Protein AF-0000000085013835 (afdb_homodimer)

pLDDT: mean 93.18, std 13.61, range [28.06, 98.94]

Radius of gyration: 22.46 Å; Cα contacts (8 Å, |Δi|>4): 801; chains: 2; bounding box: 55×65×67 Å

Structure (mmCIF, N/CA/C/O backbone):
data_AF-0000000085013835-model_v1
#
loop_
_entity.id
_entity.type
_entity.pdbx_description
1 polymer 'Putative NAD(P)H nitroreductase'
#
loop_
_atom_site.group_PDB
_atom_site.id
_atom_site.type_symbol
_atom_site.label_atom_id
_atom_site.label_alt_id
_atom_site.label_comp_id
_atom_site.label_asym_id
_atom_site.label_entity_id
_atom_site.label_seq_id
_atom_site.pdbx_PDB_ins_code
_atom_site.Cartn_x
_atom_site.Cartn_y
_atom_site.Cartn_z
_atom_site.occupancy
_atom_site.B_iso_or_equiv
_atom_site.auth_seq_id
_atom_site.auth_comp_id
_atom_site.auth_asym_id
_atom_site.auth_atom_id
_atom_site.pdbx_PDB_model_num
ATOM 1 N N . MET A 1 1 ? -30.812 -22.547 -22.109 1 28.06 1 MET A N 1
ATOM 2 C CA . MET A 1 1 ? -30.078 -21.312 -21.875 1 28.06 1 MET A CA 1
ATOM 3 C C . MET A 1 1 ? -29.75 -21.156 -20.391 1 28.06 1 MET A C 1
ATOM 5 O O . MET A 1 1 ? -30.656 -20.969 -19.578 1 28.06 1 MET A O 1
ATOM 9 N N . GLY A 1 2 ? -28.922 -21.938 -19.844 1 31.22 2 GLY A N 1
ATOM 10 C CA . GLY A 1 2 ? -28.797 -22.266 -18.438 1 31.22 2 GLY A CA 1
ATOM 11 C C . GLY A 1 2 ? -28.422 -21.062 -17.578 1 31.22 2 GLY A C 1
ATOM 12 O O . GLY A 1 2 ? -27.672 -20.203 -18.031 1 31.22 2 GLY A O 1
ATOM 13 N N . ASN A 1 3 ? -29.422 -20.531 -16.812 1 32.19 3 ASN A N 1
ATOM 14 C CA . ASN A 1 3 ? -29.281 -19.453 -15.844 1 32.19 3 ASN A CA 1
ATOM 15 C C . ASN A 1 3 ? -27.969 -19.562 -15.07 1 32.19 3 ASN A C 1
ATOM 17 O O . ASN A 1 3 ? -27.781 -20.484 -14.281 1 32.19 3 ASN A O 1
ATOM 21 N N . VAL A 1 4 ? -26.875 -19.547 -15.727 1 31.83 4 VAL A N 1
ATOM 22 C CA . VAL A 1 4 ? -25.656 -19.5 -14.938 1 31.83 4 VAL A CA 1
ATOM 23 C C . VAL A 1 4 ? -25.844 -18.578 -13.742 1 31.83 4 VAL A C 1
ATOM 25 O O . VAL A 1 4 ? -26.062 -17.375 -13.906 1 31.83 4 VAL A O 1
ATOM 28 N N . GLY A 1 5 ? -26.438 -19 -12.758 1 35.84 5 GLY A N 1
ATOM 29 C CA . GLY A 1 5 ? -26.672 -18.266 -11.523 1 35.84 5 GLY A CA 1
ATOM 30 C C . GLY A 1 5 ? -25.562 -17.297 -11.18 1 35.84 5 GLY A C 1
ATOM 31 O O . GLY A 1 5 ? -24.375 -17.641 -11.281 1 35.84 5 GLY A O 1
ATOM 32 N N . LYS A 1 6 ? -25.672 -16.031 -11.43 1 42.97 6 LYS A N 1
ATOM 33 C CA . LYS A 1 6 ? -24.828 -14.961 -10.891 1 42.97 6 LYS A CA 1
ATOM 34 C C . LYS A 1 6 ? -24.359 -15.297 -9.484 1 42.97 6 LYS A C 1
ATOM 36 O O . LYS A 1 6 ? -25.156 -15.391 -8.555 1 42.97 6 LYS A O 1
ATOM 41 N N . THR A 1 7 ? -23.547 -16.297 -9.227 1 45.62 7 THR A N 1
ATOM 42 C CA . THR A 1 7 ? -23.016 -16.547 -7.887 1 45.62 7 THR A CA 1
ATOM 43 C C . THR A 1 7 ? -22.75 -15.227 -7.164 1 45.62 7 THR A C 1
ATOM 45 O O . THR A 1 7 ? -21.906 -14.438 -7.605 1 45.62 7 THR A O 1
ATOM 48 N N . ALA A 1 8 ? -23.641 -14.602 -6.516 1 56.97 8 ALA A N 1
ATOM 49 C CA . ALA A 1 8 ? -23.625 -13.367 -5.738 1 56.97 8 ALA A CA 1
ATOM 50 C C . ALA A 1 8 ? -22.469 -13.344 -4.75 1 56.97 8 ALA A C 1
ATOM 52 O O . ALA A 1 8 ? -22.25 -14.312 -4.016 1 56.97 8 ALA A O 1
ATOM 53 N N . LEU A 1 9 ? -21.391 -12.492 -5.055 1 71.31 9 LEU A N 1
ATOM 54 C CA . LEU A 1 9 ? -20.328 -12.328 -4.07 1 71.31 9 LEU A CA 1
ATOM 55 C C . LEU A 1 9 ? -20.906 -12.117 -2.676 1 71.31 9 LEU A C 1
ATOM 57 O O . LEU A 1 9 ? -21.938 -11.461 -2.521 1 71.31 9 LEU A O 1
ATOM 61 N N . PRO A 1 10 ? -20.438 -12.914 -1.734 1 71.81 10 PRO A N 1
ATOM 62 C CA . PRO A 1 10 ? -20.891 -12.617 -0.374 1 71.81 10 PRO A CA 1
ATOM 63 C C . PRO A 1 10 ? -20.688 -11.148 0.007 1 71.81 10 PRO A C 1
ATOM 65 O O . PRO A 1 10 ? -19.922 -10.438 -0.646 1 71.81 10 PRO A O 1
ATOM 68 N N . ALA A 1 11 ? -21.516 -10.727 0.942 1 81.75 11 ALA A N 1
ATOM 69 C CA . ALA A 1 11 ? -21.297 -9.383 1.469 1 81.75 11 ALA A CA 1
ATOM 70 C C . ALA A 1 11 ? -19.875 -9.219 1.988 1 81.75 11 ALA A C 1
ATOM 72 O O . ALA A 1 11 ? -19.406 -10.008 2.814 1 81.75 11 ALA A O 1
ATOM 73 N N . PRO A 1 12 ? -19.188 -8.242 1.442 1 85.19 12 PRO A N 1
ATOM 74 C CA . PRO A 1 12 ? -17.812 -8.086 1.903 1 85.19 12 PRO A CA 1
ATOM 75 C C . PRO A 1 12 ? -17.719 -7.719 3.383 1 85.19 12 PRO A C 1
ATOM 77 O O . PRO A 1 12 ? -18.609 -7.066 3.916 1 85.19 12 PRO A O 1
ATOM 80 N N . LEU A 1 13 ? -16.672 -8.125 3.982 1 89.12 13 LEU A N 1
ATOM 81 C CA . LEU A 1 13 ? -16.375 -7.707 5.352 1 89.12 13 LEU A CA 1
ATOM 82 C C . LEU A 1 13 ? -16.234 -6.191 5.445 1 89.12 13 LEU A C 1
ATOM 84 O O . LEU A 1 13 ? -15.875 -5.535 4.465 1 89.12 13 LEU A O 1
ATOM 88 N N . ASP A 1 14 ? -16.516 -5.754 6.637 1 92.44 14 ASP A N 1
ATOM 89 C CA . ASP A 1 14 ? -16.188 -4.352 6.863 1 92.44 14 ASP A CA 1
ATOM 90 C C . ASP A 1 14 ? -14.672 -4.141 6.867 1 92.44 14 ASP A C 1
ATOM 92 O O . ASP A 1 14 ? -13.914 -5.078 7.102 1 92.44 14 ASP A O 1
ATOM 96 N N . LEU A 1 15 ? -14.289 -2.932 6.605 1 94.75 15 LEU A N 1
ATOM 97 C CA . LEU A 1 15 ? -12.891 -2.584 6.387 1 94.75 15 LEU A CA 1
ATOM 98 C C . LEU A 1 15 ? -12.039 -2.984 7.582 1 94.75 15 LEU A C 1
ATOM 100 O O . LEU A 1 15 ? -10.992 -3.617 7.418 1 94.75 15 LEU A O 1
ATOM 104 N N . LEU A 1 16 ? -12.438 -2.658 8.812 1 94.94 16 LEU A N 1
ATOM 105 C CA . LEU A 1 16 ? -11.625 -2.898 9.992 1 94.94 16 LEU A CA 1
ATOM 106 C C . LEU A 1 16 ? -11.445 -4.395 10.242 1 94.94 16 LEU A C 1
ATOM 108 O O . LEU A 1 16 ? -10.367 -4.84 10.625 1 94.94 16 LEU A O 1
ATOM 112 N N . THR A 1 17 ? -12.508 -5.152 9.945 1 94.5 17 THR A N 1
ATOM 113 C CA . THR A 1 17 ? -12.422 -6.602 10.086 1 94.5 17 THR A CA 1
ATOM 114 C C . THR A 1 17 ? -11.461 -7.191 9.055 1 94.5 17 THR A C 1
ATOM 116 O O . THR A 1 17 ? -10.617 -8.016 9.391 1 94.5 17 THR A O 1
ATOM 119 N N . ALA A 1 18 ? -11.586 -6.758 7.805 1 96.12 18 ALA A N 1
ATOM 120 C CA . ALA A 1 18 ? -10.703 -7.242 6.746 1 96.12 18 ALA A CA 1
ATOM 121 C C . ALA A 1 18 ? -9.242 -6.945 7.078 1 96.12 18 ALA A C 1
ATOM 123 O O . ALA A 1 18 ? -8.367 -7.793 6.879 1 96.12 18 ALA A O 1
ATOM 124 N N . VAL A 1 19 ? -8.977 -5.758 7.625 1 97 19 VAL A N 1
ATOM 125 C CA . VAL A 1 19 ? -7.629 -5.324 7.977 1 97 19 VAL A CA 1
ATOM 126 C C . VAL A 1 19 ? -7.07 -6.215 9.086 1 97 19 VAL A C 1
ATOM 128 O O . VAL A 1 19 ? -5.941 -6.703 8.984 1 97 19 VAL A O 1
ATOM 131 N N . ARG A 1 20 ? -7.824 -6.449 10.062 1 94.81 20 ARG A N 1
ATOM 132 C CA . ARG A 1 20 ? -7.367 -7.203 11.227 1 94.81 20 ARG A CA 1
ATOM 133 C C . ARG A 1 20 ? -7.148 -8.672 10.875 1 94.81 20 ARG A C 1
ATOM 135 O O . ARG A 1 20 ? -6.246 -9.312 11.414 1 94.81 20 ARG A O 1
ATOM 142 N N . GLU A 1 21 ? -7.945 -9.117 9.93 1 94.75 21 GLU A N 1
ATOM 143 C CA . GLU A 1 21 ? -7.965 -10.562 9.719 1 94.75 21 GLU A CA 1
ATOM 144 C C . GLU A 1 21 ? -7.176 -10.945 8.477 1 94.75 21 GLU A C 1
ATOM 146 O O . GLU A 1 21 ? -6.938 -12.133 8.227 1 94.75 21 GLU A O 1
ATOM 151 N N . ARG A 1 22 ? -6.777 -9.922 7.684 1 95.25 22 ARG A N 1
ATOM 152 C CA . ARG A 1 22 ? -5.977 -10.281 6.523 1 95.25 22 ARG A CA 1
ATOM 153 C C . ARG A 1 22 ? -4.625 -10.852 6.945 1 95.25 22 ARG A C 1
ATOM 155 O O . ARG A 1 22 ? -3.828 -10.156 7.582 1 95.25 22 ARG A O 1
ATOM 162 N N . ARG A 1 23 ? -4.422 -12.078 6.66 1 95.94 23 ARG A N 1
ATOM 163 C CA . ARG A 1 23 ? -3.148 -12.742 6.922 1 95.94 23 ARG A CA 1
ATOM 164 C C . ARG A 1 23 ? -2.768 -13.672 5.77 1 95.94 23 ARG A C 1
ATOM 166 O O . ARG A 1 23 ? -3.641 -14.234 5.105 1 95.94 23 ARG A O 1
ATOM 173 N N . THR A 1 24 ? -1.523 -13.773 5.664 1 96.12 24 THR A N 1
ATOM 174 C CA . THR A 1 24 ? -1.021 -14.68 4.637 1 96.12 24 THR A CA 1
ATOM 175 C C . THR A 1 24 ? -1.411 -16.125 4.953 1 96.12 24 THR A C 1
ATOM 177 O O . THR A 1 24 ? -1.329 -16.562 6.102 1 96.12 24 THR A O 1
ATOM 180 N N . VAL A 1 25 ? -1.898 -16.734 3.953 1 96.31 25 VAL A N 1
ATOM 181 C CA . VAL A 1 25 ? -2.107 -18.188 3.992 1 96.31 25 VAL A CA 1
ATOM 182 C C . VAL A 1 25 ? -1.072 -18.875 3.113 1 96.31 25 VAL A C 1
ATOM 184 O O . VAL A 1 25 ? -0.861 -18.484 1.963 1 96.31 25 VAL A O 1
ATOM 187 N N . ASP A 1 26 ? -0.508 -19.906 3.631 1 95.81 26 ASP A N 1
ATOM 188 C CA . ASP A 1 26 ? 0.554 -20.609 2.916 1 95.81 26 ASP A CA 1
ATOM 189 C C . ASP A 1 26 ? 0.004 -21.328 1.687 1 95.81 26 ASP A C 1
ATOM 191 O O . ASP A 1 26 ? -1.117 -21.844 1.71 1 95.81 26 ASP A O 1
ATOM 195 N N . LEU A 1 27 ? 0.844 -21.453 0.755 1 96.56 27 LEU A N 1
ATOM 196 C CA . LEU A 1 27 ? 0.503 -22.078 -0.515 1 96.56 27 LEU A CA 1
ATOM 197 C C . LEU A 1 27 ? -0.059 -23.484 -0.293 1 96.56 27 LEU A C 1
ATOM 199 O O . LEU A 1 27 ? -1.03 -23.875 -0.943 1 96.56 27 LEU A O 1
ATOM 203 N N . LYS A 1 28 ? 0.524 -24.219 0.59 1 96.38 28 LYS A N 1
ATOM 204 C CA . LYS A 1 28 ? 0.151 -25.609 0.845 1 96.38 28 LYS A CA 1
ATOM 205 C C . LYS A 1 28 ? -1.202 -25.688 1.547 1 96.38 28 LYS A C 1
ATOM 207 O O . LYS A 1 28 ? -1.8 -26.766 1.626 1 96.38 28 LYS A O 1
ATOM 212 N N . ALA A 1 29 ? -1.688 -24.594 2.061 1 97.31 29 ALA A N 1
ATOM 213 C CA . ALA A 1 29 ? -2.941 -24.547 2.807 1 97.31 29 ALA A CA 1
ATOM 214 C C . ALA A 1 29 ? -4.086 -24.047 1.932 1 97.31 29 ALA A C 1
ATOM 216 O O . ALA A 1 29 ? -5.125 -23.625 2.441 1 97.31 29 ALA A O 1
ATOM 217 N N . LEU A 1 30 ? -3.914 -24.062 0.615 1 97.94 30 LEU A N 1
ATOM 218 C CA . LEU A 1 30 ? -4.949 -23.594 -0.297 1 97.94 30 LEU A CA 1
ATOM 219 C C . LEU A 1 30 ? -5.699 -24.781 -0.921 1 97.94 30 LEU A C 1
ATOM 221 O O . LEU A 1 30 ? -5.113 -25.828 -1.151 1 97.94 30 LEU A O 1
ATOM 225 N N . LYS A 1 31 ? -6.953 -24.547 -1.177 1 97.06 31 LYS A N 1
ATOM 226 C CA . LYS A 1 31 ? -7.742 -25.469 -1.993 1 97.06 31 LYS A CA 1
ATOM 227 C C . LYS A 1 31 ? -7.434 -25.281 -3.477 1 97.06 31 LYS A C 1
ATOM 229 O O . LYS A 1 31 ? -7.062 -24.203 -3.91 1 97.06 31 LYS A O 1
ATOM 234 N N . PRO A 1 32 ? -7.625 -26.312 -4.242 1 95.06 32 PRO A N 1
ATOM 235 C CA . PRO A 1 32 ? -7.359 -26.203 -5.676 1 95.06 32 PRO A CA 1
ATOM 236 C C . PRO A 1 32 ? -8.484 -25.516 -6.441 1 95.06 32 PRO A C 1
ATOM 238 O O . PRO A 1 32 ? -8.367 -25.281 -7.645 1 95.06 32 PRO A O 1
ATOM 241 N N . ASP A 1 33 ? -9.586 -25.188 -5.844 1 96.56 33 ASP A N 1
ATOM 242 C CA . ASP A 1 33 ? -10.773 -24.641 -6.492 1 96.56 33 ASP A CA 1
ATOM 243 C C . ASP A 1 33 ? -10.438 -23.375 -7.281 1 96.56 33 ASP A C 1
ATOM 245 O O . ASP A 1 33 ? -9.758 -22.484 -6.77 1 96.56 33 ASP A O 1
ATOM 249 N N . PRO A 1 34 ? -10.906 -23.359 -8.539 1 97.06 34 PRO A N 1
ATOM 250 C CA . PRO A 1 34 ? -10.672 -22.141 -9.312 1 97.06 34 PRO A CA 1
ATOM 251 C C . PRO A 1 34 ? -11.406 -20.922 -8.75 1 97.06 34 PRO A C 1
ATOM 253 O O . PRO A 1 34 ? -12.383 -21.078 -8.008 1 97.06 34 PRO A O 1
ATOM 256 N N . ILE A 1 35 ? -10.938 -19.766 -9.008 1 97.56 35 ILE A N 1
ATOM 257 C CA . ILE A 1 35 ? -11.617 -18.516 -8.695 1 97.56 35 ILE A CA 1
ATOM 258 C C . ILE A 1 35 ? -12.258 -17.953 -9.961 1 97.56 35 ILE A C 1
ATOM 260 O O . ILE A 1 35 ? -11.578 -17.766 -10.977 1 97.56 35 ILE A O 1
ATOM 264 N N . PRO A 1 36 ? -13.516 -17.688 -9.945 1 96.69 36 PRO A N 1
ATOM 265 C CA . PRO A 1 36 ? -14.18 -17.156 -11.133 1 96.69 36 PRO A CA 1
ATOM 266 C C . PRO A 1 36 ? -13.57 -15.836 -11.609 1 96.69 36 PRO A C 1
ATOM 268 O O . PRO A 1 36 ? -13.172 -15.008 -10.789 1 96.69 36 PRO A O 1
ATOM 271 N N . ARG A 1 37 ? -13.555 -15.68 -12.914 1 96.06 37 ARG A N 1
ATOM 272 C CA . ARG A 1 37 ? -12.969 -14.484 -13.516 1 96.06 37 ARG A CA 1
ATOM 273 C C . ARG A 1 37 ? -13.633 -13.219 -12.977 1 96.06 37 ARG A C 1
ATOM 275 O O . ARG A 1 37 ? -12.969 -12.203 -12.766 1 96.06 37 ARG A O 1
ATOM 282 N N . GLU A 1 38 ? -14.945 -13.266 -12.766 1 95.94 38 GLU A N 1
ATOM 283 C CA . GLU A 1 38 ? -15.68 -12.102 -12.273 1 95.94 38 GLU A CA 1
ATOM 284 C C . GLU A 1 38 ? -15.18 -11.688 -10.891 1 95.94 38 GLU A C 1
ATOM 286 O O . GLU A 1 38 ? -15.141 -10.492 -10.57 1 95.94 38 GLU A O 1
ATOM 291 N N . VAL A 1 39 ? -14.852 -12.648 -10.047 1 96.81 39 VAL A N 1
ATOM 292 C CA . VAL A 1 39 ? -14.312 -12.383 -8.719 1 96.81 39 VAL A CA 1
ATOM 293 C C . VAL A 1 39 ? -12.922 -11.766 -8.836 1 96.81 39 VAL A C 1
ATOM 295 O O . VAL A 1 39 ? -12.609 -10.773 -8.164 1 96.81 39 VAL A O 1
ATOM 298 N N . LEU A 1 40 ? -12.125 -12.32 -9.773 1 98.31 40 LEU A N 1
ATOM 299 C CA . LEU A 1 40 ? -10.789 -11.773 -10 1 98.31 40 LEU A CA 1
ATOM 300 C C . LEU A 1 40 ? -10.867 -10.336 -10.492 1 98.31 40 LEU A C 1
ATOM 302 O O . LEU A 1 40 ? -10.078 -9.484 -10.07 1 98.31 40 LEU A O 1
ATOM 306 N N . LEU A 1 41 ? -11.797 -10.078 -11.336 1 97.69 41 LEU A N 1
ATOM 307 C CA . LEU A 1 41 ? -11.961 -8.727 -11.852 1 97.69 41 LEU A CA 1
ATOM 308 C C . LEU A 1 41 ? -12.367 -7.766 -10.734 1 97.69 41 LEU A C 1
ATOM 310 O O . LEU A 1 41 ? -11.945 -6.605 -10.727 1 97.69 41 LEU A O 1
ATOM 314 N N . THR A 1 42 ? -13.219 -8.219 -9.812 1 97.25 42 THR A N 1
ATOM 315 C CA . THR A 1 42 ? -13.578 -7.402 -8.664 1 97.25 42 THR A CA 1
ATOM 316 C C . THR A 1 42 ? -12.344 -7.055 -7.836 1 97.25 42 THR A C 1
ATOM 318 O O . THR A 1 42 ? -12.172 -5.906 -7.422 1 97.25 42 THR A O 1
ATOM 321 N N . LEU A 1 43 ? -11.453 -8.023 -7.613 1 98.44 43 LEU A N 1
ATOM 322 C CA . LEU A 1 43 ? -10.227 -7.801 -6.867 1 98.44 43 LEU A CA 1
ATOM 323 C C . LEU A 1 43 ? -9.328 -6.805 -7.59 1 98.44 43 LEU A C 1
ATOM 325 O O . LEU A 1 43 ? -8.805 -5.871 -6.973 1 98.44 43 LEU A O 1
ATOM 329 N N . LEU A 1 44 ? -9.203 -7.008 -8.891 1 98.81 44 LEU A N 1
ATOM 330 C CA . LEU A 1 44 ? -8.328 -6.164 -9.703 1 98.81 44 LEU A CA 1
ATOM 331 C C . LEU A 1 44 ? -8.883 -4.75 -9.812 1 98.81 44 LEU A C 1
ATOM 333 O O . LEU A 1 44 ? -8.133 -3.775 -9.789 1 98.81 44 LEU A O 1
ATOM 337 N N . GLU A 1 45 ? -10.172 -4.637 -9.906 1 98.31 45 GLU A N 1
ATOM 338 C CA . GLU A 1 45 ? -10.797 -3.32 -9.945 1 98.31 45 GLU A CA 1
ATOM 339 C C . GLU A 1 45 ? -10.594 -2.576 -8.625 1 98.31 45 GLU A C 1
ATOM 341 O O . GLU A 1 45 ? -10.383 -1.362 -8.625 1 98.31 45 GLU A O 1
ATOM 346 N N . ALA A 1 46 ? -10.727 -3.268 -7.535 1 98.31 46 ALA A N 1
ATOM 347 C CA . ALA A 1 46 ? -10.422 -2.641 -6.254 1 98.31 46 ALA A CA 1
ATOM 348 C C . ALA A 1 46 ? -8.992 -2.105 -6.234 1 98.31 46 ALA A C 1
ATOM 350 O O . ALA A 1 46 ? -8.75 -0.973 -5.812 1 98.31 46 ALA A O 1
ATOM 351 N N . ALA A 1 47 ? -8.016 -2.883 -6.727 1 98.81 47 ALA A N 1
ATOM 352 C CA . ALA A 1 47 ? -6.625 -2.455 -6.828 1 98.81 47 ALA A CA 1
ATOM 353 C C . ALA A 1 47 ? -6.492 -1.216 -7.707 1 98.81 47 ALA A C 1
ATOM 355 O O . ALA A 1 47 ? -5.699 -0.317 -7.41 1 98.81 47 ALA A O 1
ATOM 356 N N . ASN A 1 48 ? -7.293 -1.138 -8.727 1 98.5 48 ASN A N 1
ATOM 357 C CA . ASN A 1 48 ? -7.262 -0.062 -9.711 1 98.5 48 ASN A CA 1
ATOM 358 C C . ASN A 1 48 ? -7.586 1.288 -9.078 1 98.5 48 ASN A C 1
ATOM 360 O O . ASN A 1 48 ? -7.305 2.336 -9.664 1 98.5 48 ASN A O 1
ATOM 364 N N . TRP A 1 49 ? -8.156 1.25 -7.918 1 98.06 49 TRP A N 1
ATOM 365 C CA . TRP A 1 49 ? -8.586 2.484 -7.273 1 98.06 49 TRP A CA 1
ATOM 366 C C . TRP A 1 49 ? -7.547 2.967 -6.27 1 98.06 49 TRP A C 1
ATOM 368 O O . TRP A 1 49 ? -7.809 3.881 -5.484 1 98.06 49 TRP A O 1
ATOM 378 N N . ALA A 1 50 ? -6.375 2.328 -6.266 1 98.19 50 ALA A N 1
ATOM 379 C CA . ALA A 1 50 ? -5.289 2.771 -5.395 1 98.19 50 ALA A CA 1
ATOM 380 C C . ALA A 1 50 ? -4.875 4.203 -5.723 1 98.19 50 ALA A C 1
ATOM 382 O O . ALA A 1 50 ? -5.078 4.676 -6.844 1 98.19 50 ALA A O 1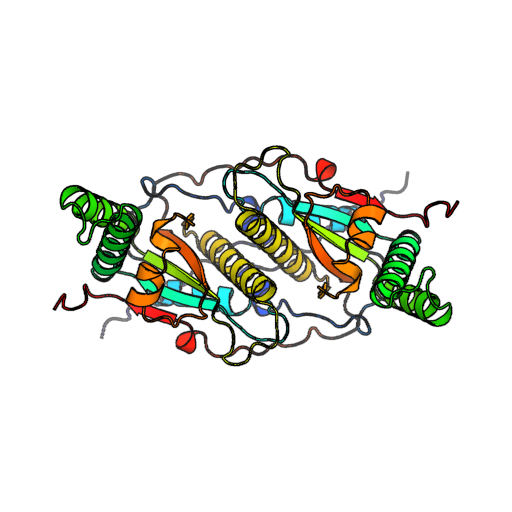
ATOM 383 N N . PRO A 1 51 ? -4.344 4.93 -4.719 1 97.5 51 PRO A N 1
ATOM 384 C CA . PRO A 1 51 ? -3.83 6.27 -5.008 1 97.5 51 PRO A CA 1
ATOM 385 C C . PRO A 1 51 ? -2.549 6.246 -5.84 1 97.5 51 PRO A C 1
ATOM 387 O O . PRO A 1 51 ? -1.794 5.273 -5.789 1 97.5 51 PRO A O 1
ATOM 390 N N . SER A 1 52 ? -2.346 7.277 -6.629 1 96.38 52 SER A N 1
ATOM 391 C CA . SER A 1 52 ? -1.095 7.492 -7.348 1 96.38 52 SER A CA 1
ATOM 392 C C . SER A 1 52 ? -0.818 8.977 -7.539 1 96.38 52 SER A C 1
ATOM 394 O O . SER A 1 52 ? -1.705 9.734 -7.945 1 96.38 52 SER A O 1
ATOM 396 N N . HIS A 1 53 ? 0.363 9.312 -7.137 1 93.44 53 HIS A N 1
ATOM 397 C CA . HIS A 1 53 ? 0.779 10.695 -7.359 1 93.44 53 HIS A CA 1
ATOM 398 C C . HIS A 1 53 ? 0.731 11.055 -8.836 1 93.44 53 HIS A C 1
ATOM 400 O O . HIS A 1 53 ? 1.287 10.336 -9.672 1 93.44 53 HIS A O 1
ATOM 406 N N . GLY A 1 54 ? 0.007 12.109 -9.133 1 91.75 54 GLY A N 1
ATOM 407 C CA . GLY A 1 54 ? -0.122 12.539 -10.523 1 91.75 54 GLY A CA 1
ATOM 408 C C . GLY A 1 54 ? -1.131 11.719 -11.305 1 91.75 54 GLY A C 1
ATOM 409 O O . GLY A 1 54 ? -1.178 11.789 -12.531 1 91.75 54 GLY A O 1
ATOM 410 N N . ARG A 1 55 ? -1.87 10.812 -10.656 1 93.88 55 ARG A N 1
ATOM 411 C CA . ARG A 1 55 ? -2.869 9.945 -11.281 1 93.88 55 ARG A CA 1
ATOM 412 C C . ARG A 1 55 ? -2.256 9.125 -12.414 1 93.88 55 ARG A C 1
ATOM 414 O O . ARG A 1 55 ? -2.848 9 -13.484 1 93.88 55 ARG A O 1
ATOM 421 N N . THR A 1 56 ? -1.073 8.609 -12.148 1 95.88 56 THR A N 1
ATOM 422 C CA . THR A 1 56 ? -0.326 7.879 -13.164 1 95.88 56 THR A CA 1
ATOM 423 C C . THR A 1 56 ? -0.871 6.465 -13.328 1 95.88 56 THR A C 1
ATOM 425 O O . THR A 1 56 ? -0.709 5.852 -14.383 1 95.88 56 THR A O 1
ATOM 428 N N . GLU A 1 57 ? -1.489 5.871 -12.352 1 97.56 57 GLU A N 1
ATOM 429 C CA . GLU A 1 57 ? -2.059 4.527 -12.367 1 97.56 57 GLU A CA 1
ATOM 430 C C . GLU A 1 57 ? -1.067 3.514 -12.93 1 97.56 57 GLU A C 1
ATOM 432 O O . GLU A 1 57 ? -1.376 2.807 -13.891 1 97.56 57 GLU A O 1
ATOM 437 N N . PRO A 1 58 ? 0.073 3.359 -12.258 1 98.25 58 PRO A N 1
ATOM 438 C CA . PRO A 1 58 ? 1.205 2.656 -12.867 1 98.25 58 PRO A CA 1
ATOM 439 C C . PRO A 1 58 ? 1.099 1.14 -12.734 1 98.25 58 PRO A C 1
ATOM 441 O O . PRO A 1 58 ? 1.94 0.409 -13.266 1 98.25 58 PRO A O 1
ATOM 444 N N . TRP A 1 59 ? 0.143 0.618 -12.055 1 98.81 59 TRP A N 1
ATOM 445 C CA . TRP A 1 59 ? 0.066 -0.809 -11.758 1 98.81 59 TRP A CA 1
ATOM 446 C C . TRP A 1 59 ? -0.268 -1.61 -13.008 1 98.81 59 TRP A C 1
ATOM 448 O O . TRP A 1 59 ? -1.125 -1.21 -13.797 1 98.81 59 TRP A O 1
ATOM 458 N N . ARG A 1 60 ? 0.446 -2.666 -13.219 1 98.88 60 ARG A N 1
ATOM 459 C CA . ARG A 1 60 ? 0.192 -3.666 -14.25 1 98.88 60 ARG A CA 1
ATOM 460 C C . ARG A 1 60 ? 0.11 -5.066 -13.648 1 98.88 60 ARG A C 1
ATOM 462 O O . ARG A 1 60 ? 0.895 -5.414 -12.766 1 98.88 60 ARG A O 1
ATOM 469 N N . PHE A 1 61 ? -0.829 -5.801 -14.156 1 98.88 61 PHE A N 1
ATOM 470 C CA . PHE A 1 61 ? -1.058 -7.152 -13.656 1 98.88 61 PHE A CA 1
ATOM 471 C C . PHE A 1 61 ? -1.029 -8.164 -14.797 1 98.88 61 PHE A C 1
ATOM 473 O O . PHE A 1 61 ? -1.621 -7.934 -15.852 1 98.88 61 PHE A O 1
ATOM 480 N N . VAL A 1 62 ? -0.359 -9.203 -14.633 1 98.88 62 VAL A N 1
ATOM 481 C CA . VAL A 1 62 ? -0.496 -10.391 -15.477 1 98.88 62 VAL A CA 1
ATOM 482 C C . VAL A 1 62 ? -1.079 -11.539 -14.648 1 98.88 62 VAL A C 1
ATOM 484 O O . VAL A 1 62 ? -0.47 -11.984 -13.68 1 98.88 62 VAL A O 1
ATOM 487 N N . VAL A 1 63 ? -2.219 -12.016 -15.047 1 98.88 63 VAL A N 1
ATOM 488 C CA . VAL A 1 63 ? -2.963 -13.008 -14.273 1 98.88 63 VAL A CA 1
ATOM 489 C C . VAL A 1 63 ? -2.826 -14.383 -14.93 1 98.88 63 VAL A C 1
ATOM 491 O O . VAL A 1 63 ? -3.172 -14.555 -16.109 1 98.88 63 VAL A O 1
ATOM 494 N N . PHE A 1 64 ? -2.314 -15.32 -14.188 1 98.69 64 PHE A N 1
ATOM 495 C CA . PHE A 1 64 ? -2.133 -16.688 -14.656 1 98.69 64 PHE A CA 1
ATOM 496 C C . PHE A 1 64 ? -3.162 -17.625 -14.023 1 98.69 64 PHE A C 1
ATOM 498 O O . PHE A 1 64 ? -3.236 -17.734 -12.797 1 98.69 64 PHE A O 1
ATOM 505 N N . THR A 1 65 ? -3.949 -18.328 -14.828 1 98.12 65 THR A N 1
ATOM 506 C CA . THR A 1 65 ? -4.93 -19.312 -14.391 1 98.12 65 THR A CA 1
ATOM 507 C C . THR A 1 65 ? -4.859 -20.562 -15.266 1 98.12 65 THR A C 1
ATOM 509 O O . THR A 1 65 ? -4.199 -20.562 -16.312 1 98.12 65 THR A O 1
ATOM 512 N N . GLY A 1 66 ? -5.449 -21.641 -14.797 1 96.44 66 GLY A N 1
ATOM 513 C CA . GLY A 1 66 ? -5.445 -22.859 -15.594 1 96.44 66 GLY A CA 1
ATOM 514 C C . GLY A 1 66 ? -4.062 -23.266 -16.062 1 96.44 66 GLY A C 1
ATOM 515 O O . GLY A 1 66 ? -3.117 -23.297 -15.266 1 96.44 66 GLY A O 1
ATOM 516 N N . GLU A 1 67 ? -3.912 -23.5 -17.344 1 96.06 67 GLU A N 1
ATOM 517 C CA . GLU A 1 67 ? -2.641 -23.969 -17.891 1 96.06 67 GLU A CA 1
ATOM 518 C C . GLU A 1 67 ? -1.645 -22.812 -18.016 1 96.06 67 GLU A C 1
ATOM 520 O O . GLU A 1 67 ? -0.447 -23.047 -18.203 1 96.06 67 GLU A O 1
ATOM 525 N N . GLY A 1 68 ? -2.137 -21.609 -17.938 1 97.44 68 GLY A N 1
ATOM 526 C CA . GLY A 1 68 ? -1.261 -20.438 -17.969 1 97.44 68 GLY A CA 1
ATOM 527 C C . GLY A 1 68 ? -0.253 -20.422 -16.844 1 97.44 68 GLY A C 1
ATOM 528 O O . GLY A 1 68 ? 0.81 -19.812 -16.953 1 97.44 68 GLY A O 1
ATOM 529 N N . ARG A 1 69 ? -0.578 -21.094 -15.758 1 97.94 69 ARG A N 1
ATOM 530 C CA . ARG A 1 69 ? 0.328 -21.188 -14.617 1 97.94 69 ARG A CA 1
ATOM 531 C C . ARG A 1 69 ? 1.629 -21.891 -15.008 1 97.94 69 ARG A C 1
ATOM 533 O O . ARG A 1 69 ? 2.686 -21.594 -14.445 1 97.94 69 ARG A O 1
ATOM 540 N N . ARG A 1 70 ? 1.551 -22.75 -15.969 1 97.38 70 ARG A N 1
ATOM 541 C CA . ARG A 1 70 ? 2.75 -23.422 -16.453 1 97.38 70 ARG A CA 1
ATOM 542 C C . ARG A 1 70 ? 3.713 -22.438 -17.094 1 97.38 70 ARG A C 1
ATOM 544 O O . ARG A 1 70 ? 4.93 -22.578 -16.969 1 97.38 70 ARG A O 1
ATOM 551 N N . GLN A 1 71 ? 3.178 -21.516 -17.828 1 97.19 71 GLN A N 1
ATOM 552 C CA . GLN A 1 71 ? 4.016 -20.484 -18.422 1 97.19 71 GLN A CA 1
ATOM 553 C C . GLN A 1 71 ? 4.777 -19.703 -17.359 1 97.19 71 GLN A C 1
ATOM 555 O O . GLN A 1 71 ? 5.965 -19.406 -17.531 1 97.19 71 GLN A O 1
ATOM 560 N N . LEU A 1 72 ? 4.094 -19.297 -16.344 1 98.19 72 LEU A N 1
ATOM 561 C CA . LEU A 1 72 ? 4.766 -18.609 -15.25 1 98.19 72 LEU A CA 1
ATOM 562 C C . LEU A 1 72 ? 5.867 -19.484 -14.656 1 98.19 72 LEU A C 1
ATOM 564 O O . LEU A 1 72 ? 6.988 -19.016 -14.445 1 98.19 72 LEU A O 1
ATOM 568 N N . ALA A 1 73 ? 5.535 -20.75 -14.406 1 98.19 73 ALA A N 1
ATOM 569 C CA . ALA A 1 73 ? 6.496 -21.672 -13.82 1 98.19 73 ALA A CA 1
ATOM 570 C C . ALA A 1 73 ? 7.762 -21.75 -14.664 1 98.19 73 ALA A C 1
ATOM 572 O O . ALA A 1 73 ? 8.875 -21.672 -14.133 1 98.19 73 ALA A O 1
ATOM 573 N N . ASP A 1 74 ? 7.543 -21.906 -15.922 1 97.81 74 ASP A N 1
ATOM 574 C CA . ASP A 1 74 ? 8.68 -22.047 -16.828 1 97.81 74 ASP A CA 1
ATOM 575 C C . ASP A 1 74 ? 9.5 -20.766 -16.891 1 97.81 74 ASP A C 1
ATOM 577 O O . ASP A 1 74 ? 10.734 -20.812 -16.938 1 97.81 74 ASP A O 1
ATOM 581 N N . THR A 1 75 ? 8.828 -19.641 -16.938 1 97.94 75 THR A N 1
ATOM 582 C CA . THR A 1 75 ? 9.508 -18.359 -16.922 1 97.94 75 THR A CA 1
ATOM 583 C C . THR A 1 75 ? 10.367 -18.219 -15.664 1 97.94 75 THR A C 1
ATOM 585 O O . THR A 1 75 ? 11.523 -17.812 -15.734 1 97.94 75 THR A O 1
ATOM 588 N N . LEU A 1 76 ? 9.805 -18.562 -14.484 1 98.56 76 LEU A N 1
ATOM 589 C CA . LEU A 1 76 ? 10.523 -18.453 -13.219 1 98.56 76 LEU A CA 1
ATOM 590 C C . LEU A 1 76 ? 11.703 -19.422 -13.18 1 98.56 76 LEU A C 1
ATOM 592 O O . LEU A 1 76 ? 12.781 -19.062 -12.688 1 98.56 76 LEU A O 1
ATOM 596 N N . ALA A 1 77 ? 11.5 -20.625 -13.688 1 98.56 77 ALA A N 1
ATOM 597 C CA . ALA A 1 77 ? 12.586 -21.609 -13.742 1 98.56 77 ALA A CA 1
ATOM 598 C C . ALA A 1 77 ? 13.75 -21.078 -14.57 1 98.56 77 ALA A C 1
ATOM 600 O O . ALA A 1 77 ? 14.914 -21.234 -14.195 1 98.56 77 ALA A O 1
ATOM 601 N N . MET A 1 78 ? 13.43 -20.516 -15.711 1 98.56 78 MET A N 1
ATOM 602 C CA . MET A 1 78 ? 14.469 -19.938 -16.562 1 98.56 78 MET A CA 1
ATOM 603 C C . MET A 1 78 ? 15.172 -18.797 -15.844 1 98.56 78 MET A C 1
ATOM 605 O O . MET A 1 78 ? 16.406 -18.672 -15.922 1 98.56 78 MET A O 1
ATOM 609 N N . SER A 1 79 ? 14.422 -17.969 -15.18 1 98.56 79 SER A N 1
ATOM 610 C CA . SER A 1 79 ? 15.023 -16.859 -14.422 1 98.56 79 SER A CA 1
ATOM 611 C C . SER A 1 79 ? 15.961 -17.391 -13.344 1 98.56 79 SER A C 1
ATOM 613 O O . SER A 1 79 ? 17.031 -16.812 -13.109 1 98.56 79 SER A O 1
ATOM 615 N N . LEU A 1 80 ? 15.562 -18.422 -12.695 1 98.31 80 LEU A N 1
ATOM 616 C CA . LEU A 1 80 ? 16.422 -19.047 -11.695 1 98.31 80 LEU A CA 1
ATOM 617 C C . LEU A 1 80 ? 17.719 -19.547 -12.336 1 98.31 80 LEU A C 1
ATOM 619 O O . LEU A 1 80 ? 18.797 -19.406 -11.75 1 98.31 80 LEU A O 1
ATOM 623 N N . ALA A 1 81 ? 17.594 -20.141 -13.477 1 98.5 81 ALA A N 1
ATOM 624 C CA . ALA A 1 81 ? 18.781 -20.609 -14.203 1 98.5 81 ALA A CA 1
ATOM 625 C C . ALA A 1 81 ? 19.719 -19.438 -14.516 1 98.5 81 ALA A C 1
ATOM 627 O O . ALA A 1 81 ? 20.938 -19.547 -14.312 1 98.5 81 ALA A O 1
ATOM 628 N N . ARG A 1 82 ? 19.125 -18.359 -14.953 1 98.06 82 ARG A N 1
ATOM 629 C CA . ARG A 1 82 ? 19.922 -17.172 -15.289 1 98.06 82 ARG A CA 1
ATOM 630 C C . ARG A 1 82 ? 20.641 -16.625 -14.062 1 98.06 82 ARG A C 1
ATOM 632 O O . ARG A 1 82 ? 21.766 -16.125 -14.156 1 98.06 82 ARG A O 1
ATOM 639 N N . LEU A 1 83 ? 19.984 -16.672 -12.969 1 97.38 83 LEU A N 1
ATOM 640 C CA . LEU A 1 83 ? 20.594 -16.219 -11.719 1 97.38 83 LEU A CA 1
ATOM 641 C C . LEU A 1 83 ? 21.844 -17.031 -11.398 1 97.38 83 LEU A C 1
ATOM 643 O O . LEU A 1 83 ? 22.781 -16.531 -10.789 1 97.38 83 LEU A O 1
ATOM 647 N N . LYS A 1 84 ? 21.844 -18.219 -11.859 1 96.88 84 LYS A N 1
ATOM 648 C CA . LYS A 1 84 ? 22.969 -19.109 -11.594 1 96.88 84 LYS A CA 1
ATOM 649 C C . LYS A 1 84 ? 23.953 -19.125 -12.766 1 96.88 84 LYS A C 1
ATOM 651 O O . LYS A 1 84 ? 24.875 -19.938 -12.797 1 96.88 84 LYS A O 1
ATOM 656 N N . GLY A 1 85 ? 23.672 -18.344 -13.773 1 97 85 GLY A N 1
ATOM 657 C CA . GLY A 1 85 ? 24.531 -18.25 -14.938 1 97 85 GLY A CA 1
ATOM 658 C C . GLY A 1 85 ? 24.312 -19.375 -15.938 1 97 85 GLY A C 1
ATOM 659 O O . GLY A 1 85 ? 25.172 -19.625 -16.781 1 97 85 GLY A O 1
ATOM 660 N N . ALA A 1 86 ? 23.234 -20.094 -15.773 1 97.38 86 ALA A N 1
ATOM 661 C CA . ALA A 1 86 ? 22.922 -21.188 -16.672 1 97.38 86 ALA A CA 1
ATOM 662 C C . ALA A 1 86 ? 22.047 -20.719 -17.828 1 97.38 86 ALA A C 1
ATOM 664 O O . ALA A 1 86 ? 21.219 -19.828 -17.656 1 97.38 86 ALA A O 1
ATOM 665 N N . ALA A 1 87 ? 22.141 -21.344 -18.953 1 95.88 87 ALA A N 1
ATOM 666 C CA . ALA A 1 87 ? 21.391 -20.969 -20.156 1 95.88 87 ALA A CA 1
ATOM 667 C C . ALA A 1 87 ? 20.016 -21.625 -20.172 1 95.88 87 ALA A C 1
ATOM 669 O O . ALA A 1 87 ? 19.094 -21.125 -20.812 1 95.88 87 ALA A O 1
ATOM 670 N N . GLN A 1 88 ? 19.953 -22.781 -19.484 1 97.19 88 GLN A N 1
ATOM 671 C CA . GLN A 1 88 ? 18.719 -23.531 -19.438 1 97.19 88 GLN A CA 1
ATOM 672 C C . GLN A 1 88 ? 18.406 -23.984 -18 1 97.19 88 GLN A C 1
ATOM 674 O O . GLN A 1 88 ? 19.312 -24.203 -17.203 1 97.19 88 GLN A O 1
ATOM 679 N N . PRO A 1 89 ? 17.125 -24.078 -17.766 1 97.5 89 PRO A N 1
ATOM 680 C CA . PRO A 1 89 ? 16.781 -24.531 -16.422 1 97.5 89 PRO A CA 1
ATOM 681 C C . PRO A 1 89 ? 17.109 -26.016 -16.188 1 97.5 89 PRO A C 1
ATOM 683 O O . PRO A 1 89 ? 16.984 -26.828 -17.109 1 97.5 89 PRO A O 1
ATOM 686 N N . ASP A 1 90 ? 17.547 -26.297 -14.945 1 97 90 ASP A N 1
ATOM 687 C CA . ASP A 1 90 ? 17.594 -27.688 -14.492 1 97 90 ASP A CA 1
ATOM 688 C C . ASP A 1 90 ? 16.219 -28.328 -14.539 1 97 90 ASP A C 1
ATOM 690 O O . ASP A 1 90 ? 15.258 -27.797 -13.992 1 97 90 ASP A O 1
ATOM 694 N N . PRO A 1 91 ? 16.109 -29.516 -15.203 1 97.38 91 PRO A N 1
ATOM 695 C CA . PRO A 1 91 ? 14.797 -30.156 -15.328 1 97.38 91 PRO A CA 1
ATOM 696 C C . PRO A 1 91 ? 14.109 -30.375 -13.984 1 97.38 91 PRO A C 1
ATOM 698 O O . PRO A 1 91 ? 12.883 -30.266 -13.891 1 97.38 91 PRO A O 1
ATOM 701 N N . GLU A 1 92 ? 14.844 -30.641 -12.992 1 97.81 92 GLU A N 1
ATOM 702 C CA . GLU A 1 92 ? 14.266 -30.844 -11.664 1 97.81 92 GLU A CA 1
ATOM 703 C C . GLU A 1 92 ? 13.711 -29.531 -11.102 1 97.81 92 GLU A C 1
ATOM 705 O O . GLU A 1 92 ? 12.672 -29.531 -10.438 1 97.81 92 GLU A O 1
ATOM 710 N N . VAL A 1 93 ? 14.43 -28.453 -11.391 1 97.19 93 VAL A N 1
ATOM 711 C CA . VAL A 1 93 ? 13.984 -27.141 -10.945 1 97.19 93 VAL A CA 1
ATOM 712 C C . VAL A 1 93 ? 12.711 -26.734 -11.695 1 97.19 93 VAL A C 1
ATOM 714 O O . VAL A 1 93 ? 11.766 -26.219 -11.102 1 97.19 93 VAL A O 1
ATOM 717 N N . GLN A 1 94 ? 12.703 -27 -12.938 1 97.62 94 GLN A N 1
ATOM 718 C CA . GLN A 1 94 ? 11.531 -26.703 -13.75 1 97.62 94 GLN A CA 1
ATOM 719 C C . GLN A 1 94 ? 10.312 -27.484 -13.258 1 97.62 94 GLN A C 1
ATOM 721 O O . GLN A 1 94 ? 9.227 -26.906 -13.125 1 97.62 94 GLN A O 1
ATOM 726 N N . ARG A 1 95 ? 10.484 -28.766 -13.016 1 97.88 95 ARG A N 1
ATOM 727 C CA . ARG A 1 95 ? 9.398 -29.594 -12.5 1 97.88 95 ARG A CA 1
ATOM 728 C C . ARG A 1 95 ? 8.898 -29.078 -11.156 1 97.88 95 ARG A C 1
ATOM 730 O O . ARG A 1 95 ? 7.695 -28.984 -10.922 1 97.88 95 ARG A O 1
ATOM 737 N N . ALA A 1 96 ? 9.812 -28.75 -10.305 1 97.75 96 ALA A N 1
ATOM 738 C CA . ALA A 1 96 ? 9.469 -28.25 -8.977 1 97.75 96 ALA A CA 1
ATOM 739 C C . ALA A 1 96 ? 8.688 -26.938 -9.07 1 97.75 96 ALA A C 1
ATOM 741 O O . ALA A 1 96 ? 7.75 -26.703 -8.312 1 97.75 96 ALA A O 1
ATOM 742 N N . GLN A 1 97 ? 9.148 -26.047 -9.992 1 97.75 97 GLN A N 1
ATOM 743 C CA . GLN A 1 97 ? 8.453 -24.781 -10.195 1 97.75 97 GLN A CA 1
ATOM 744 C C . GLN A 1 97 ? 7.035 -25 -10.703 1 97.75 97 GLN A C 1
ATOM 746 O O . GLN A 1 97 ? 6.094 -24.344 -10.266 1 97.75 97 GLN A O 1
ATOM 751 N N . ARG A 1 98 ? 6.863 -25.938 -11.625 1 97.62 98 ARG A N 1
ATOM 752 C CA . ARG A 1 98 ? 5.539 -26.25 -12.148 1 97.62 98 ARG A CA 1
ATOM 753 C C . ARG A 1 98 ? 4.629 -26.781 -11.047 1 97.62 98 ARG A C 1
ATOM 755 O O . ARG A 1 98 ? 3.459 -26.406 -10.961 1 97.62 98 ARG A O 1
ATOM 762 N N . GLU A 1 99 ? 5.16 -27.641 -10.203 1 97.69 99 GLU A N 1
ATOM 763 C CA . GLU A 1 99 ? 4.398 -28.172 -9.078 1 97.69 99 GLU A CA 1
ATOM 764 C C . GLU A 1 99 ? 3.994 -27.062 -8.117 1 97.69 99 GLU A C 1
ATOM 766 O O . GLU A 1 99 ? 2.859 -27.031 -7.633 1 97.69 99 GLU A O 1
ATOM 771 N N . ARG A 1 100 ? 4.926 -26.172 -7.895 1 97.88 100 ARG A N 1
ATOM 772 C CA . ARG A 1 100 ? 4.668 -25.062 -6.984 1 97.88 100 ARG A CA 1
ATOM 773 C C . ARG A 1 100 ? 3.549 -24.172 -7.512 1 97.88 100 ARG A C 1
ATOM 775 O O . ARG A 1 100 ? 2.635 -23.797 -6.77 1 97.88 100 ARG A O 1
ATOM 782 N N . GLN A 1 101 ? 3.633 -23.766 -8.797 1 97.75 101 GLN A N 1
ATOM 783 C CA . GLN A 1 101 ? 2.658 -22.859 -9.383 1 97.75 101 GLN A CA 1
ATOM 784 C C . GLN A 1 101 ? 1.288 -23.516 -9.508 1 97.75 101 GLN A C 1
ATOM 786 O O . GLN A 1 101 ? 0.273 -22.844 -9.656 1 97.75 101 GLN A O 1
ATOM 791 N N . ASN A 1 102 ? 1.237 -24.875 -9.359 1 96.81 102 ASN A N 1
ATOM 792 C CA . ASN A 1 102 ? -0.035 -25.578 -9.422 1 96.81 102 ASN A CA 1
ATOM 793 C C . ASN A 1 102 ? -0.75 -25.562 -8.07 1 96.81 102 ASN A C 1
ATOM 795 O O . ASN A 1 102 ? -1.928 -25.922 -7.988 1 96.81 102 ASN A O 1
ATOM 799 N N . LEU A 1 103 ? -0.077 -25.172 -7.07 1 97.62 103 LEU A N 1
ATOM 800 C CA . LEU A 1 103 ? -0.642 -25.219 -5.727 1 97.62 103 LEU A CA 1
ATOM 801 C C . LEU A 1 103 ? -1.664 -24.109 -5.52 1 97.62 103 LEU A C 1
ATOM 803 O O . LEU A 1 103 ? -2.557 -24.234 -4.676 1 97.62 103 LEU A O 1
ATOM 807 N N . ALA A 1 104 ? -1.539 -22.984 -6.199 1 98.5 104 ALA A N 1
ATOM 808 C CA . ALA A 1 104 ? -2.551 -21.938 -6.172 1 98.5 104 ALA A CA 1
ATOM 809 C C . ALA A 1 104 ? -3.305 -21.859 -7.496 1 98.5 104 ALA A C 1
ATOM 811 O O . ALA A 1 104 ? -2.707 -22 -8.562 1 98.5 104 ALA A O 1
ATOM 812 N N . PRO A 1 105 ? -4.574 -21.641 -7.469 1 98.56 105 PRO A N 1
ATOM 813 C CA . PRO A 1 105 ? -5.344 -21.578 -8.719 1 98.56 105 PRO A CA 1
ATOM 814 C C . PRO A 1 105 ? -5.062 -20.312 -9.516 1 98.56 105 PRO A C 1
ATOM 816 O O . PRO A 1 105 ? -5.348 -20.266 -10.719 1 98.56 105 PRO A O 1
ATOM 819 N N . VAL A 1 106 ? -4.578 -19.203 -8.836 1 98.81 106 VAL A N 1
ATOM 820 C CA . VAL A 1 106 ? -4.328 -17.938 -9.516 1 98.81 106 VAL A CA 1
ATOM 821 C C . VAL A 1 106 ? -2.984 -17.375 -9.062 1 98.81 106 VAL A C 1
ATOM 823 O O . VAL A 1 106 ? -2.674 -17.375 -7.867 1 98.81 106 VAL A O 1
ATOM 826 N N . TRP A 1 107 ? -2.166 -16.969 -9.977 1 98.88 107 TRP A N 1
ATOM 827 C CA . TRP A 1 107 ? -0.976 -16.156 -9.766 1 98.88 107 TRP A CA 1
ATOM 828 C C . TRP A 1 107 ? -1.082 -14.828 -10.508 1 98.88 107 TRP A C 1
ATOM 830 O O . TRP A 1 107 ? -1.533 -14.789 -11.656 1 98.88 107 TRP A O 1
ATOM 840 N N . ILE A 1 108 ? -0.694 -13.773 -9.828 1 98.94 108 ILE A N 1
ATOM 841 C CA . ILE A 1 108 ? -0.677 -12.453 -10.445 1 98.94 108 ILE A CA 1
ATOM 842 C C . ILE A 1 108 ? 0.733 -11.867 -10.375 1 98.94 108 ILE A C 1
ATOM 844 O O . ILE A 1 108 ? 1.262 -11.633 -9.289 1 98.94 108 ILE A O 1
ATOM 848 N N . ALA A 1 109 ? 1.382 -11.703 -11.516 1 98.94 109 ALA A N 1
ATOM 849 C CA . ALA A 1 109 ? 2.588 -10.883 -11.555 1 98.94 109 ALA A CA 1
ATOM 850 C C . ALA A 1 109 ? 2.244 -9.398 -11.453 1 98.94 109 ALA A C 1
ATOM 852 O O . ALA A 1 109 ? 1.345 -8.914 -12.148 1 98.94 109 ALA A O 1
ATOM 853 N N . VAL A 1 110 ? 2.936 -8.711 -10.594 1 98.94 110 VAL A N 1
ATOM 854 C CA . VAL A 1 110 ? 2.697 -7.289 -10.344 1 98.94 110 VAL A CA 1
ATOM 855 C C . VAL A 1 110 ? 3.896 -6.473 -10.812 1 98.94 110 VAL A C 1
ATOM 857 O O . VAL A 1 110 ? 5.047 -6.832 -10.547 1 98.94 110 VAL A O 1
ATOM 860 N N . ALA A 1 111 ? 3.605 -5.418 -11.516 1 98.88 111 ALA A N 1
ATOM 861 C CA . ALA A 1 111 ? 4.68 -4.559 -12 1 98.88 111 ALA A CA 1
ATOM 862 C C . ALA A 1 111 ? 4.273 -3.088 -11.93 1 98.88 111 ALA A C 1
ATOM 864 O O . ALA A 1 111 ? 3.084 -2.766 -11.898 1 98.88 111 ALA A O 1
ATOM 865 N N . ALA A 1 112 ? 5.227 -2.207 -11.773 1 98.75 112 ALA A N 1
ATOM 866 C CA . ALA A 1 112 ? 5.062 -0.763 -11.906 1 98.75 112 ALA A CA 1
ATOM 867 C C . ALA A 1 112 ? 5.574 -0.276 -13.258 1 98.75 112 ALA A C 1
ATOM 869 O O . ALA A 1 112 ? 6.762 -0.413 -13.57 1 98.75 112 ALA A O 1
ATOM 870 N N . GLU A 1 113 ? 4.727 0.26 -14.062 1 97.94 113 GLU A N 1
ATOM 871 C CA . GLU A 1 113 ? 5.094 0.769 -15.375 1 97.94 113 GLU A CA 1
ATOM 872 C C . GLU A 1 113 ? 4.965 2.289 -15.438 1 97.94 113 GLU A C 1
ATOM 874 O O . GLU A 1 113 ? 3.861 2.818 -15.578 1 97.94 113 GLU A O 1
ATOM 879 N N . PRO A 1 114 ? 6.09 2.961 -15.289 1 95.5 114 PRO A N 1
ATOM 880 C CA . PRO A 1 114 ? 6.031 4.414 -15.461 1 95.5 114 PRO A CA 1
ATOM 881 C C . PRO A 1 114 ? 5.695 4.824 -16.891 1 95.5 114 PRO A C 1
ATOM 883 O O . PRO A 1 114 ? 5.805 4.012 -17.812 1 95.5 114 PRO A O 1
ATOM 886 N N . ALA A 1 115 ? 5.234 6.062 -17.016 1 91.25 115 ALA A N 1
ATOM 887 C CA . ALA A 1 115 ? 5.047 6.621 -18.359 1 91.25 115 ALA A CA 1
ATOM 888 C C . ALA A 1 115 ? 6.375 6.707 -19.109 1 91.25 115 ALA A C 1
ATOM 890 O O . ALA A 1 115 ? 7.445 6.637 -18.5 1 91.25 115 ALA A O 1
ATOM 891 N N . GLU A 1 116 ? 6.246 6.715 -20.406 1 88.81 116 GLU A N 1
ATOM 892 C CA . GLU A 1 116 ? 7.445 6.859 -21.234 1 88.81 116 GLU A CA 1
ATOM 893 C C . GLU A 1 116 ? 8.281 8.047 -20.781 1 88.81 116 GLU A C 1
ATOM 895 O O . GLU A 1 116 ? 9.508 7.949 -20.672 1 88.81 116 GLU A O 1
ATOM 900 N N . GLN A 1 117 ? 7.586 9.086 -20.516 1 89.88 117 GLN A N 1
ATOM 901 C CA . GLN A 1 117 ? 8.18 10.25 -19.859 1 89.88 117 GLN A CA 1
ATOM 902 C C . GLN A 1 117 ? 7.66 10.414 -18.438 1 89.88 117 GLN A C 1
ATOM 904 O O . GLN A 1 117 ? 6.629 11.055 -18.219 1 89.88 117 GLN A O 1
ATOM 909 N N . PRO A 1 118 ? 8.5 9.844 -17.609 1 86.12 118 PRO A N 1
ATOM 910 C CA . PRO A 1 118 ? 7.996 9.812 -16.234 1 86.12 118 PRO A CA 1
ATOM 911 C C . PRO A 1 118 ? 7.867 11.203 -15.617 1 86.12 118 PRO A C 1
ATOM 913 O O . PRO A 1 118 ? 8.773 12.023 -15.75 1 86.12 118 PRO A O 1
ATOM 916 N N . ARG A 1 119 ? 6.789 11.414 -14.969 1 85.06 119 ARG A N 1
ATOM 917 C CA . ARG A 1 119 ? 6.547 12.672 -14.258 1 85.06 119 ARG A CA 1
ATOM 918 C C . ARG A 1 119 ? 6.867 12.523 -12.773 1 85.06 119 ARG A C 1
ATOM 920 O O . ARG A 1 119 ? 7.027 13.523 -12.07 1 85.06 119 ARG A O 1
ATOM 927 N N . MET A 1 120 ? 6.859 11.305 -12.352 1 89.12 120 MET A N 1
ATOM 928 C CA . MET A 1 120 ? 7.094 11 -10.945 1 89.12 120 MET A CA 1
ATOM 929 C C . MET A 1 120 ? 8.289 10.07 -10.789 1 89.12 120 MET A C 1
ATOM 931 O O . MET A 1 120 ? 8.594 9.273 -11.68 1 89.12 120 MET A O 1
ATOM 935 N N . PRO A 1 121 ? 8.93 10.258 -9.703 1 93.69 121 PRO A N 1
ATOM 936 C CA . PRO A 1 121 ? 10.008 9.297 -9.469 1 93.69 121 PRO A CA 1
ATOM 937 C C . PRO A 1 121 ? 9.508 7.859 -9.367 1 93.69 121 PRO A C 1
ATOM 939 O O . PRO A 1 121 ? 8.391 7.621 -8.914 1 93.69 121 PRO A O 1
ATOM 942 N N . LEU A 1 122 ? 10.359 6.867 -9.727 1 94.62 122 LEU A N 1
ATOM 943 C CA . LEU A 1 122 ? 9.992 5.453 -9.781 1 94.62 122 LEU A CA 1
ATOM 944 C C . LEU A 1 122 ? 9.531 4.961 -8.414 1 94.62 122 LEU A C 1
ATOM 946 O O . LEU A 1 122 ? 8.602 4.16 -8.312 1 94.62 122 LEU A O 1
ATOM 950 N N . HIS A 1 123 ? 10.164 5.473 -7.359 1 95.38 123 HIS A N 1
ATOM 951 C CA . HIS A 1 123 ? 9.812 4.973 -6.035 1 95.38 123 HIS A CA 1
ATOM 952 C C . HIS A 1 123 ? 8.375 5.332 -5.672 1 95.38 123 HIS A C 1
ATOM 954 O O . HIS A 1 123 ? 7.688 4.555 -5.008 1 95.38 123 HIS A O 1
ATOM 960 N N . GLU A 1 124 ? 7.863 6.465 -6.082 1 96.56 124 GLU A N 1
ATOM 961 C CA . GLU A 1 124 ? 6.48 6.832 -5.809 1 96.56 124 GLU A CA 1
ATOM 962 C C . GLU A 1 124 ? 5.508 5.98 -6.621 1 96.56 124 GLU A C 1
ATOM 964 O O . GLU A 1 124 ? 4.418 5.652 -6.152 1 96.56 124 GLU A O 1
ATOM 969 N N . GLU A 1 125 ? 5.945 5.648 -7.855 1 97.69 125 GLU A N 1
ATOM 970 C CA . GLU A 1 125 ? 5.145 4.723 -8.656 1 97.69 125 GLU A CA 1
ATOM 971 C C . GLU A 1 125 ? 5.07 3.348 -7.996 1 97.69 125 GLU A C 1
ATOM 973 O O . GLU A 1 125 ? 4.008 2.719 -7.98 1 97.69 125 GLU A O 1
ATOM 978 N N . GLN A 1 126 ? 6.164 2.938 -7.441 1 98.38 126 GLN A N 1
ATOM 979 C CA . GLN A 1 126 ? 6.203 1.656 -6.742 1 98.38 126 GLN A CA 1
ATOM 980 C C . GLN A 1 126 ? 5.34 1.688 -5.484 1 98.38 126 GLN A C 1
ATOM 982 O O . GLN A 1 126 ? 4.691 0.698 -5.145 1 98.38 126 GLN A O 1
ATOM 987 N N . TRP A 1 127 ? 5.336 2.85 -4.781 1 98.62 127 TRP A N 1
ATOM 988 C CA . TRP A 1 127 ? 4.469 2.988 -3.615 1 98.62 127 TRP A CA 1
ATOM 989 C C . TRP A 1 127 ? 2.998 2.906 -4.016 1 98.62 127 TRP A C 1
ATOM 991 O O . TRP A 1 127 ? 2.191 2.283 -3.322 1 98.62 127 TRP A O 1
ATOM 1001 N N . ALA A 1 128 ? 2.701 3.502 -5.129 1 98.56 128 ALA A N 1
ATOM 1002 C CA . ALA A 1 128 ? 1.337 3.414 -5.641 1 98.56 128 ALA A CA 1
ATOM 1003 C C . ALA A 1 128 ? 0.953 1.965 -5.934 1 98.56 128 ALA A C 1
ATOM 1005 O O . ALA A 1 128 ? -0.155 1.533 -5.605 1 98.56 128 ALA A O 1
ATOM 1006 N N . VAL A 1 129 ? 1.855 1.217 -6.535 1 98.88 129 VAL A N 1
ATOM 1007 C CA . VAL A 1 129 ? 1.591 -0.182 -6.855 1 98.88 129 VAL A CA 1
ATOM 1008 C C . VAL A 1 129 ? 1.463 -0.992 -5.566 1 98.88 129 VAL A C 1
ATOM 1010 O O . VAL A 1 129 ? 0.623 -1.89 -5.473 1 98.88 129 VAL A O 1
ATOM 1013 N N . ALA A 1 130 ? 2.297 -0.666 -4.582 1 98.88 130 ALA A N 1
ATOM 1014 C CA . ALA A 1 130 ? 2.168 -1.331 -3.289 1 98.88 130 ALA A CA 1
ATOM 1015 C C . ALA A 1 130 ? 0.792 -1.083 -2.68 1 98.88 130 ALA A C 1
ATOM 1017 O O . ALA A 1 130 ? 0.191 -1.989 -2.098 1 98.88 130 ALA A O 1
ATOM 1018 N N . CYS A 1 131 ? 0.292 0.125 -2.795 1 98.88 131 CYS A N 1
ATOM 1019 C CA . CYS A 1 131 ? -1.062 0.431 -2.348 1 98.88 131 CYS A CA 1
ATOM 1020 C C . CYS A 1 131 ? -2.088 -0.415 -3.094 1 98.88 131 CYS A C 1
ATOM 1022 O O . CYS A 1 131 ? -3.049 -0.902 -2.496 1 98.88 131 CYS A O 1
ATOM 1024 N N . ALA A 1 132 ? -1.884 -0.583 -4.395 1 98.88 132 ALA A N 1
ATOM 1025 C CA . ALA A 1 132 ? -2.785 -1.398 -5.203 1 98.88 132 ALA A CA 1
ATOM 1026 C C . ALA A 1 132 ? -2.789 -2.85 -4.73 1 98.88 132 ALA A C 1
ATOM 1028 O O . ALA A 1 132 ? -3.852 -3.455 -4.578 1 98.88 132 ALA A O 1
ATOM 1029 N N . VAL A 1 133 ? -1.619 -3.377 -4.461 1 98.88 133 VAL A N 1
ATOM 1030 C CA . VAL A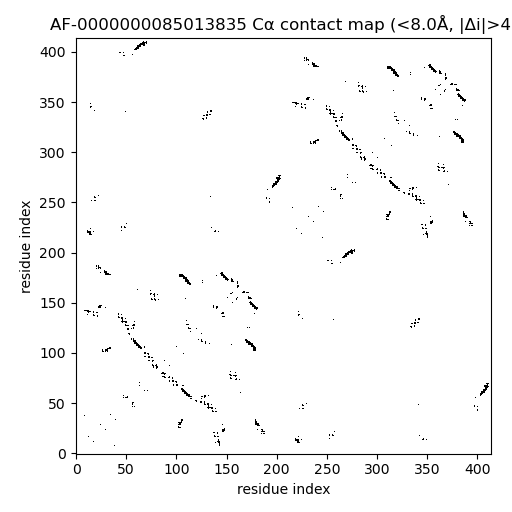 1 133 ? -1.484 -4.758 -4.016 1 98.88 133 VAL A CA 1
ATOM 1031 C C . VAL A 1 133 ? -2.156 -4.93 -2.654 1 98.88 133 VAL A C 1
ATOM 1033 O O . VAL A 1 133 ? -2.881 -5.902 -2.432 1 98.88 133 VAL A O 1
ATOM 1036 N N . GLN A 1 134 ? -1.922 -3.963 -1.773 1 98.88 134 GLN A N 1
ATOM 1037 C CA . GLN A 1 134 ? -2.559 -4.02 -0.462 1 98.88 134 GLN A CA 1
ATOM 1038 C C . GLN A 1 134 ? -4.078 -3.994 -0.588 1 98.88 134 GLN A C 1
ATOM 1040 O O . GLN A 1 134 ? -4.777 -4.738 0.104 1 98.88 134 GLN A O 1
ATOM 1045 N N . THR A 1 135 ? -4.602 -3.156 -1.443 1 98.81 135 THR A N 1
ATOM 1046 C CA . THR A 1 135 ? -6.039 -3.066 -1.667 1 98.81 135 THR A CA 1
ATOM 1047 C C . THR A 1 135 ? -6.582 -4.379 -2.225 1 98.81 135 THR A C 1
ATOM 1049 O O . THR A 1 135 ? -7.633 -4.855 -1.792 1 98.81 135 THR A O 1
ATOM 1052 N N . LEU A 1 136 ? -5.844 -4.961 -3.131 1 98.81 136 LEU A N 1
ATOM 1053 C CA . LEU A 1 136 ? -6.207 -6.262 -3.688 1 98.81 136 LEU A CA 1
ATOM 1054 C C . LEU A 1 136 ? -6.285 -7.316 -2.592 1 98.81 136 LEU A C 1
ATOM 1056 O O . LEU A 1 136 ? -7.27 -8.055 -2.504 1 98.81 136 LEU A O 1
ATOM 1060 N N . MET A 1 137 ? -5.312 -7.355 -1.713 1 98.75 137 MET A N 1
ATOM 1061 C CA . MET A 1 137 ? -5.234 -8.383 -0.679 1 98.75 137 MET A CA 1
ATOM 1062 C C . MET A 1 137 ? -6.309 -8.172 0.381 1 98.75 137 MET A C 1
ATOM 1064 O O . MET A 1 137 ? -6.891 -9.141 0.882 1 98.75 137 MET A O 1
ATOM 1068 N N . LEU A 1 138 ? -6.59 -6.918 0.724 1 98.44 138 LEU A N 1
ATOM 1069 C CA . LEU A 1 138 ? -7.68 -6.641 1.653 1 98.44 138 LEU A CA 1
ATOM 1070 C C . LEU A 1 138 ? -9.023 -7.051 1.056 1 98.44 138 LEU A C 1
ATOM 1072 O O . LEU A 1 138 ? -9.867 -7.621 1.75 1 98.44 138 LEU A O 1
ATOM 1076 N N . THR A 1 139 ? -9.211 -6.734 -0.213 1 98.06 139 THR A N 1
ATOM 1077 C CA . THR A 1 139 ? -10.445 -7.105 -0.895 1 98.06 139 THR A CA 1
ATOM 1078 C C . THR A 1 139 ? -10.586 -8.625 -0.973 1 98.06 139 THR A C 1
ATOM 1080 O O . THR A 1 139 ? -11.672 -9.164 -0.758 1 98.06 139 THR A O 1
ATOM 1083 N N . ALA A 1 140 ? -9.461 -9.312 -1.285 1 98.25 140 ALA A N 1
ATOM 1084 C CA . ALA A 1 140 ? -9.469 -10.773 -1.291 1 98.25 140 ALA A CA 1
ATOM 1085 C C . ALA A 1 140 ? -9.945 -11.32 0.05 1 98.25 140 ALA A C 1
ATOM 1087 O O . ALA A 1 140 ? -10.859 -12.148 0.098 1 98.25 140 ALA A O 1
ATOM 1088 N N . ARG A 1 141 ? -9.414 -10.781 1.125 1 97.12 141 ARG A N 1
ATOM 1089 C CA . ARG A 1 141 ? -9.836 -11.227 2.449 1 97.12 141 ARG A CA 1
ATOM 1090 C C . ARG A 1 141 ? -11.328 -10.984 2.658 1 97.12 141 ARG A C 1
ATOM 1092 O O . ARG A 1 141 ? -12.031 -11.828 3.219 1 97.12 141 ARG A O 1
ATOM 1099 N N . ALA A 1 142 ? -11.773 -9.805 2.264 1 96.44 142 ALA A N 1
ATOM 1100 C CA . ALA A 1 142 ? -13.172 -9.43 2.453 1 96.44 142 ALA A CA 1
ATOM 1101 C C . ALA A 1 142 ? -14.102 -10.391 1.724 1 96.44 142 ALA A C 1
ATOM 1103 O O . ALA A 1 142 ? -15.25 -10.578 2.127 1 96.44 142 ALA A O 1
ATOM 1104 N N . LEU A 1 143 ? -13.586 -11.055 0.689 1 96.19 143 LEU A N 1
ATOM 1105 C CA . LEU A 1 143 ? -14.414 -11.938 -0.128 1 96.19 143 LEU A CA 1
ATOM 1106 C C . LEU A 1 143 ? -14.109 -13.406 0.177 1 96.19 143 LEU A C 1
ATOM 1108 O O . LEU A 1 143 ? -14.547 -14.297 -0.55 1 96.19 143 LEU A O 1
ATOM 1112 N N . GLY A 1 144 ? -13.281 -13.625 1.176 1 95.44 144 GLY A N 1
ATOM 1113 C CA . GLY A 1 144 ? -13.016 -14.977 1.63 1 95.44 144 GLY A CA 1
ATOM 1114 C C . GLY A 1 144 ? -11.914 -15.664 0.839 1 95.44 144 GLY A C 1
ATOM 1115 O O . GLY A 1 144 ? -11.867 -16.891 0.767 1 95.44 144 GLY A O 1
ATOM 1116 N N . ILE A 1 145 ? -11.086 -14.922 0.18 1 97.81 145 ILE A N 1
ATOM 1117 C CA . ILE A 1 145 ? -10 -15.438 -0.641 1 97.81 145 ILE A CA 1
ATOM 1118 C C . ILE A 1 145 ? -8.656 -15.156 0.04 1 97.81 145 ILE A C 1
ATOM 1120 O O . ILE A 1 145 ? -8.422 -14.039 0.517 1 97.81 145 ILE A O 1
ATOM 1124 N N . ALA A 1 146 ? -7.82 -16.156 0.149 1 97.94 146 ALA A N 1
ATOM 1125 C CA . ALA A 1 146 ? -6.48 -16.031 0.721 1 97.94 146 ALA A CA 1
ATOM 1126 C C . ALA A 1 146 ? -5.488 -15.5 -0.313 1 97.94 146 ALA A C 1
ATOM 1128 O O . ALA A 1 146 ? -5.695 -15.664 -1.518 1 97.94 146 ALA A O 1
ATOM 1129 N N . SER A 1 147 ? -4.43 -14.898 0.21 1 98.25 147 SER A N 1
ATOM 1130 C CA . SER A 1 147 ? -3.414 -14.336 -0.676 1 98.25 147 SER A CA 1
ATOM 1131 C C . SER A 1 147 ? -2.053 -14.281 0.011 1 98.25 147 SER A C 1
ATOM 1133 O O . SER A 1 147 ? -1.968 -14.344 1.238 1 98.25 147 SER A O 1
ATOM 1135 N N . LYS A 1 148 ? -1.046 -14.18 -0.753 1 98.31 148 LYS A N 1
ATOM 1136 C CA . LYS A 1 148 ? 0.315 -13.883 -0.311 1 98.31 148 LYS A CA 1
ATOM 1137 C C . LYS A 1 148 ? 1.097 -13.141 -1.389 1 98.31 148 LYS A C 1
ATOM 1139 O O . LYS A 1 148 ? 1.034 -13.5 -2.566 1 98.31 148 LYS A O 1
ATOM 1144 N N . TRP A 1 149 ? 1.746 -12.125 -0.994 1 98.62 149 TRP A N 1
ATOM 1145 C CA . TRP A 1 149 ? 2.654 -11.367 -1.852 1 98.62 149 TRP A CA 1
ATOM 1146 C C . TRP A 1 149 ? 4.082 -11.883 -1.723 1 98.62 149 TRP A C 1
ATOM 1148 O O . TRP A 1 149 ? 4.648 -11.898 -0.626 1 98.62 149 TRP A O 1
ATOM 1158 N N . ILE A 1 150 ? 4.676 -12.32 -2.859 1 97.75 150 ILE A N 1
ATOM 1159 C CA . ILE A 1 150 ? 6.004 -12.914 -2.896 1 97.75 150 ILE A CA 1
ATOM 1160 C C . ILE A 1 150 ? 6.934 -12.055 -3.744 1 97.75 150 ILE A C 1
ATOM 1162 O O . ILE A 1 150 ? 6.586 -11.664 -4.863 1 97.75 150 ILE A O 1
ATOM 1166 N N . THR A 1 151 ? 8.102 -11.742 -3.248 1 97.25 151 THR A N 1
ATOM 1167 C CA . THR A 1 151 ? 9.078 -10.938 -3.975 1 97.25 151 THR A CA 1
ATOM 1168 C C . THR A 1 151 ? 10.406 -11.672 -4.098 1 97.25 151 THR A C 1
ATOM 1170 O O . THR A 1 151 ? 11.469 -11.094 -3.859 1 97.25 151 THR A O 1
ATOM 1173 N N . ASN A 1 152 ? 10.367 -12.898 -4.527 1 95.31 152 ASN A N 1
ATOM 1174 C CA . ASN A 1 152 ? 11.586 -13.695 -4.664 1 95.31 152 ASN A CA 1
ATOM 1175 C C . ASN A 1 152 ? 12.43 -13.234 -5.852 1 95.31 152 ASN A C 1
ATOM 1177 O O . ASN A 1 152 ? 11.938 -12.523 -6.727 1 95.31 152 ASN A O 1
ATOM 1181 N N . ALA A 1 153 ? 13.68 -13.641 -5.918 1 96.62 153 ALA A N 1
ATOM 1182 C CA . ALA A 1 153 ? 14.648 -13.188 -6.906 1 96.62 153 ALA A CA 1
ATOM 1183 C C . ALA A 1 153 ? 14.195 -13.531 -8.32 1 96.62 153 ALA A C 1
ATOM 1185 O O . ALA A 1 153 ? 14.375 -12.734 -9.25 1 96.62 153 ALA A O 1
ATOM 1186 N N . ALA A 1 154 ? 13.617 -14.664 -8.531 1 98.19 154 ALA A N 1
ATOM 1187 C CA . ALA A 1 154 ? 13.195 -15.102 -9.859 1 98.19 154 ALA A CA 1
ATOM 1188 C C . ALA A 1 154 ? 12.102 -14.195 -10.414 1 98.19 154 ALA A C 1
ATOM 1190 O O . ALA A 1 154 ? 12.125 -13.836 -11.594 1 98.19 154 ALA A O 1
ATOM 1191 N N . SER A 1 155 ? 11.148 -13.812 -9.578 1 98.19 155 SER A N 1
ATOM 1192 C CA . SER A 1 155 ? 10.023 -13 -10.023 1 98.19 155 SER A CA 1
ATOM 1193 C C . SER A 1 155 ? 10.453 -11.562 -10.328 1 98.19 155 SER A C 1
ATOM 1195 O O . SER A 1 155 ? 9.812 -10.867 -11.109 1 98.19 155 SER A O 1
ATOM 1197 N N . LEU A 1 156 ? 11.57 -11.133 -9.742 1 97.81 156 LEU A N 1
ATOM 1198 C CA . LEU A 1 156 ? 12.047 -9.766 -9.914 1 97.81 156 LEU A CA 1
ATOM 1199 C C . LEU A 1 156 ? 13.109 -9.695 -11.008 1 97.81 156 LEU A C 1
ATOM 1201 O O . LEU A 1 156 ? 13.539 -8.609 -11.398 1 97.81 156 LEU A O 1
ATOM 1205 N N . HIS A 1 157 ? 13.523 -10.82 -11.516 1 97.88 157 HIS A N 1
ATOM 1206 C CA . HIS A 1 157 ? 14.625 -10.914 -12.477 1 97.88 157 HIS A CA 1
ATOM 1207 C C . HIS A 1 157 ? 14.258 -10.25 -13.797 1 97.88 157 HIS A C 1
ATOM 1209 O O . HIS A 1 157 ? 13.125 -10.375 -14.266 1 97.88 157 HIS A O 1
ATOM 1215 N N . PRO A 1 158 ? 15.234 -9.625 -14.516 1 97.75 158 PRO A N 1
ATOM 1216 C CA . PRO A 1 158 ? 14.969 -9.008 -15.812 1 97.75 158 PRO A CA 1
ATOM 1217 C C . PRO A 1 158 ? 14.406 -9.992 -16.828 1 97.75 158 PRO A C 1
ATOM 1219 O O . PRO A 1 158 ? 13.57 -9.625 -17.656 1 97.75 158 PRO A O 1
ATOM 1222 N N . HIS A 1 159 ? 14.82 -11.227 -16.766 1 98.06 159 HIS A N 1
ATOM 1223 C CA . HIS A 1 159 ? 14.281 -12.211 -17.688 1 98.06 159 HIS A CA 1
ATOM 1224 C C . HIS A 1 159 ? 12.773 -12.359 -17.516 1 98.06 159 HIS A C 1
ATOM 1226 O O . HIS A 1 159 ? 12.047 -12.5 -18.5 1 98.06 159 HIS A O 1
ATOM 1232 N N . THR A 1 160 ? 12.305 -12.438 -16.25 1 98.62 160 THR A N 1
ATOM 1233 C CA . THR A 1 160 ? 10.867 -12.531 -15.992 1 98.62 160 THR A CA 1
ATOM 1234 C C . THR A 1 160 ? 10.133 -11.328 -16.578 1 98.62 160 THR A C 1
ATOM 1236 O O . THR A 1 160 ? 9.117 -11.492 -17.266 1 98.62 160 THR A O 1
ATOM 1239 N N . ARG A 1 161 ? 10.664 -10.125 -16.344 1 98.56 161 ARG A N 1
ATOM 1240 C CA . ARG A 1 161 ? 10.094 -8.898 -16.906 1 98.56 161 ARG A CA 1
ATOM 1241 C C . ARG A 1 161 ? 9.945 -9.016 -18.422 1 98.56 161 ARG A C 1
ATOM 1243 O O . ARG A 1 161 ? 8.867 -8.766 -18.953 1 98.56 161 ARG A O 1
ATOM 1250 N N . GLU A 1 162 ? 11 -9.469 -19.094 1 98.19 162 GLU A N 1
ATOM 1251 C CA . GLU A 1 162 ? 11.023 -9.578 -20.547 1 98.19 162 GLU A CA 1
ATOM 1252 C C . GLU A 1 162 ? 10.055 -10.656 -21.031 1 98.19 162 GLU A C 1
ATOM 1254 O O . GLU A 1 162 ? 9.312 -10.445 -22 1 98.19 162 GLU A O 1
ATOM 1259 N N . ALA A 1 163 ? 10.094 -11.773 -20.375 1 97.44 163 ALA A N 1
ATOM 1260 C CA . ALA A 1 163 ? 9.258 -12.906 -20.766 1 97.44 163 ALA A CA 1
ATOM 1261 C C . ALA A 1 163 ? 7.777 -12.562 -20.656 1 97.44 163 ALA A C 1
ATOM 1263 O O . ALA A 1 163 ? 6.945 -13.102 -21.391 1 97.44 163 ALA A O 1
ATOM 1264 N N . LEU A 1 164 ? 7.477 -11.602 -19.734 1 97.5 164 LEU A N 1
ATOM 1265 C CA . LEU A 1 164 ? 6.086 -11.219 -19.547 1 97.5 164 LEU A CA 1
ATOM 1266 C C . LEU A 1 164 ? 5.707 -10.062 -20.469 1 97.5 164 LEU A C 1
ATOM 1268 O O . LEU A 1 164 ? 4.598 -9.531 -20.375 1 97.5 164 LEU A O 1
ATOM 1272 N N . GLY A 1 165 ? 6.648 -9.609 -21.266 1 96.75 165 GLY A N 1
ATOM 1273 C CA . GLY A 1 165 ? 6.352 -8.648 -22.312 1 96.75 165 GLY A CA 1
ATOM 1274 C C . GLY A 1 165 ? 6.504 -7.207 -21.844 1 96.75 165 GLY A C 1
ATOM 1275 O O . GLY A 1 165 ? 6 -6.289 -22.5 1 96.75 165 GLY A O 1
ATOM 1276 N N . PHE A 1 166 ? 7.18 -7.008 -20.734 1 97.62 166 PHE A N 1
ATOM 1277 C CA . PHE A 1 166 ? 7.352 -5.656 -20.219 1 97.62 166 PHE A CA 1
ATOM 1278 C C . PHE A 1 166 ? 8.633 -5.027 -20.766 1 97.62 166 PHE A C 1
ATOM 1280 O O . PHE A 1 166 ? 9.633 -5.719 -20.969 1 97.62 166 PHE A O 1
ATOM 1287 N N . GLY A 1 167 ? 8.602 -3.785 -20.984 1 96.5 167 GLY A N 1
ATOM 1288 C CA . GLY A 1 167 ? 9.766 -3.033 -21.422 1 96.5 167 GLY A CA 1
ATOM 1289 C C . GLY A 1 167 ? 10.789 -2.822 -20.328 1 96.5 167 GLY A C 1
ATOM 1290 O O . GLY A 1 167 ? 10.539 -3.172 -19.172 1 96.5 167 GLY A O 1
ATOM 1291 N N . GLU A 1 168 ? 11.891 -2.178 -20.641 1 95.19 168 GLU A N 1
ATOM 1292 C CA . GLU A 1 168 ? 13.039 -2.033 -19.75 1 95.19 168 GLU A CA 1
ATOM 1293 C C . GLU A 1 168 ? 12.727 -1.105 -18.578 1 95.19 168 GLU A C 1
ATOM 1295 O O . GLU A 1 168 ? 13.281 -1.256 -17.484 1 95.19 168 GLU A O 1
ATOM 1300 N N . GLN A 1 169 ? 11.766 -0.233 -18.719 1 95.25 169 GLN A N 1
ATOM 1301 C CA . GLN A 1 169 ? 11.477 0.766 -17.703 1 95.25 169 GLN A CA 1
ATOM 1302 C C . GLN A 1 169 ? 10.531 0.212 -16.641 1 95.25 169 GLN A C 1
ATOM 1304 O O . GLN A 1 169 ? 10.344 0.823 -15.586 1 95.25 169 GLN A O 1
ATOM 1309 N N . VAL A 1 170 ? 9.953 -0.917 -16.938 1 97.69 170 VAL A N 1
ATOM 1310 C CA . VAL A 1 170 ? 8.984 -1.512 -16.031 1 97.69 170 VAL A CA 1
ATOM 1311 C C . VAL A 1 170 ? 9.719 -2.172 -14.859 1 97.69 170 VAL A C 1
ATOM 1313 O O . VAL A 1 170 ? 10.742 -2.826 -15.055 1 97.69 170 VAL A O 1
ATOM 1316 N N . SER A 1 171 ? 9.219 -1.935 -13.68 1 97.88 171 SER A N 1
ATOM 1317 C CA . SER A 1 171 ? 9.773 -2.533 -12.469 1 97.88 171 SER A CA 1
ATOM 1318 C C . SER A 1 171 ? 8.883 -3.658 -11.961 1 97.88 171 SER A C 1
ATOM 1320 O O . SER A 1 171 ? 7.723 -3.428 -11.602 1 97.88 171 SER A O 1
ATOM 1322 N N . MET A 1 172 ? 9.477 -4.902 -11.945 1 98.69 172 MET A N 1
ATOM 1323 C CA . MET A 1 172 ? 8.734 -6.012 -11.352 1 98.69 172 MET A CA 1
ATOM 1324 C C . MET A 1 172 ? 8.625 -5.848 -9.844 1 98.69 172 MET A C 1
ATOM 1326 O O . MET A 1 172 ? 9.586 -5.434 -9.188 1 98.69 172 MET A O 1
ATOM 1330 N N . MET A 1 173 ? 7.445 -6.184 -9.328 1 98.81 173 MET A N 1
ATOM 1331 C CA . MET A 1 173 ? 7.242 -6.082 -7.883 1 98.81 173 MET A CA 1
ATOM 1332 C C . MET A 1 173 ? 6.75 -7.402 -7.309 1 98.81 173 MET A C 1
ATOM 1334 O O . MET A 1 173 ? 6.02 -7.418 -6.316 1 98.81 173 MET A O 1
ATOM 1338 N N . GLY A 1 174 ? 7.031 -8.492 -7.992 1 98.62 174 GLY A N 1
ATOM 1339 C CA . GLY A 1 174 ? 6.801 -9.82 -7.434 1 98.62 174 GLY A CA 1
ATOM 1340 C C . GLY A 1 174 ? 5.508 -10.453 -7.918 1 98.62 174 GLY A C 1
ATOM 1341 O O . GLY A 1 174 ? 5.047 -10.164 -9.023 1 98.62 174 GLY A O 1
ATOM 1342 N N . LEU A 1 175 ? 5.027 -11.438 -7.117 1 98.88 175 LEU A N 1
ATOM 1343 C CA . LEU A 1 175 ? 3.84 -12.234 -7.414 1 98.88 175 LEU A CA 1
ATOM 1344 C C . LEU A 1 175 ? 2.873 -12.227 -6.234 1 98.88 175 LEU A C 1
ATOM 1346 O O . LEU A 1 175 ? 3.297 -12.234 -5.078 1 98.88 175 LEU A O 1
ATOM 1350 N N . VAL A 1 176 ? 1.615 -12.203 -6.578 1 98.88 176 VAL A N 1
ATOM 1351 C CA . VAL A 1 176 ? 0.579 -12.5 -5.59 1 98.88 176 VAL A CA 1
ATOM 1352 C C . VAL A 1 176 ? -0.146 -13.789 -5.973 1 98.88 176 VAL A C 1
ATOM 1354 O O . VAL A 1 176 ? -0.559 -13.961 -7.121 1 98.88 176 VAL A O 1
ATOM 1357 N N . TYR A 1 177 ? -0.241 -14.711 -5.098 1 98.81 177 TYR A N 1
ATOM 1358 C CA . TYR A 1 177 ? -1.129 -15.828 -5.402 1 98.81 177 TYR A CA 1
ATOM 1359 C C . TYR A 1 177 ? -2.422 -15.734 -4.602 1 98.81 177 TYR A C 1
ATOM 1361 O O . TYR A 1 177 ? -2.457 -15.109 -3.539 1 98.81 177 TYR A O 1
ATOM 1369 N N . LEU A 1 178 ? -3.43 -16.297 -5.117 1 98.81 178 LEU A N 1
ATOM 1370 C CA . LEU A 1 178 ? -4.77 -16.312 -4.543 1 98.81 178 LEU A CA 1
ATOM 1371 C C . LEU A 1 178 ? -5.328 -17.719 -4.496 1 98.81 178 LEU A C 1
ATOM 1373 O O . LEU A 1 178 ? -5.07 -18.531 -5.395 1 98.81 178 LEU A O 1
ATOM 1377 N N . GLY A 1 179 ? -6.102 -18.016 -3.547 1 98.5 179 GLY A N 1
ATOM 1378 C CA . GLY A 1 179 ? -6.828 -19.281 -3.424 1 98.5 179 GLY A CA 1
ATOM 1379 C C . GLY A 1 179 ? -7.738 -19.312 -2.211 1 98.5 179 GLY A C 1
ATOM 1380 O O . GLY A 1 179 ? -7.664 -18.453 -1.338 1 98.5 179 GLY A O 1
ATOM 1381 N N . TYR A 1 180 ? -8.609 -20.281 -2.203 1 97.75 180 TYR A N 1
ATOM 1382 C CA . TYR A 1 180 ? -9.445 -20.484 -1.028 1 97.75 180 TYR A CA 1
ATOM 1383 C C . TYR A 1 180 ? -8.703 -21.281 0.044 1 97.75 180 TYR A C 1
ATOM 1385 O O . TYR A 1 180 ? -8.023 -22.266 -0.258 1 97.75 180 TYR A O 1
ATOM 1393 N N . PRO A 1 181 ? -8.828 -20.797 1.293 1 96.88 181 PRO A N 1
ATOM 1394 C CA . PRO A 1 181 ? -8.117 -21.516 2.354 1 96.88 181 PRO A CA 1
ATOM 1395 C C . PRO A 1 181 ? -8.719 -22.891 2.637 1 96.88 181 PRO A C 1
ATOM 1397 O O . PRO A 1 181 ? -9.938 -23.062 2.559 1 96.88 181 PRO A O 1
ATOM 1400 N N . GLN A 1 182 ? -7.906 -23.938 2.951 1 95.31 182 GLN A N 1
ATOM 1401 C CA . GLN A 1 182 ? -8.344 -25.266 3.34 1 95.31 182 GLN A CA 1
ATOM 1402 C C . GLN A 1 182 ? -8.781 -25.297 4.801 1 95.31 182 GLN A C 1
ATOM 1404 O O . GLN A 1 182 ? -9.656 -26.078 5.176 1 95.31 182 GLN A O 1
ATOM 1409 N N . GLY A 1 183 ? -8.258 -24.453 5.676 1 92.44 183 GLY A N 1
ATOM 1410 C CA . GLY A 1 183 ? -8.539 -24.438 7.105 1 92.44 183 GLY A CA 1
ATOM 1411 C C . GLY A 1 183 ? -8.797 -23.047 7.656 1 92.44 183 GLY A C 1
ATOM 1412 O O . GLY A 1 183 ? -9.32 -22.188 6.949 1 92.44 183 GLY A O 1
ATOM 1413 N N . GLU A 1 184 ? -8.578 -22.984 8.875 1 92.56 184 GLU A N 1
ATOM 1414 C CA . GLU A 1 184 ? -8.812 -21.719 9.555 1 92.56 184 GLU A CA 1
ATOM 1415 C C . GLU A 1 184 ? -7.805 -20.656 9.094 1 92.56 184 GLU A C 1
ATOM 1417 O O . GLU A 1 184 ? -6.645 -20.984 8.812 1 92.56 184 GLU A O 1
ATOM 1422 N N . TRP A 1 185 ? -8.352 -19.516 9 1 93.19 185 TRP A N 1
ATOM 1423 C CA . TRP A 1 185 ? -7.465 -18.391 8.688 1 93.19 185 TRP A CA 1
ATOM 1424 C C . TRP A 1 185 ? -6.461 -18.156 9.805 1 93.19 185 TRP A C 1
ATOM 1426 O O . TRP A 1 185 ? -6.824 -18.172 10.984 1 93.19 185 TRP A O 1
ATOM 1436 N N . PRO A 1 186 ? -5.219 -18.016 9.445 1 93.19 186 PRO A N 1
ATOM 1437 C CA . PRO A 1 186 ? -4.227 -17.75 10.492 1 93.19 186 PRO A CA 1
ATOM 1438 C C . PRO A 1 186 ? -4.535 -16.5 11.312 1 93.19 186 PRO A C 1
ATOM 1440 O O . PRO A 1 186 ? -5.098 -15.539 10.781 1 93.19 186 PRO A O 1
ATOM 1443 N N . VAL A 1 187 ? -4.172 -16.609 12.578 1 90.62 187 VAL A N 1
ATOM 1444 C CA . VAL A 1 187 ? -4.262 -15.438 13.453 1 90.62 187 VAL A CA 1
ATOM 1445 C C . VAL A 1 187 ? -2.9 -14.758 13.547 1 90.62 187 VAL A C 1
ATOM 1447 O O . VAL A 1 187 ? -1.886 -15.414 13.797 1 90.62 187 VAL A O 1
ATOM 1450 N N . GLY A 1 188 ? -2.891 -13.5 13.242 1 88.75 188 GLY A N 1
ATOM 1451 C CA . GLY A 1 188 ? -1.624 -12.789 13.266 1 88.75 188 GLY A CA 1
ATOM 1452 C C . GLY A 1 188 ? -1.331 -12.133 14.602 1 88.75 188 GLY A C 1
ATOM 1453 O O . GLY A 1 188 ? -2.193 -12.094 15.484 1 88.75 188 GLY A O 1
ATOM 1454 N N . GLU A 1 189 ? -0.021 -11.797 14.734 1 91.75 189 GLU A N 1
ATOM 1455 C CA . GLU A 1 189 ? 0.447 -10.992 15.859 1 91.75 189 GLU A CA 1
ATOM 1456 C C . GLU A 1 189 ? 1.13 -9.711 15.375 1 91.75 189 GLU A C 1
ATOM 1458 O O . GLU A 1 189 ? 1.762 -9.703 14.32 1 91.75 189 GLU A O 1
ATOM 1463 N N . ARG A 1 190 ? 0.938 -8.695 16.125 1 94.19 190 ARG A N 1
ATOM 1464 C CA . ARG A 1 190 ? 1.58 -7.418 15.844 1 94.19 190 ARG A CA 1
ATOM 1465 C C . ARG A 1 190 ? 2.166 -6.809 17.109 1 94.19 190 ARG A C 1
ATOM 1467 O O . ARG A 1 190 ? 1.566 -6.898 18.188 1 94.19 190 ARG A O 1
ATOM 1474 N N . ARG A 1 191 ? 3.43 -6.27 16.906 1 96.5 191 ARG A N 1
ATOM 1475 C CA . ARG A 1 191 ? 3.953 -5.445 17.984 1 96.5 191 ARG A CA 1
ATOM 1476 C C . ARG A 1 191 ? 3.092 -4.207 18.203 1 96.5 191 ARG A C 1
ATOM 1478 O O . ARG A 1 191 ? 2.432 -3.738 17.266 1 96.5 191 ARG A O 1
ATOM 1485 N N . SER A 1 192 ? 3.131 -3.664 19.375 1 97.62 192 SER A N 1
ATOM 1486 C CA . SER A 1 192 ? 2.242 -2.574 19.766 1 97.62 192 SER A CA 1
ATOM 1487 C C . SER A 1 192 ? 2.432 -1.356 18.859 1 97.62 192 SER A C 1
ATOM 1489 O O . SER A 1 192 ? 3.562 -0.96 18.578 1 97.62 192 SER A O 1
ATOM 1491 N N . ILE A 1 193 ? 1.344 -0.756 18.453 1 97.81 193 ILE A N 1
ATOM 1492 C CA . ILE A 1 193 ? 1.386 0.459 17.656 1 97.81 193 ILE A CA 1
ATOM 1493 C C . ILE A 1 193 ? 2.006 1.595 18.469 1 97.81 193 ILE A C 1
ATOM 1495 O O . ILE A 1 193 ? 2.633 2.496 17.906 1 97.81 193 ILE A O 1
ATOM 1499 N N . GLU A 1 194 ? 1.963 1.577 19.75 1 96.94 194 GLU A N 1
ATOM 1500 C CA . GLU A 1 194 ? 2.477 2.629 20.625 1 96.94 194 GLU A CA 1
ATOM 1501 C C . GLU A 1 194 ? 3.986 2.785 20.469 1 96.94 194 GLU A C 1
ATOM 1503 O O . GLU A 1 194 ? 4.516 3.893 20.594 1 96.94 194 GLU A O 1
ATOM 1508 N N . ASP A 1 195 ? 4.613 1.706 20.172 1 96.81 195 ASP A N 1
ATOM 1509 C CA . ASP A 1 195 ? 6.062 1.726 20.016 1 96.81 195 ASP A CA 1
ATOM 1510 C C . ASP A 1 195 ? 6.457 2.303 18.656 1 96.81 195 ASP A C 1
ATOM 1512 O O . ASP A 1 195 ? 7.637 2.551 18.406 1 96.81 195 ASP A O 1
ATOM 1516 N N . LYS A 1 196 ? 5.484 2.523 17.828 1 98.25 196 LYS A N 1
ATOM 1517 C CA . LYS A 1 196 ? 5.754 2.934 16.438 1 98.25 196 LYS A CA 1
ATOM 1518 C C . LYS A 1 196 ? 5.242 4.348 16.188 1 98.25 196 LYS A C 1
ATOM 1520 O O . LYS A 1 196 ? 5.301 4.832 15.047 1 98.25 196 LYS A O 1
ATOM 1525 N N . VAL A 1 197 ? 4.676 4.957 17.266 1 98.62 197 VAL A N 1
ATOM 1526 C CA . VAL A 1 197 ? 4.047 6.262 17.109 1 98.62 197 VAL A CA 1
ATOM 1527 C C . VAL A 1 197 ? 4.656 7.25 18.109 1 98.62 197 VAL A C 1
ATOM 1529 O O . VAL A 1 197 ? 4.836 6.926 19.281 1 98.62 197 VAL A O 1
ATOM 1532 N N . ARG A 1 198 ? 5.008 8.398 17.656 1 98.25 198 ARG A N 1
ATOM 1533 C CA . ARG A 1 198 ? 5.34 9.547 18.5 1 98.25 198 ARG A CA 1
ATOM 1534 C C . ARG A 1 198 ? 4.328 10.672 18.312 1 98.25 198 ARG A C 1
ATOM 1536 O O . ARG A 1 198 ? 3.969 11.016 17.188 1 98.25 198 ARG A O 1
ATOM 1543 N N . TRP A 1 199 ? 3.895 11.25 19.438 1 98.12 199 TRP A N 1
ATOM 1544 C CA . TRP A 1 199 ? 2.902 12.312 19.422 1 98.12 199 TRP A CA 1
ATOM 1545 C C . TRP A 1 199 ? 3.555 13.672 19.688 1 98.12 199 TRP A C 1
ATOM 1547 O O . TRP A 1 199 ? 4.348 13.805 20.625 1 98.12 199 TRP A O 1
ATOM 1557 N N . VAL A 1 200 ? 3.277 14.57 18.844 1 98.12 200 VAL A N 1
ATOM 1558 C CA . VAL A 1 200 ? 3.717 15.945 19.016 1 98.12 200 VAL A CA 1
ATOM 1559 C C . VAL A 1 200 ? 2.502 16.859 19.125 1 98.12 200 VAL A C 1
ATOM 1561 O O . VAL A 1 200 ? 1.897 17.234 18.109 1 98.12 200 VAL A O 1
ATOM 1564 N N . GLU A 1 201 ? 2.188 17.312 20.312 1 95.5 201 GLU A N 1
ATOM 1565 C CA . GLU A 1 201 ? 0.938 18.031 20.547 1 95.5 201 GLU A CA 1
ATOM 1566 C C . GLU A 1 201 ? 1.201 19.484 20.922 1 95.5 201 GLU A C 1
ATOM 1568 O O . GLU A 1 201 ? 0.291 20.312 20.891 1 95.5 201 GLU A O 1
ATOM 1573 N N . THR A 1 202 ? 2.48 19.734 21.344 1 90 202 THR A N 1
ATOM 1574 C CA . THR A 1 202 ? 2.871 21.094 21.719 1 90 202 THR A CA 1
ATOM 1575 C C . THR A 1 202 ? 4.027 21.594 20.859 1 90 202 THR A C 1
ATOM 1577 O O . THR A 1 202 ? 4.672 20.797 20.172 1 90 202 THR A O 1
ATOM 1580 N N . ALA A 1 203 ? 4.219 22.906 20.703 1 82.25 203 ALA A N 1
ATOM 1581 C CA . ALA A 1 203 ? 5.203 23.516 19.812 1 82.25 203 ALA A CA 1
ATOM 1582 C C . ALA A 1 203 ? 6.617 23.328 20.359 1 82.25 203 ALA A C 1
ATOM 1584 O O . ALA A 1 203 ? 7.59 23.406 19.594 1 82.25 203 ALA A O 1
ATOM 1585 N N . GLY A 1 204 ? 6.965 22.219 20.938 1 64.12 204 GLY A N 1
ATOM 1586 C CA . GLY A 1 204 ? 8.289 22.062 21.5 1 64.12 204 GLY A CA 1
ATOM 1587 C C . GLY A 1 204 ? 8.992 23.375 21.781 1 64.12 204 GLY A C 1
ATOM 1588 O O . GLY A 1 204 ? 8.633 24.406 21.219 1 64.12 204 GLY A O 1
ATOM 1589 N N . GLU A 1 205 ? 9.602 23.641 22.922 1 48.81 205 GLU A N 1
ATOM 1590 C CA . GLU A 1 205 ? 10.367 24.828 23.297 1 48.81 205 GLU A CA 1
ATOM 1591 C C . GLU A 1 205 ? 11.43 25.156 22.25 1 48.81 205 GLU A C 1
ATOM 1593 O O . GLU A 1 205 ? 12.172 24.266 21.812 1 48.81 205 GLU A O 1
ATOM 1598 N N . GLN A 1 206 ? 11.102 25.734 21.156 1 42.94 206 GLN A N 1
ATOM 1599 C CA . GLN A 1 206 ? 12.234 26.266 20.406 1 42.94 206 GLN A CA 1
ATOM 1600 C C . GLN A 1 206 ? 13.312 26.797 21.344 1 42.94 206 GLN A C 1
ATOM 1602 O O . GLN A 1 206 ? 13.055 27.688 22.156 1 42.94 206 GLN A O 1
ATOM 1607 N N . ASP A 1 207 ? 14.086 25.844 21.891 1 34.22 207 ASP A N 1
ATOM 1608 C CA . ASP A 1 207 ? 15.234 26.578 22.406 1 34.22 207 ASP A CA 1
ATOM 1609 C C . ASP A 1 207 ? 15.906 27.406 21.312 1 34.22 207 ASP A C 1
ATOM 1611 O O . ASP A 1 207 ? 15.977 26.984 20.172 1 34.22 207 ASP A O 1
ATOM 1615 N N . MET B 1 1 ? -18.656 13.797 37.688 1 28.83 1 MET B N 1
ATOM 1616 C CA . MET B 1 1 ? -17.688 13.047 36.906 1 28.83 1 MET B CA 1
ATOM 1617 C C . MET B 1 1 ? -18.234 12.719 35.531 1 28.83 1 MET B C 1
ATOM 1619 O O . MET B 1 1 ? -19.203 11.969 35.375 1 28.83 1 MET B O 1
ATOM 1623 N N . GLY B 1 2 ? -18.297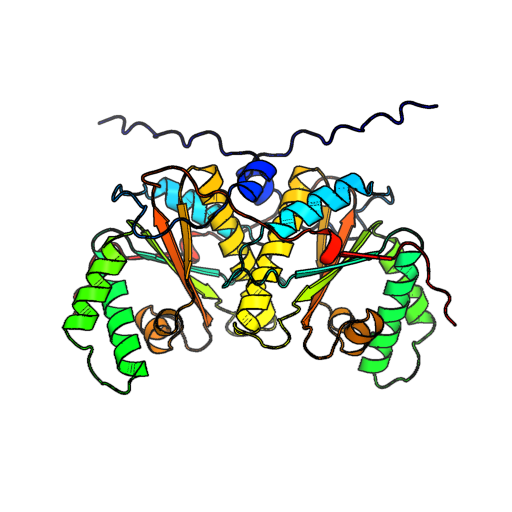 13.586 34.594 1 31.66 2 GLY B N 1
ATOM 1624 C CA . GLY B 1 2 ? -19.141 13.617 33.438 1 31.66 2 GLY B CA 1
ATOM 1625 C C . GLY B 1 2 ? -18.828 12.516 32.438 1 31.66 2 GLY B C 1
ATOM 1626 O O . GLY B 1 2 ? -17.688 12.086 32.312 1 31.66 2 GLY B O 1
ATOM 1627 N N . ASN B 1 3 ? -19.75 11.477 32.312 1 32.56 3 ASN B N 1
ATOM 1628 C CA . ASN B 1 3 ? -19.734 10.398 31.344 1 32.56 3 ASN B CA 1
ATOM 1629 C C . ASN B 1 3 ? -19.25 10.891 29.969 1 32.56 3 ASN B C 1
ATOM 1631 O O . ASN B 1 3 ? -19.969 11.625 29.297 1 32.56 3 ASN B O 1
ATOM 1635 N N . VAL B 1 4 ? -18.125 11.445 29.875 1 34.84 4 VAL B N 1
ATOM 1636 C CA . VAL B 1 4 ? -17.672 11.781 28.531 1 34.84 4 VAL B CA 1
ATOM 1637 C C . VAL B 1 4 ? -18.031 10.656 27.578 1 34.84 4 VAL B C 1
ATOM 1639 O O . VAL B 1 4 ? -17.625 9.508 27.766 1 34.84 4 VAL B O 1
ATOM 1642 N N . GLY B 1 5 ? -19.219 10.656 27.047 1 36.66 5 GLY B N 1
ATOM 1643 C CA . GLY B 1 5 ? -19.828 9.711 26.125 1 36.66 5 GLY B CA 1
ATOM 1644 C C . GLY B 1 5 ? -18.844 9.102 25.141 1 36.66 5 GLY B C 1
ATOM 1645 O O . GLY B 1 5 ? -17.984 9.805 24.609 1 36.66 5 GLY B O 1
ATOM 1646 N N . LYS B 1 6 ? -18.469 7.887 25.328 1 43.69 6 LYS B N 1
ATOM 1647 C CA . LYS B 1 6 ? -17.781 7.066 24.328 1 43.69 6 LYS B CA 1
ATOM 1648 C C . LYS B 1 6 ? -18.281 7.391 22.922 1 43.69 6 LYS B C 1
ATOM 1650 O O . LYS B 1 6 ? -19.438 7.133 22.594 1 43.69 6 LYS B O 1
ATOM 1655 N N . THR B 1 7 ? -18.062 8.617 22.375 1 45.62 7 THR B N 1
ATOM 1656 C CA . THR B 1 7 ? -18.469 8.859 21 1 45.62 7 THR B CA 1
ATOM 1657 C C . THR B 1 7 ? -18.25 7.617 20.141 1 45.62 7 THR B C 1
ATOM 1659 O O . THR B 1 7 ? -17.125 7.168 19.969 1 45.62 7 THR B O 1
ATOM 1662 N N . ALA B 1 8 ? -19.094 6.676 20.047 1 57.59 8 ALA B N 1
ATOM 1663 C CA . ALA B 1 8 ? -19.125 5.426 19.297 1 57.59 8 ALA B CA 1
ATOM 1664 C C . ALA B 1 8 ? -18.781 5.668 17.828 1 57.59 8 ALA B C 1
ATOM 1666 O O . ALA B 1 8 ? -19.328 6.57 17.188 1 57.59 8 ALA B O 1
ATOM 1667 N N . LEU B 1 9 ? -17.484 5.23 17.391 1 71.06 9 LEU B N 1
ATOM 1668 C CA . LEU B 1 9 ? -17.172 5.301 15.977 1 71.06 9 LEU B CA 1
ATOM 1669 C C . LEU B 1 9 ? -18.328 4.777 15.133 1 71.06 9 LEU B C 1
ATOM 1671 O O . LEU B 1 9 ? -18.984 3.812 15.508 1 71.06 9 LEU B O 1
ATOM 1675 N N . PRO B 1 10 ? -18.734 5.57 14.148 1 71.88 10 PRO B N 1
ATOM 1676 C CA . PRO B 1 10 ? -19.734 5.004 13.25 1 71.88 10 PRO B CA 1
ATOM 1677 C C . PRO B 1 10 ? -19.328 3.645 12.688 1 71.88 10 PRO B C 1
ATOM 1679 O O . PRO B 1 10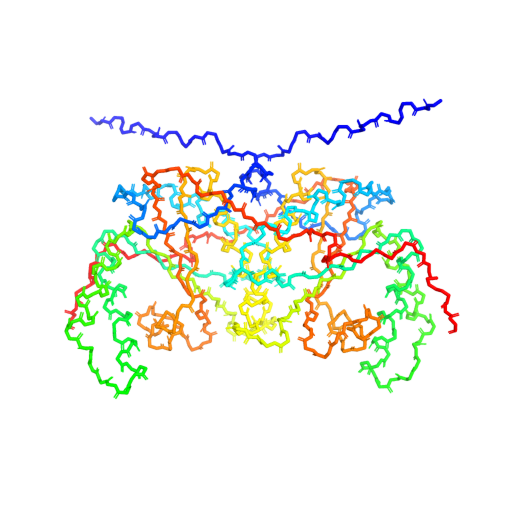 ? -18.156 3.279 12.734 1 71.88 10 PRO B O 1
ATOM 1682 N N . ALA B 1 11 ? -20.359 2.885 12.352 1 81.94 11 ALA B N 1
ATOM 1683 C CA . ALA B 1 11 ? -20.062 1.628 11.672 1 81.94 11 ALA B CA 1
ATOM 1684 C C . ALA B 1 11 ? -19.203 1.867 10.422 1 81.94 11 ALA B C 1
ATOM 1686 O O . ALA B 1 11 ? -19.578 2.67 9.562 1 81.94 11 ALA B O 1
ATOM 1687 N N . PRO B 1 12 ? -18.062 1.228 10.398 1 85.44 12 PRO B N 1
ATOM 1688 C CA . PRO B 1 12 ? -17.219 1.47 9.234 1 85.44 12 PRO B CA 1
ATOM 1689 C C . PRO B 1 12 ? -17.859 1.003 7.93 1 85.44 12 PRO B C 1
ATOM 1691 O O . PRO B 1 12 ? -18.625 0.041 7.926 1 85.44 12 PRO B O 1
ATOM 1694 N N . LEU B 1 13 ? -17.516 1.663 6.883 1 89.06 13 LEU B N 1
ATOM 1695 C CA . LEU B 1 13 ? -17.938 1.229 5.555 1 89.06 13 LEU B CA 1
ATOM 1696 C C . LEU B 1 13 ? -17.406 -0.166 5.246 1 89.06 13 LEU B C 1
ATOM 1698 O O . LEU B 1 13 ? -16.375 -0.572 5.785 1 89.06 13 LEU B O 1
ATOM 1702 N N . ASP B 1 14 ? -18.156 -0.787 4.375 1 92.38 14 ASP B N 1
ATOM 1703 C CA . ASP B 1 14 ? -17.578 -2.023 3.859 1 92.38 14 ASP B CA 1
ATOM 1704 C C . ASP B 1 14 ? -16.359 -1.737 2.988 1 92.38 14 ASP B C 1
ATOM 1706 O O . ASP B 1 14 ? -16.203 -0.63 2.467 1 92.38 14 ASP B O 1
ATOM 1710 N N . LEU B 1 15 ? -15.523 -2.723 2.865 1 94.81 15 LEU B N 1
ATOM 1711 C CA . LEU B 1 15 ? -14.219 -2.578 2.23 1 94.81 15 LEU B CA 1
ATOM 1712 C C . LEU B 1 15 ? -14.367 -2.047 0.808 1 94.81 15 LEU B C 1
ATOM 1714 O O . LEU B 1 15 ? -13.68 -1.102 0.42 1 94.81 15 LEU B O 1
ATOM 1718 N N . LEU B 1 16 ? -15.258 -2.613 -0.011 1 95 16 LEU B N 1
ATOM 1719 C CA . LEU B 1 16 ? -15.383 -2.244 -1.418 1 95 16 LEU B CA 1
ATOM 1720 C C . LEU B 1 16 ? -15.867 -0.806 -1.563 1 95 16 LEU B C 1
ATOM 1722 O O . LEU B 1 16 ? -15.398 -0.075 -2.439 1 95 16 LEU B O 1
ATOM 1726 N N . THR B 1 17 ? -16.75 -0.402 -0.651 1 94.5 17 THR B N 1
ATOM 1727 C CA . THR B 1 17 ? -17.234 0.976 -0.666 1 94.5 17 THR B CA 1
ATOM 1728 C C . THR B 1 17 ? -16.109 1.942 -0.293 1 94.5 17 THR B C 1
ATOM 1730 O O . THR B 1 17 ? -15.922 2.963 -0.957 1 94.5 17 THR B O 1
ATOM 1733 N N . ALA B 1 18 ? -15.359 1.621 0.759 1 96.12 18 ALA B N 1
ATOM 1734 C CA . ALA B 1 18 ? -14.25 2.467 1.183 1 96.12 18 ALA B CA 1
ATOM 1735 C C . ALA B 1 18 ? -13.227 2.627 0.063 1 96.12 18 ALA B C 1
ATOM 1737 O O . ALA B 1 18 ? -12.719 3.727 -0.175 1 96.12 18 ALA B O 1
ATOM 1738 N N . VAL B 1 19 ? -12.953 1.545 -0.663 1 97 19 VAL B N 1
ATOM 1739 C CA . VAL B 1 19 ? -11.977 1.538 -1.75 1 97 19 VAL B CA 1
ATOM 1740 C C . VAL B 1 19 ? -12.461 2.443 -2.881 1 97 19 VAL B C 1
ATOM 1742 O O . VAL B 1 19 ? -11.703 3.283 -3.377 1 97 19 VAL B O 1
ATOM 1745 N N . ARG B 1 20 ? -13.648 2.324 -3.24 1 94.88 20 ARG B N 1
ATOM 1746 C CA . ARG B 1 20 ? -14.195 3.062 -4.375 1 94.88 20 ARG B CA 1
ATOM 1747 C C . ARG B 1 20 ? -14.312 4.551 -4.059 1 94.88 20 ARG B C 1
ATOM 1749 O O . ARG B 1 20 ? -14.133 5.391 -4.941 1 94.88 20 ARG B O 1
ATOM 1756 N N . GLU B 1 21 ? -14.523 4.801 -2.789 1 94.88 21 GLU B N 1
ATOM 1757 C CA . GLU B 1 21 ? -14.891 6.176 -2.451 1 94.88 21 GLU B CA 1
ATOM 1758 C C . GLU B 1 21 ? -13.711 6.918 -1.826 1 94.88 21 GLU B C 1
ATOM 1760 O O . GLU B 1 21 ? -13.773 8.133 -1.631 1 94.88 21 GLU B O 1
ATOM 1765 N N . ARG B 1 22 ? -12.633 6.152 -1.512 1 95.31 22 ARG B N 1
ATOM 1766 C CA . ARG B 1 22 ? -11.484 6.867 -0.969 1 95.31 22 ARG B CA 1
ATOM 1767 C C . ARG B 1 22 ? -10.867 7.789 -2.016 1 95.31 22 ARG B C 1
ATOM 1769 O O . ARG B 1 22 ? -10.383 7.328 -3.049 1 95.31 22 ARG B O 1
ATOM 1776 N N . ARG B 1 23 ? -10.961 9.047 -1.771 1 96 23 ARG B N 1
ATOM 1777 C CA . ARG B 1 23 ? -10.344 10.055 -2.633 1 96 23 ARG B CA 1
ATOM 1778 C C . ARG B 1 23 ? -9.711 11.172 -1.807 1 96 23 ARG B C 1
ATOM 1780 O O . ARG B 1 23 ? -10.195 11.492 -0.719 1 96 23 ARG B O 1
ATOM 1787 N N . THR B 1 24 ? -8.727 11.672 -2.406 1 96.19 24 THR B N 1
ATOM 1788 C CA . THR B 1 24 ? -8.062 12.797 -1.754 1 96.19 24 THR B CA 1
ATOM 1789 C C . THR B 1 24 ? -9 13.992 -1.646 1 96.19 24 THR B C 1
ATOM 1791 O O . THR B 1 24 ? -9.719 14.312 -2.592 1 96.19 24 THR B O 1
ATOM 1794 N N . VAL B 1 25 ? -9.016 14.516 -0.482 1 96.44 25 VAL B N 1
ATOM 1795 C CA . VAL B 1 25 ? -9.656 15.805 -0.249 1 96.44 25 VAL B CA 1
ATOM 1796 C C . VAL B 1 25 ? -8.602 16.875 -0.037 1 96.44 25 VAL B C 1
ATOM 1798 O O . VAL B 1 25 ? -7.672 16.703 0.754 1 96.44 25 VAL B O 1
ATOM 1801 N N . ASP B 1 26 ? -8.781 17.969 -0.683 1 95.88 26 ASP B N 1
ATOM 1802 C CA . ASP B 1 26 ? -7.797 19.047 -0.617 1 95.88 26 ASP B CA 1
ATOM 1803 C C . ASP B 1 26 ? -7.762 19.672 0.775 1 95.88 26 ASP B C 1
ATOM 1805 O O . ASP B 1 26 ? -8.797 19.797 1.435 1 95.88 26 ASP B O 1
ATOM 1809 N N . LEU B 1 27 ? -6.637 20.156 1.075 1 96.62 27 LEU B N 1
ATOM 1810 C CA . LEU B 1 27 ? -6.391 20.766 2.379 1 96.62 27 LEU B CA 1
ATOM 1811 C C . LEU B 1 27 ? -7.398 21.875 2.658 1 96.62 27 LEU B C 1
ATOM 1813 O O . LEU B 1 27 ? -7.906 22 3.775 1 96.62 27 LEU B O 1
ATOM 1817 N N . LYS B 1 28 ? -7.68 22.672 1.686 1 96.38 28 LYS B N 1
ATOM 1818 C CA . LYS B 1 28 ? -8.555 23.844 1.83 1 96.38 28 LYS B CA 1
ATOM 1819 C C . LYS B 1 28 ? -10.008 23.406 2.018 1 96.38 28 LYS B C 1
ATOM 1821 O O . LYS B 1 28 ? -10.859 24.219 2.395 1 96.38 28 LYS B O 1
ATOM 1826 N N . ALA B 1 29 ? -10.312 22.156 1.744 1 97.38 29 ALA B N 1
ATOM 1827 C CA . ALA B 1 29 ? -11.672 21.641 1.828 1 97.38 29 ALA B CA 1
ATOM 1828 C C . ALA B 1 29 ? -11.891 20.891 3.137 1 97.38 29 ALA B C 1
ATOM 1830 O O . ALA B 1 29 ? -12.836 20.094 3.256 1 97.38 29 ALA B O 1
ATOM 1831 N N . LEU B 1 30 ? -11.039 21.094 4.137 1 98 30 LEU B N 1
ATOM 1832 C CA . LEU B 1 30 ? -11.172 20.422 5.422 1 98 30 LEU B CA 1
ATOM 1833 C C . LEU B 1 30 ? -11.773 21.344 6.473 1 98 30 LEU B C 1
ATOM 1835 O O . LEU B 1 30 ? -11.539 22.562 6.441 1 98 30 LEU B O 1
ATOM 1839 N N . LYS B 1 31 ? -12.523 20.75 7.359 1 97.12 31 LYS B N 1
ATOM 1840 C CA . LYS B 1 31 ? -12.961 21.453 8.562 1 97.12 31 LYS B CA 1
ATOM 1841 C C . LYS B 1 31 ? -11.836 21.531 9.594 1 97.12 31 LYS B C 1
ATOM 1843 O O . LYS B 1 31 ? -10.953 20.672 9.625 1 97.12 31 LYS B O 1
ATOM 1848 N N . PRO B 1 32 ? -11.875 22.5 10.422 1 95 32 PRO B N 1
ATOM 1849 C CA . PRO B 1 32 ? -10.836 22.641 11.445 1 95 32 PRO B CA 1
ATOM 1850 C C . PRO B 1 32 ? -11.047 21.719 12.633 1 95 32 PRO B C 1
ATOM 1852 O O . PRO B 1 32 ? -10.203 21.656 13.531 1 95 32 PRO B O 1
ATOM 1855 N N . ASP B 1 33 ? -12.117 21 12.734 1 96.56 33 ASP B N 1
ATOM 1856 C CA . ASP B 1 33 ? -12.477 20.156 13.875 1 96.56 33 ASP B CA 1
ATOM 1857 C C . ASP B 1 33 ? -11.367 19.172 14.203 1 96.56 33 ASP B C 1
ATOM 1859 O O . ASP B 1 33 ? -10.852 18.484 13.312 1 96.56 33 ASP B O 1
ATOM 1863 N N . PRO B 1 34 ? -11.023 19.141 15.5 1 97.06 34 PRO B N 1
ATOM 1864 C CA . PRO B 1 34 ? -10.008 18.141 15.883 1 97.06 34 PRO B CA 1
ATOM 1865 C C . PRO B 1 34 ? -10.5 16.703 15.703 1 97.06 34 PRO B C 1
ATOM 1867 O O . PRO B 1 34 ? -11.711 16.469 15.656 1 97.06 34 PRO B O 1
ATOM 1870 N N . ILE B 1 35 ? -9.617 15.805 15.523 1 97.62 35 ILE B N 1
ATOM 1871 C CA . ILE B 1 35 ? -9.906 14.375 15.523 1 97.62 35 ILE B CA 1
ATOM 1872 C C . ILE B 1 35 ? -9.5 13.766 16.859 1 97.62 35 ILE B C 1
ATOM 1874 O O . ILE B 1 35 ? -8.352 13.906 17.297 1 97.62 35 ILE B O 1
ATOM 1878 N N . PRO B 1 36 ? -10.391 13.109 17.547 1 96.69 36 PRO B N 1
ATOM 1879 C CA . PRO B 1 36 ? -10.055 12.516 18.844 1 96.69 36 PRO B CA 1
ATOM 1880 C C . PRO B 1 36 ? -8.898 11.523 18.75 1 96.69 36 PRO B C 1
ATOM 1882 O O . PRO B 1 36 ? -8.789 10.781 17.766 1 96.69 36 PRO B O 1
ATOM 1885 N N . ARG B 1 37 ? -8.117 11.508 19.797 1 96.12 37 ARG B N 1
ATOM 1886 C CA . ARG B 1 37 ? -6.949 10.625 19.844 1 96.12 37 ARG B CA 1
ATOM 1887 C C . ARG B 1 37 ? -7.355 9.172 19.641 1 96.12 37 ARG B C 1
ATOM 1889 O O . ARG B 1 37 ? -6.641 8.406 18.984 1 96.12 37 ARG B O 1
ATOM 1896 N N . GLU B 1 38 ? -8.492 8.773 20.203 1 95.94 38 GLU B N 1
ATOM 1897 C CA . GLU B 1 38 ? -8.953 7.395 20.094 1 95.94 38 GLU B CA 1
ATOM 1898 C C . GLU B 1 38 ? -9.219 7.02 18.625 1 95.94 38 GLU B C 1
ATOM 1900 O O . GLU B 1 38 ? -8.984 5.883 18.219 1 95.94 38 GLU B O 1
ATOM 1905 N N . VAL B 1 39 ? -9.742 7.949 17.859 1 96.81 39 VAL B N 1
ATOM 1906 C CA . VAL B 1 39 ? -9.992 7.734 16.438 1 96.81 39 VAL B CA 1
ATOM 1907 C C . VAL B 1 39 ? -8.664 7.613 15.688 1 96.81 39 VAL B C 1
ATOM 1909 O O . VAL B 1 39 ? -8.484 6.711 14.867 1 96.81 39 VAL B O 1
ATOM 1912 N N . LEU B 1 40 ? -7.707 8.492 16.062 1 98.31 40 LEU B N 1
ATOM 1913 C CA . LEU B 1 40 ? -6.387 8.43 15.453 1 98.31 40 LEU B CA 1
ATOM 1914 C C . LEU B 1 40 ? -5.707 7.098 15.758 1 98.31 40 LEU B C 1
ATOM 1916 O O . LEU B 1 40 ? -5.07 6.512 14.883 1 98.31 40 LEU B O 1
ATOM 1920 N N . LEU B 1 41 ? -5.867 6.648 16.953 1 97.69 41 LEU B N 1
ATOM 1921 C CA . LEU B 1 41 ? -5.266 5.375 17.328 1 97.69 41 LEU B CA 1
ATOM 1922 C C . LEU B 1 41 ? -5.891 4.227 16.531 1 97.69 41 LEU B C 1
ATOM 1924 O O . LEU B 1 41 ? -5.203 3.27 16.172 1 97.69 41 LEU B O 1
ATOM 1928 N N . THR B 1 42 ? -7.203 4.285 16.297 1 97.25 42 THR B N 1
ATOM 1929 C CA . THR B 1 42 ? -7.863 3.281 15.477 1 97.25 42 THR B CA 1
ATOM 1930 C C . THR B 1 42 ? -7.273 3.264 14.07 1 97.25 42 THR B C 1
ATOM 1932 O O . THR B 1 42 ? -7.004 2.195 13.516 1 97.25 42 THR B O 1
ATOM 1935 N N . LEU B 1 43 ? -7.027 4.438 13.484 1 98.44 43 LEU B N 1
ATOM 1936 C CA . LEU B 1 43 ? -6.434 4.543 12.156 1 98.44 43 LEU B CA 1
ATOM 1937 C C . LEU B 1 43 ? -5.02 3.967 12.148 1 98.44 43 LEU B C 1
ATOM 1939 O O . LEU B 1 43 ? -4.668 3.195 11.258 1 98.44 43 LEU B O 1
ATOM 1943 N N . LEU B 1 44 ? -4.266 4.336 13.172 1 98.81 44 LEU B N 1
ATOM 1944 C CA . LEU B 1 44 ? -2.873 3.906 13.258 1 98.81 44 LEU B CA 1
ATOM 1945 C C . LEU B 1 44 ? -2.783 2.406 13.523 1 98.81 44 LEU B C 1
ATOM 1947 O O . LEU B 1 44 ? -1.905 1.729 12.984 1 98.81 44 LEU B O 1
ATOM 1951 N N . GLU B 1 45 ? -3.674 1.899 14.305 1 98.25 45 GLU B N 1
ATOM 1952 C CA . GLU B 1 45 ? -3.709 0.461 14.555 1 98.25 45 GLU B CA 1
ATOM 1953 C C . GLU B 1 45 ? -4.051 -0.309 13.281 1 98.25 45 GLU B C 1
ATOM 1955 O O . GLU B 1 45 ? -3.498 -1.383 13.031 1 98.25 45 GLU B O 1
ATOM 1960 N N . ALA B 1 46 ? -4.984 0.186 12.531 1 98.31 46 ALA B N 1
ATOM 1961 C CA . ALA B 1 46 ? -5.262 -0.437 11.242 1 98.31 46 ALA B CA 1
ATOM 1962 C C . ALA B 1 46 ? -4.008 -0.483 10.375 1 98.31 46 ALA B C 1
ATOM 1964 O O . ALA B 1 46 ? -3.697 -1.516 9.773 1 98.31 46 ALA B O 1
ATOM 1965 N N . ALA B 1 47 ? -3.24 0.614 10.312 1 98.81 47 ALA B N 1
ATOM 1966 C CA . ALA B 1 47 ? -1.983 0.668 9.57 1 98.81 47 ALA B CA 1
ATOM 1967 C C . ALA B 1 47 ? -0.992 -0.367 10.094 1 98.81 47 ALA B C 1
ATOM 1969 O O . ALA B 1 47 ? -0.265 -0.988 9.312 1 98.81 47 ALA B O 1
ATOM 1970 N N . ASN B 1 48 ? -1.013 -0.586 11.375 1 98.5 48 ASN B N 1
ATOM 1971 C CA . ASN B 1 48 ? -0.092 -1.488 12.055 1 98.5 48 ASN B CA 1
ATOM 1972 C C . ASN B 1 48 ? -0.263 -2.93 11.586 1 98.5 48 ASN B C 1
ATOM 1974 O O . ASN B 1 48 ? 0.609 -3.77 11.805 1 98.5 48 ASN B O 1
ATOM 1978 N N . TRP B 1 49 ? -1.353 -3.197 10.953 1 98 49 TRP B N 1
ATOM 1979 C CA . TRP B 1 49 ? -1.648 -4.562 10.539 1 98 49 TRP B CA 1
ATOM 1980 C C . TRP B 1 49 ? -1.259 -4.785 9.078 1 98 49 TRP B C 1
ATOM 1982 O O . TRP B 1 49 ? -1.604 -5.812 8.484 1 98 49 TRP B O 1
ATOM 1992 N N . ALA B 1 50 ? -0.577 -3.816 8.484 1 98.12 50 ALA B N 1
ATOM 1993 C CA . ALA B 1 50 ? -0.089 -3.975 7.113 1 98.12 50 ALA B CA 1
ATOM 1994 C C . ALA B 1 50 ? 0.871 -5.156 7.004 1 98.12 50 ALA B C 1
ATOM 1996 O O . ALA B 1 50 ? 1.496 -5.547 7.992 1 98.12 50 ALA B O 1
ATOM 1997 N N . PRO B 1 51 ? 0.951 -5.762 5.812 1 97.5 51 PRO B N 1
ATOM 1998 C CA . PRO B 1 51 ? 1.935 -6.832 5.629 1 97.5 51 PRO B CA 1
ATOM 1999 C C . PRO B 1 51 ? 3.371 -6.316 5.598 1 97.5 51 PRO B C 1
ATOM 2001 O O . PRO B 1 51 ? 3.605 -5.156 5.238 1 97.5 51 PRO B O 1
ATOM 2004 N N . SER B 1 52 ? 4.285 -7.145 6.02 1 96.31 52 SER B N 1
ATOM 2005 C CA . SER B 1 52 ? 5.715 -6.871 5.891 1 96.31 52 SER B CA 1
ATOM 2006 C C . SER B 1 52 ? 6.512 -8.164 5.746 1 96.31 52 SER B C 1
ATOM 2008 O O . SER B 1 52 ? 6.293 -9.125 6.488 1 96.31 52 SER B O 1
ATOM 2010 N N . HIS B 1 53 ? 7.312 -8.133 4.715 1 93.44 53 HIS B N 1
ATOM 2011 C CA . HIS B 1 53 ? 8.203 -9.266 4.527 1 93.44 53 HIS B CA 1
ATOM 2012 C C . HIS B 1 53 ? 9.109 -9.469 5.742 1 93.44 53 HIS B C 1
ATOM 2014 O O . HIS B 1 53 ? 9.766 -8.531 6.191 1 93.44 53 HIS B O 1
ATOM 2020 N N . GLY B 1 54 ? 9.062 -10.672 6.27 1 91.5 54 GLY B N 1
ATOM 2021 C CA . GLY B 1 54 ? 9.867 -10.969 7.438 1 91.5 54 GLY B CA 1
ATOM 2022 C C . GLY B 1 54 ? 9.273 -10.438 8.727 1 91.5 54 GLY B C 1
ATOM 2023 O O . GLY B 1 54 ? 9.945 -10.398 9.758 1 91.5 54 GLY B O 1
ATOM 2024 N N . ARG B 1 55 ? 8.047 -9.883 8.703 1 93.81 55 ARG B N 1
ATOM 2025 C CA . ARG B 1 55 ? 7.352 -9.328 9.859 1 93.81 55 ARG B CA 1
ATOM 2026 C C . ARG B 1 55 ? 8.188 -8.242 10.531 1 93.81 55 ARG B C 1
ATOM 2028 O O . ARG B 1 55 ? 8.289 -8.195 11.758 1 93.81 55 ARG B O 1
ATOM 2035 N N . THR B 1 56 ? 8.781 -7.402 9.703 1 95.81 56 THR B N 1
ATOM 2036 C CA . THR B 1 56 ? 9.695 -6.371 10.195 1 95.81 56 THR B CA 1
ATOM 2037 C C . THR B 1 56 ? 8.914 -5.199 10.781 1 95.81 56 THR B C 1
ATOM 2039 O O . THR B 1 56 ? 9.43 -4.457 11.617 1 95.81 56 THR B O 1
ATOM 2042 N N . GLU B 1 57 ? 7.703 -4.945 10.391 1 97.5 57 GLU B N 1
ATOM 2043 C CA . GLU B 1 57 ? 6.844 -3.863 10.859 1 97.5 57 GLU B CA 1
ATOM 2044 C C . GLU B 1 57 ? 7.59 -2.533 10.875 1 97.5 57 GLU B C 1
ATOM 2046 O O . GLU B 1 57 ? 7.664 -1.868 11.906 1 97.5 57 GLU B O 1
ATOM 2051 N N . PRO B 1 58 ? 8.039 -2.088 9.695 1 98.25 58 PRO B N 1
ATOM 2052 C CA . PRO B 1 58 ? 9.016 -1 9.633 1 98.25 58 PRO B CA 1
ATOM 2053 C C . PRO B 1 58 ? 8.375 0.381 9.734 1 98.25 58 PRO B C 1
ATOM 2055 O O . PRO B 1 58 ? 9.078 1.394 9.773 1 98.25 58 PRO B O 1
ATOM 2058 N N . TRP B 1 59 ? 7.094 0.495 9.766 1 98.81 59 TRP B N 1
ATOM 2059 C CA . TRP B 1 59 ? 6.41 1.782 9.703 1 98.81 59 TRP B CA 1
ATOM 2060 C C . TRP B 1 59 ? 6.598 2.557 11.008 1 98.81 59 TRP B C 1
ATOM 2062 O O . TRP B 1 59 ? 6.516 1.984 12.094 1 98.81 59 TRP B O 1
ATOM 2072 N N . ARG B 1 60 ? 6.914 3.807 10.891 1 98.88 60 ARG B N 1
ATOM 2073 C CA . ARG B 1 60 ? 6.98 4.77 11.984 1 98.88 60 ARG B CA 1
ATOM 2074 C C . ARG B 1 60 ? 6.129 6 11.688 1 98.88 60 ARG B C 1
ATOM 2076 O O . ARG B 1 60 ? 6.121 6.492 10.555 1 98.88 60 ARG B O 1
ATOM 2083 N N . PHE B 1 61 ? 5.457 6.434 12.703 1 98.88 61 PHE B N 1
ATOM 2084 C CA . PHE B 1 61 ? 4.566 7.578 12.555 1 98.88 61 PHE B CA 1
ATOM 2085 C C . PHE B 1 61 ? 4.895 8.656 13.578 1 98.88 61 PHE B C 1
ATOM 2087 O O . PHE B 1 61 ? 5.102 8.359 14.758 1 98.88 61 PHE B O 1
ATOM 2094 N N . VAL B 1 62 ? 4.988 9.836 13.172 1 98.88 62 VAL B N 1
ATOM 2095 C CA . VAL B 1 62 ? 4.969 11 14.062 1 98.88 62 VAL B CA 1
ATOM 2096 C C . VAL B 1 62 ? 3.695 11.805 13.828 1 98.88 62 VAL B C 1
ATOM 2098 O O . VAL B 1 62 ? 3.471 12.32 12.727 1 98.88 62 VAL B O 1
ATOM 2101 N N . VAL B 1 63 ? 2.893 11.922 14.844 1 98.88 63 VAL B N 1
ATOM 2102 C CA . VAL B 1 63 ? 1.574 12.539 14.727 1 98.88 63 VAL B CA 1
ATOM 2103 C C . VAL B 1 63 ? 1.603 13.938 15.336 1 98.88 63 VAL B C 1
ATOM 2105 O O . VAL B 1 63 ? 1.933 14.109 16.516 1 98.88 63 VAL B O 1
ATOM 2108 N N . PHE B 1 64 ? 1.274 14.922 14.523 1 98.75 64 PHE B N 1
ATOM 2109 C CA . PHE B 1 64 ? 1.233 16.312 14.945 1 98.75 64 PHE B CA 1
ATOM 2110 C C . PHE B 1 64 ? -0.206 16.797 15.094 1 98.75 64 PHE B C 1
ATOM 2112 O O . PHE B 1 64 ? -0.984 16.75 14.141 1 98.75 64 PHE B O 1
ATOM 2119 N N . THR B 1 65 ? -0.585 17.266 16.266 1 98.12 65 THR B N 1
ATOM 2120 C CA . THR B 1 65 ? -1.896 17.844 16.547 1 98.12 65 THR B CA 1
ATOM 2121 C C . THR B 1 65 ? -1.758 19.125 17.359 1 98.12 65 THR B C 1
ATOM 2123 O O . THR B 1 65 ? -0.67 19.453 17.844 1 98.12 65 THR B O 1
ATOM 2126 N N . GLY B 1 66 ? -2.824 19.906 17.406 1 96.5 66 GLY B N 1
ATOM 2127 C CA . GLY B 1 66 ? -2.77 21.141 18.188 1 96.5 66 GLY B CA 1
ATOM 2128 C C . GLY B 1 66 ? -1.582 22.016 17.828 1 96.5 66 GLY B C 1
ATOM 2129 O O . GLY B 1 66 ? -1.315 22.266 16.641 1 96.5 66 GLY B O 1
ATOM 2130 N N . GLU B 1 67 ? -0.819 22.422 18.812 1 96.06 67 GLU B N 1
ATOM 2131 C CA . GLU B 1 67 ? 0.312 23.328 18.594 1 96.06 67 GLU B CA 1
ATOM 2132 C C . GLU B 1 67 ? 1.511 22.578 18.031 1 96.06 67 GLU B C 1
ATOM 2134 O O . GLU B 1 67 ? 2.453 23.188 17.531 1 96.06 67 GLU B O 1
ATOM 2139 N N . GLY B 1 68 ? 1.478 21.281 18.125 1 97.44 68 GLY B N 1
ATOM 2140 C CA . GLY B 1 68 ? 2.541 20.469 17.547 1 97.44 68 GLY B CA 1
ATOM 2141 C C . GLY B 1 68 ? 2.684 20.656 16.047 1 97.44 68 GLY B C 1
ATOM 2142 O O . GLY B 1 68 ? 3.758 20.422 15.484 1 97.44 68 GLY B O 1
ATOM 2143 N N . ARG B 1 69 ? 1.61 21.062 15.414 1 97.94 69 ARG B N 1
ATOM 2144 C CA . ARG B 1 69 ? 1.632 21.328 13.977 1 97.94 69 ARG B CA 1
ATOM 2145 C C . ARG B 1 69 ? 2.617 22.438 13.633 1 97.94 69 ARG B C 1
ATOM 2147 O O . ARG B 1 69 ? 3.201 22.453 12.547 1 97.94 69 ARG B O 1
ATOM 2154 N N . ARG B 1 70 ? 2.814 23.328 14.562 1 97.38 70 ARG B N 1
ATOM 2155 C CA . ARG B 1 70 ? 3.783 24.406 14.359 1 97.38 70 ARG B CA 1
ATOM 2156 C C . ARG B 1 70 ? 5.199 23.844 14.25 1 97.38 70 ARG B C 1
ATOM 2158 O O . ARG B 1 70 ? 6.016 24.359 13.477 1 97.38 70 ARG B O 1
ATOM 2165 N N . GLN B 1 71 ? 5.5 22.875 15.055 1 97.19 71 GLN B N 1
ATOM 2166 C CA . GLN B 1 71 ? 6.812 22.25 14.977 1 97.19 71 GLN B CA 1
ATOM 2167 C C . GLN B 1 71 ? 7.055 21.641 13.602 1 97.19 71 GLN B C 1
ATOM 2169 O O . GLN B 1 71 ? 8.148 21.766 13.039 1 97.19 71 GLN B O 1
ATOM 2174 N N . LEU B 1 72 ? 6.09 20.938 13.102 1 98.19 72 LEU B N 1
ATOM 2175 C CA . LEU B 1 72 ? 6.215 20.391 11.758 1 98.19 72 LEU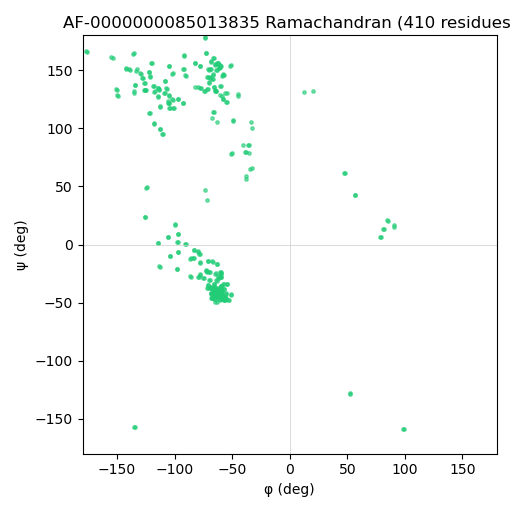 B CA 1
ATOM 2176 C C . LEU B 1 72 ? 6.445 21.5 10.734 1 98.19 72 LEU B C 1
ATOM 2178 O O . LEU B 1 72 ? 7.336 21.391 9.891 1 98.19 72 LEU B O 1
ATOM 2182 N N . ALA B 1 73 ? 5.641 22.562 10.844 1 98.25 73 ALA B N 1
ATOM 2183 C CA . ALA B 1 73 ? 5.746 23.672 9.914 1 98.25 73 ALA B CA 1
ATOM 2184 C C . ALA B 1 73 ? 7.156 24.25 9.906 1 98.25 73 ALA B C 1
ATOM 2186 O O . ALA B 1 73 ? 7.734 24.484 8.844 1 98.25 73 ALA B O 1
ATOM 2187 N N . ASP B 1 74 ? 7.645 24.453 11.078 1 97.81 74 ASP B N 1
ATOM 2188 C CA . ASP B 1 74 ? 8.969 25.047 11.211 1 97.81 74 ASP B CA 1
ATOM 2189 C C . ASP B 1 74 ? 10.047 24.109 10.664 1 97.81 74 ASP B C 1
ATOM 2191 O O . ASP B 1 74 ? 11 24.562 10.023 1 97.81 74 ASP B O 1
ATOM 2195 N N . THR B 1 75 ? 9.922 22.844 10.977 1 97.88 75 THR B N 1
ATOM 2196 C CA . THR B 1 75 ? 10.844 21.844 10.445 1 97.88 75 THR B CA 1
ATOM 2197 C C . THR B 1 75 ? 10.844 21.859 8.922 1 97.88 75 THR B C 1
ATOM 2199 O O . THR B 1 75 ? 11.906 21.859 8.289 1 97.88 75 THR B O 1
ATOM 2202 N N . LEU B 1 76 ? 9.648 21.891 8.305 1 98.56 76 LEU B N 1
ATOM 2203 C CA . LEU B 1 76 ? 9.531 21.891 6.852 1 98.56 76 LEU B CA 1
ATOM 2204 C C . LEU B 1 76 ? 10.094 23.172 6.254 1 98.56 76 LEU B C 1
ATOM 2206 O O . LEU B 1 76 ? 10.75 23.141 5.211 1 98.56 76 LEU B O 1
ATOM 2210 N N . ALA B 1 77 ? 9.828 24.312 6.91 1 98.56 77 ALA B N 1
ATOM 2211 C CA . ALA B 1 77 ? 10.383 25.578 6.449 1 98.56 77 ALA B CA 1
ATOM 2212 C C . ALA B 1 77 ? 11.906 25.531 6.422 1 98.56 77 ALA B C 1
ATOM 2214 O O . ALA B 1 77 ? 12.531 26.016 5.477 1 98.56 77 ALA B O 1
ATOM 2215 N N . MET B 1 78 ? 12.477 25.031 7.48 1 98.56 78 MET B N 1
ATOM 2216 C CA . MET B 1 78 ? 13.93 24.906 7.539 1 98.56 78 MET B CA 1
ATOM 2217 C C . MET B 1 78 ? 14.438 23.984 6.441 1 98.56 78 MET B C 1
ATOM 2219 O O . MET B 1 78 ? 15.453 24.266 5.805 1 98.56 78 MET B O 1
ATOM 2223 N N . SER B 1 79 ? 13.766 22.875 6.23 1 98.5 79 SER B N 1
ATOM 2224 C CA . SER B 1 79 ? 14.148 21.969 5.164 1 98.5 79 SER B CA 1
ATOM 2225 C C . SER B 1 79 ? 14.094 22.641 3.801 1 98.5 79 SER B C 1
ATOM 2227 O O . SER B 1 79 ? 14.969 22.422 2.957 1 98.5 79 SER B O 1
ATOM 2229 N N . LEU B 1 80 ? 13.102 23.422 3.602 1 98.31 80 LEU B N 1
ATOM 2230 C CA . LEU B 1 80 ? 13 24.188 2.361 1 98.31 80 LEU B CA 1
ATOM 2231 C C . LEU B 1 80 ? 14.172 25.141 2.211 1 98.31 80 LEU B C 1
ATOM 2233 O O . LEU B 1 80 ? 14.719 25.297 1.114 1 98.31 80 LEU B O 1
ATOM 2237 N N . ALA B 1 81 ? 14.531 25.781 3.279 1 98.5 81 ALA B N 1
ATOM 2238 C CA . ALA B 1 81 ? 15.695 26.672 3.262 1 98.5 81 ALA B CA 1
ATOM 2239 C C . ALA B 1 81 ? 16.953 25.906 2.873 1 98.5 81 ALA B C 1
ATOM 2241 O O . ALA B 1 81 ? 17.734 26.375 2.033 1 98.5 81 ALA B O 1
ATOM 2242 N N . ARG B 1 82 ? 17.094 24.75 3.447 1 98 82 ARG B N 1
ATOM 2243 C CA . ARG B 1 82 ? 18.281 23.922 3.164 1 98 82 ARG B CA 1
ATOM 2244 C C . ARG B 1 82 ? 18.312 23.5 1.698 1 98 82 ARG B C 1
ATOM 2246 O O . ARG B 1 82 ? 19.375 23.406 1.098 1 98 82 ARG B O 1
ATOM 2253 N N . LEU B 1 83 ? 17.188 23.219 1.159 1 97.38 83 LEU B N 1
ATOM 2254 C CA . LEU B 1 83 ? 17.094 22.875 -0.253 1 97.38 83 LEU B CA 1
ATOM 2255 C C . LEU B 1 83 ? 17.609 24 -1.132 1 97.38 83 LEU B C 1
ATOM 2257 O O . LEU B 1 83 ? 18.156 23.766 -2.213 1 97.38 83 LEU B O 1
ATOM 2261 N N . LYS B 1 84 ? 17.5 25.172 -0.633 1 96.88 84 LYS B N 1
ATOM 2262 C CA . LYS B 1 84 ? 17.922 26.344 -1.388 1 96.88 84 LYS B CA 1
ATOM 2263 C C . LYS B 1 84 ? 19.312 26.797 -0.974 1 96.88 84 LYS B C 1
ATOM 2265 O O . LYS B 1 84 ? 19.781 27.844 -1.394 1 96.88 84 LYS B O 1
ATOM 2270 N N . GLY B 1 85 ? 19.906 26.047 -0.059 1 97 85 GLY B N 1
ATOM 2271 C CA . GLY B 1 85 ? 21.25 26.375 0.397 1 97 85 GLY B CA 1
ATOM 2272 C C . GLY B 1 85 ? 21.281 27.469 1.449 1 97 85 GLY B C 1
ATOM 2273 O O . GLY B 1 85 ? 22.328 28.062 1.696 1 97 85 GLY B O 1
ATOM 2274 N N . ALA B 1 86 ? 20.141 27.781 2.002 1 97.31 86 ALA B N 1
ATOM 2275 C CA . ALA B 1 86 ? 20.062 28.812 3.033 1 97.31 86 ALA B CA 1
ATOM 2276 C C . ALA B 1 86 ? 20.172 28.203 4.426 1 97.31 86 ALA B C 1
ATOM 2278 O O . ALA B 1 86 ? 19.734 27.078 4.656 1 97.31 86 ALA B O 1
ATOM 2279 N N . ALA B 1 87 ? 20.672 28.922 5.355 1 95.88 87 ALA B N 1
ATOM 2280 C CA . ALA B 1 87 ? 20.891 28.453 6.715 1 95.88 87 ALA B CA 1
ATOM 2281 C C . ALA B 1 87 ? 19.625 28.625 7.566 1 95.88 87 ALA B C 1
ATOM 2283 O O . ALA B 1 87 ? 19.438 27.906 8.555 1 95.88 87 ALA B O 1
ATOM 2284 N N . GLN B 1 88 ? 18.844 29.625 7.168 1 97.12 88 GLN B N 1
ATOM 2285 C CA . GLN B 1 88 ? 17.609 29.922 7.895 1 97.12 88 GLN B CA 1
ATOM 2286 C C . GLN B 1 88 ? 16.438 30.109 6.938 1 97.12 88 GLN B C 1
ATOM 2288 O O . GLN B 1 88 ? 16.625 30.531 5.793 1 97.12 88 GLN B O 1
ATOM 2293 N N . PRO B 1 89 ? 15.289 29.781 7.457 1 97.56 89 PRO B N 1
ATOM 2294 C CA . PRO B 1 89 ? 14.133 29.953 6.586 1 97.56 89 PRO B CA 1
ATOM 2295 C C . PRO B 1 89 ? 13.781 31.422 6.367 1 97.56 89 PRO B C 1
ATOM 2297 O O . PRO B 1 89 ? 13.93 32.25 7.277 1 97.56 89 PRO B O 1
ATOM 2300 N N . ASP B 1 90 ? 13.32 31.703 5.129 1 97 90 ASP B N 1
ATOM 2301 C CA . ASP B 1 90 ? 12.664 33 4.867 1 97 90 ASP B CA 1
ATOM 2302 C C . ASP B 1 90 ? 11.43 33.156 5.746 1 97 90 ASP B C 1
ATOM 2304 O O . ASP B 1 90 ? 10.562 32.281 5.789 1 97 90 ASP B O 1
ATOM 2308 N N . PRO B 1 91 ? 11.344 34.312 6.473 1 97.38 91 PRO B N 1
ATOM 2309 C CA . PRO B 1 91 ? 10.211 34.5 7.375 1 97.38 91 PRO B CA 1
ATOM 2310 C C . PRO B 1 91 ? 8.859 34.344 6.68 1 97.38 91 PRO B C 1
ATOM 2312 O O . PRO B 1 91 ? 7.906 33.844 7.277 1 97.38 91 PRO B O 1
ATOM 2315 N N . GLU B 1 92 ? 8.766 34.719 5.48 1 97.75 92 GLU B N 1
ATOM 2316 C CA . GLU B 1 92 ? 7.52 34.594 4.734 1 97.75 92 GLU B CA 1
ATOM 2317 C C . GLU B 1 92 ? 7.207 33.125 4.445 1 97.75 92 GLU B C 1
ATOM 2319 O O . GLU B 1 92 ? 6.047 32.719 4.488 1 97.75 92 GLU B O 1
ATOM 2324 N N . VAL B 1 93 ? 8.273 32.375 4.18 1 97.19 93 VAL B N 1
ATOM 2325 C CA . VAL B 1 93 ? 8.109 30.938 3.934 1 97.19 93 VAL B CA 1
ATOM 2326 C C . VAL B 1 93 ? 7.691 30.234 5.223 1 97.19 93 VAL B C 1
ATOM 2328 O O . VAL B 1 93 ? 6.809 29.375 5.207 1 97.19 93 VAL B O 1
ATOM 2331 N N . GLN B 1 94 ? 8.289 30.594 6.281 1 97.62 94 GLN B N 1
ATOM 2332 C CA . GLN B 1 94 ? 7.945 30.031 7.578 1 97.62 94 GLN B CA 1
ATOM 2333 C C . GLN B 1 94 ? 6.488 30.312 7.93 1 97.62 94 GLN B C 1
ATOM 2335 O O . GLN B 1 94 ? 5.77 29.422 8.367 1 97.62 94 GLN B O 1
ATOM 2340 N N . ARG B 1 95 ? 6.07 31.562 7.754 1 97.88 95 ARG B N 1
ATOM 2341 C CA . ARG B 1 95 ? 4.684 31.938 8.016 1 97.88 95 ARG B CA 1
ATOM 2342 C C . ARG B 1 95 ? 3.725 31.141 7.133 1 97.88 95 ARG B C 1
ATOM 2344 O O . ARG B 1 95 ? 2.701 30.656 7.609 1 97.88 95 ARG B O 1
ATOM 2351 N N . ALA B 1 96 ? 4.055 31.047 5.895 1 97.75 96 ALA B N 1
ATOM 2352 C CA . ALA B 1 96 ? 3.215 30.328 4.941 1 97.75 96 ALA B CA 1
ATOM 2353 C C . ALA B 1 96 ? 3.092 28.844 5.324 1 97.75 96 ALA B C 1
ATOM 2355 O O . ALA B 1 96 ? 2.018 28.266 5.199 1 97.75 96 ALA B O 1
ATOM 2356 N N . GLN B 1 97 ? 4.242 28.25 5.742 1 97.75 97 GLN B N 1
ATOM 2357 C CA . GLN B 1 97 ? 4.227 26.859 6.164 1 97.75 97 GLN B CA 1
ATOM 2358 C C . GLN B 1 97 ? 3.354 26.672 7.398 1 97.75 97 GLN B C 1
ATOM 2360 O O . GLN B 1 97 ? 2.602 25.703 7.492 1 97.75 97 GLN B O 1
ATOM 2365 N N . ARG B 1 98 ? 3.436 27.578 8.344 1 97.62 98 ARG B N 1
ATOM 2366 C CA . ARG B 1 98 ? 2.613 27.5 9.547 1 97.62 98 ARG B CA 1
ATOM 2367 C C . ARG B 1 98 ? 1.131 27.609 9.203 1 97.62 98 ARG B C 1
ATOM 2369 O O . ARG B 1 98 ? 0.311 26.859 9.742 1 97.62 98 ARG B O 1
ATOM 2376 N N . GLU B 1 99 ? 0.79 28.516 8.297 1 97.69 99 GLU B N 1
ATOM 2377 C CA . GLU B 1 99 ? -0.594 28.641 7.852 1 97.69 99 GLU B CA 1
ATOM 2378 C C . GLU B 1 99 ? -1.082 27.375 7.168 1 97.69 99 GLU B C 1
ATOM 2380 O O . GLU B 1 99 ? -2.209 26.922 7.402 1 97.69 99 GLU B O 1
ATOM 2385 N N . ARG B 1 100 ? -0.198 26.797 6.383 1 97.88 100 ARG B N 1
ATOM 2386 C CA . ARG B 1 100 ? -0.549 25.578 5.664 1 97.88 100 ARG B CA 1
ATOM 2387 C C . ARG B 1 100 ? -0.819 24.438 6.633 1 97.88 100 ARG B C 1
ATOM 2389 O O . ARG B 1 100 ? -1.815 23.719 6.5 1 97.88 100 ARG B O 1
ATOM 2396 N N . GLN B 1 101 ? 0.093 24.203 7.598 1 97.81 101 GLN B N 1
ATOM 2397 C CA . GLN B 1 101 ? -0.031 23.094 8.539 1 97.81 101 GLN B CA 1
ATOM 2398 C C . GLN B 1 101 ? -1.226 23.297 9.469 1 97.81 101 GLN B C 1
ATOM 2400 O O . GLN B 1 101 ? -1.702 22.344 10.086 1 97.81 101 GLN B O 1
ATOM 2405 N N . ASN B 1 102 ? -1.779 24.547 9.516 1 96.81 102 ASN B N 1
ATOM 2406 C CA . ASN B 1 102 ? -2.947 24.812 10.344 1 96.81 102 ASN B CA 1
ATOM 2407 C C . ASN B 1 102 ? -4.242 24.422 9.633 1 96.81 102 ASN B C 1
ATOM 2409 O O . ASN B 1 102 ? -5.305 24.375 10.258 1 96.81 102 ASN B O 1
ATOM 2413 N N . LEU B 1 103 ? -4.164 24.156 8.398 1 97.69 103 LEU B N 1
ATOM 2414 C CA . LEU B 1 103 ? -5.367 23.891 7.613 1 97.69 103 LEU B CA 1
ATOM 2415 C C . LEU B 1 103 ? -5.902 22.5 7.906 1 97.69 103 LEU B C 1
ATOM 2417 O O . LEU B 1 103 ? -7.094 22.234 7.73 1 97.69 103 LEU B O 1
ATOM 2421 N N . ALA B 1 104 ? -5.066 21.547 8.281 1 98.5 104 ALA B N 1
ATOM 2422 C CA . ALA B 1 104 ? -5.512 20.234 8.711 1 98.5 104 ALA B CA 1
ATOM 2423 C C . ALA B 1 104 ? -5.328 20.062 10.219 1 98.5 104 ALA B C 1
ATOM 2425 O O . ALA B 1 104 ? -4.316 20.5 10.781 1 98.5 104 ALA B O 1
ATOM 2426 N N . PRO B 1 105 ? -6.234 19.438 10.891 1 98.56 105 PRO B N 1
ATOM 2427 C CA . PRO B 1 105 ? -6.105 19.266 12.336 1 98.56 105 PRO B CA 1
ATOM 2428 C C . PRO B 1 105 ? -5.035 18.234 12.711 1 98.56 105 PRO B C 1
ATOM 2430 O O . PRO B 1 105 ? -4.566 18.219 13.852 1 98.56 105 PRO B O 1
ATOM 2433 N N . VAL B 1 106 ? -4.699 17.297 11.781 1 98.81 106 VAL B N 1
ATOM 2434 C CA . VAL B 1 106 ? -3.717 16.25 12.062 1 98.81 106 VAL B CA 1
ATOM 2435 C C . VAL B 1 106 ? -2.764 16.094 10.883 1 98.81 106 VAL B C 1
ATOM 2437 O O . VAL B 1 106 ? -3.197 16.078 9.727 1 98.81 106 VAL B O 1
ATOM 2440 N N . TRP B 1 107 ? -1.496 16.094 11.133 1 98.88 107 TRP B N 1
ATOM 2441 C CA . TRP B 1 107 ? -0.447 15.688 10.203 1 98.88 107 TRP B CA 1
ATOM 2442 C C . TRP B 1 107 ? 0.315 14.484 10.75 1 98.88 107 TRP B C 1
ATOM 2444 O O . TRP B 1 107 ? 0.625 14.414 11.938 1 98.88 107 TRP B O 1
ATOM 2454 N N . ILE B 1 108 ? 0.575 13.531 9.875 1 98.94 108 ILE B N 1
ATOM 2455 C CA . ILE B 1 108 ? 1.357 12.359 10.234 1 98.94 108 ILE B CA 1
ATOM 2456 C C . ILE B 1 108 ? 2.586 12.258 9.328 1 98.94 108 ILE B C 1
ATOM 2458 O O . ILE B 1 108 ? 2.459 12.094 8.117 1 98.94 108 ILE B O 1
ATOM 2462 N N . ALA B 1 109 ? 3.775 12.43 9.891 1 98.94 109 ALA B N 1
ATOM 2463 C CA . ALA B 1 109 ? 4.984 12.055 9.164 1 98.94 109 ALA B CA 1
ATOM 2464 C C . ALA B 1 109 ? 5.145 10.531 9.125 1 98.94 109 ALA B C 1
ATOM 2466 O O . ALA B 1 109 ? 5.004 9.859 10.148 1 98.94 109 ALA B O 1
ATOM 2467 N N . VAL B 1 110 ? 5.41 10.016 7.957 1 98.94 110 VAL B N 1
ATOM 2468 C CA . VAL B 1 110 ? 5.543 8.578 7.738 1 98.94 110 VAL B CA 1
ATOM 2469 C C . VAL B 1 110 ? 6.984 8.242 7.371 1 98.94 110 VAL B C 1
ATOM 2471 O O . VAL B 1 110 ? 7.594 8.922 6.539 1 98.94 110 VAL B O 1
ATOM 2474 N N . ALA B 1 111 ? 7.492 7.23 8.008 1 98.88 111 ALA B N 1
ATOM 2475 C CA . ALA B 1 111 ? 8.859 6.816 7.715 1 98.88 111 ALA B CA 1
ATOM 2476 C C . ALA B 1 111 ? 8.984 5.293 7.738 1 98.88 111 ALA B C 1
ATOM 2478 O O . ALA B 1 111 ? 8.164 4.605 8.352 1 98.88 111 ALA B O 1
ATOM 2479 N N . ALA B 1 112 ? 9.906 4.754 6.969 1 98.75 112 ALA B N 1
ATOM 2480 C CA . ALA B 1 112 ? 10.328 3.355 7.023 1 98.75 112 ALA B CA 1
ATOM 2481 C C . ALA B 1 112 ? 11.633 3.201 7.797 1 98.75 112 ALA B C 1
ATOM 2483 O O . ALA B 1 112 ? 12.664 3.742 7.398 1 98.75 112 ALA B O 1
ATOM 2484 N N . GLU B 1 113 ? 11.594 2.502 8.875 1 97.94 113 GLU B N 1
ATOM 2485 C CA . GLU B 1 113 ? 12.781 2.277 9.703 1 97.94 113 GLU B CA 1
ATOM 2486 C C . GLU B 1 113 ? 13.203 0.812 9.672 1 97.94 113 GLU B C 1
ATOM 2488 O O . GLU B 1 113 ? 12.609 -0.027 10.352 1 97.94 113 GLU B O 1
ATOM 2493 N N . PRO B 1 114 ? 14.195 0.53 8.859 1 95.44 114 PRO B N 1
ATOM 2494 C CA . PRO B 1 114 ? 14.719 -0.84 8.883 1 95.44 114 PRO B CA 1
ATOM 2495 C C . PRO B 1 114 ? 15.398 -1.189 10.203 1 95.44 114 PRO B C 1
ATOM 2497 O O . PRO B 1 114 ? 15.734 -0.295 10.984 1 95.44 114 PRO B O 1
ATOM 2500 N N . ALA B 1 115 ? 15.523 -2.484 10.43 1 91.19 115 ALA B N 1
ATOM 2501 C CA . ALA B 1 115 ? 16.312 -2.93 11.578 1 91.19 115 ALA B CA 1
ATOM 2502 C C . ALA B 1 115 ? 17.766 -2.5 11.438 1 91.19 115 ALA B C 1
ATOM 2504 O O . ALA B 1 115 ? 18.219 -2.152 10.336 1 91.19 115 ALA B O 1
ATOM 2505 N N . GLU B 1 116 ? 18.406 -2.414 12.586 1 88.69 116 GLU B N 1
ATOM 2506 C CA . GLU B 1 116 ? 19.828 -2.074 12.562 1 88.69 116 GLU B CA 1
ATOM 2507 C C . GLU B 1 116 ? 20.594 -2.977 11.602 1 88.69 116 GLU B C 1
ATOM 2509 O O . GLU B 1 116 ? 21.438 -2.502 10.828 1 88.69 116 GLU B O 1
ATOM 2514 N N . GLN B 1 117 ? 20.25 -4.215 11.672 1 89.75 117 GLN B N 1
ATOM 2515 C CA . GLN B 1 117 ? 20.719 -5.188 10.688 1 89.75 117 GLN B CA 1
ATOM 2516 C C . GLN B 1 117 ? 19.562 -5.656 9.797 1 89.75 117 GLN B C 1
ATOM 2518 O O . GLN B 1 117 ? 18.859 -6.609 10.141 1 89.75 117 GLN B O 1
ATOM 2523 N N . PRO B 1 118 ? 19.547 -4.926 8.688 1 86.25 118 PRO B N 1
ATOM 2524 C CA . PRO B 1 118 ? 18.391 -5.203 7.852 1 86.25 118 PRO B CA 1
ATOM 2525 C C . PRO B 1 118 ? 18.391 -6.621 7.281 1 86.25 118 PRO B C 1
ATOM 2527 O O . PRO B 1 118 ? 19.422 -7.094 6.809 1 86.25 118 PRO B O 1
ATOM 2530 N N . ARG B 1 119 ? 17.266 -7.238 7.34 1 85.12 119 ARG B N 1
ATOM 2531 C CA . ARG B 1 119 ? 17.094 -8.57 6.766 1 85.12 119 ARG B CA 1
ATOM 2532 C C . ARG B 1 119 ? 16.453 -8.484 5.379 1 85.12 119 ARG B C 1
ATOM 2534 O O . ARG B 1 119 ? 16.516 -9.445 4.609 1 85.12 119 ARG B O 1
ATOM 2541 N N . MET B 1 120 ? 15.82 -7.391 5.16 1 89.38 120 MET B N 1
ATOM 2542 C CA . MET B 1 120 ? 15.109 -7.164 3.902 1 89.38 120 MET B CA 1
ATOM 2543 C C . MET B 1 120 ? 15.633 -5.914 3.203 1 89.38 120 MET B C 1
ATOM 2545 O O . MET B 1 120 ? 16.109 -4.984 3.857 1 89.38 120 MET B O 1
ATOM 2549 N N . PRO B 1 121 ? 15.578 -5.988 1.939 1 93.62 121 PRO B N 1
ATOM 2550 C CA . PRO B 1 121 ? 15.969 -4.762 1.241 1 93.62 121 PRO B CA 1
ATOM 2551 C C . PRO B 1 121 ? 15.062 -3.578 1.583 1 93.62 121 PRO B C 1
ATOM 2553 O O . PRO B 1 121 ? 13.875 -3.76 1.854 1 93.62 121 PRO B O 1
ATOM 2556 N N . LEU B 1 122 ? 15.594 -2.338 1.509 1 94.62 122 LEU B N 1
ATOM 2557 C CA . LEU B 1 122 ? 14.891 -1.12 1.898 1 94.62 122 LEU B CA 1
ATOM 2558 C C . LEU B 1 122 ? 13.617 -0.939 1.076 1 94.62 122 LEU B C 1
ATOM 2560 O O . LEU B 1 122 ? 12.594 -0.492 1.598 1 94.62 122 LEU B O 1
ATOM 2564 N N . HIS B 1 123 ? 13.68 -1.331 -0.193 1 95.44 123 HIS B N 1
ATOM 2565 C CA . HIS B 1 123 ? 12.508 -1.104 -1.036 1 95.44 123 HIS B CA 1
ATOM 2566 C C . HIS B 1 123 ? 11.328 -1.942 -0.572 1 95.44 123 HIS B C 1
ATOM 2568 O O . HIS B 1 123 ? 10.18 -1.501 -0.655 1 95.44 123 HIS B O 1
ATOM 2574 N N . GLU B 1 124 ? 11.531 -3.133 -0.066 1 96.56 124 GLU B N 1
ATOM 2575 C CA . GLU B 1 124 ? 10.438 -3.955 0.442 1 96.56 124 GLU B CA 1
ATOM 2576 C C . GLU B 1 124 ? 9.875 -3.387 1.742 1 96.56 124 GLU B C 1
ATOM 2578 O O . GLU B 1 124 ? 8.672 -3.477 1.999 1 96.56 124 GLU B O 1
ATOM 2583 N N . GLU B 1 125 ? 10.797 -2.805 2.555 1 97.69 125 GLU B N 1
ATOM 2584 C CA . GLU B 1 125 ? 10.336 -2.109 3.752 1 97.69 125 GLU B CA 1
ATOM 2585 C C . GLU B 1 125 ? 9.469 -0.907 3.391 1 97.69 125 GLU B C 1
ATOM 2587 O O . GLU B 1 125 ? 8.445 -0.66 4.031 1 97.69 125 GLU B O 1
ATOM 2592 N N . GLN B 1 126 ? 9.859 -0.226 2.365 1 98.38 126 GLN B N 1
ATOM 2593 C CA . GLN B 1 126 ? 9.086 0.92 1.9 1 98.38 126 GLN B CA 1
ATOM 2594 C C . GLN B 1 126 ? 7.734 0.481 1.344 1 98.38 126 GLN B C 1
ATOM 2596 O O . GLN B 1 126 ? 6.727 1.17 1.529 1 98.38 126 GLN B O 1
ATOM 2601 N N . TRP B 1 127 ? 7.699 -0.683 0.648 1 98.62 127 TRP B N 1
ATOM 2602 C CA . TRP B 1 127 ? 6.43 -1.213 0.161 1 98.62 127 TRP B CA 1
ATOM 2603 C C . TRP B 1 127 ? 5.508 -1.568 1.322 1 98.62 127 TRP B C 1
ATOM 2605 O O . TRP B 1 127 ? 4.301 -1.313 1.266 1 98.62 127 TRP B O 1
ATOM 2615 N N . ALA B 1 128 ? 6.102 -2.113 2.344 1 98.56 128 ALA B N 1
ATOM 2616 C CA . ALA B 1 128 ? 5.32 -2.416 3.541 1 98.56 128 ALA B CA 1
ATOM 2617 C C . ALA B 1 128 ? 4.723 -1.146 4.141 1 98.56 128 ALA B C 1
ATOM 2619 O O . ALA B 1 128 ? 3.555 -1.131 4.539 1 98.56 128 ALA B O 1
ATOM 2620 N N . VAL B 1 129 ? 5.508 -0.083 4.203 1 98.88 129 VAL B N 1
ATOM 2621 C CA . VAL B 1 129 ? 5.035 1.182 4.758 1 98.88 129 VAL B CA 1
ATOM 2622 C C . VAL B 1 129 ? 3.955 1.771 3.852 1 98.88 129 VAL B C 1
ATOM 2624 O O . VAL B 1 129 ? 2.971 2.338 4.336 1 98.88 129 VAL B O 1
ATOM 2627 N N . ALA B 1 130 ? 4.137 1.626 2.545 1 98.88 130 ALA B N 1
ATOM 2628 C CA . ALA B 1 130 ? 3.1 2.078 1.621 1 98.88 130 ALA B CA 1
ATOM 2629 C C . ALA B 1 130 ? 1.788 1.338 1.864 1 98.88 130 ALA B C 1
ATOM 2631 O O . ALA B 1 130 ? 0.711 1.937 1.812 1 98.88 130 ALA B O 1
ATOM 2632 N N . CYS B 1 131 ? 1.859 0.048 2.115 1 98.88 131 CYS B N 1
ATOM 2633 C CA . CYS B 1 131 ? 0.675 -0.724 2.475 1 98.88 131 CYS B CA 1
ATOM 2634 C C . CYS B 1 131 ? 0.035 -0.181 3.746 1 98.88 131 CYS B C 1
ATOM 2636 O O . CYS B 1 131 ? -1.19 -0.095 3.842 1 98.88 131 CYS B O 1
ATOM 2638 N N . ALA B 1 132 ? 0.864 0.185 4.719 1 98.88 132 ALA B N 1
ATOM 2639 C CA . ALA B 1 132 ? 0.367 0.746 5.973 1 98.88 132 ALA B CA 1
ATOM 2640 C C . ALA B 1 132 ? -0.366 2.062 5.734 1 98.88 132 ALA B C 1
ATOM 2642 O O . ALA B 1 132 ? -1.457 2.279 6.266 1 98.88 132 ALA B O 1
ATOM 2643 N N . VAL B 1 133 ? 0.209 2.91 4.918 1 98.88 133 VAL B N 1
ATOM 2644 C CA . VAL B 1 133 ? -0.382 4.207 4.613 1 98.88 133 VAL B CA 1
ATOM 2645 C C . VAL B 1 133 ? -1.711 4.016 3.889 1 98.88 133 VAL B C 1
ATOM 2647 O O . VAL B 1 133 ? -2.703 4.676 4.207 1 98.88 133 VAL B O 1
ATOM 2650 N N . GLN B 1 134 ? -1.717 3.074 2.932 1 98.88 134 GLN B N 1
ATOM 2651 C CA . GLN B 1 134 ? -2.957 2.789 2.217 1 98.88 134 GLN B CA 1
ATOM 2652 C C . GLN B 1 134 ? -4.039 2.289 3.17 1 98.88 134 GLN B C 1
ATOM 2654 O O . GLN B 1 134 ? -5.199 2.695 3.068 1 98.88 134 GLN B O 1
ATOM 2659 N N . THR B 1 135 ? -3.686 1.424 4.074 1 98.81 135 THR B N 1
ATOM 2660 C CA . THR B 1 135 ? -4.629 0.9 5.055 1 98.81 135 THR B CA 1
ATOM 2661 C C . THR B 1 135 ? -5.152 2.018 5.953 1 98.81 135 THR B C 1
ATOM 2663 O O . THR B 1 135 ? -6.352 2.084 6.238 1 98.81 135 THR B O 1
ATOM 2666 N N . LEU B 1 136 ? -4.266 2.9 6.344 1 98.81 136 LEU B N 1
ATOM 2667 C CA . LEU B 1 136 ? -4.648 4.066 7.133 1 98.81 136 LEU B CA 1
ATOM 2668 C C . LEU B 1 136 ? -5.66 4.922 6.387 1 98.81 136 LEU B C 1
ATOM 2670 O O . LEU B 1 136 ? -6.699 5.289 6.941 1 98.81 136 LEU B O 1
ATOM 2674 N N . MET B 1 137 ? -5.43 5.176 5.121 1 98.75 137 MET B N 1
ATOM 2675 C CA . MET B 1 137 ? -6.277 6.062 4.332 1 98.75 137 MET B CA 1
ATOM 2676 C C . MET B 1 137 ? -7.625 5.41 4.043 1 98.75 137 MET B C 1
ATOM 2678 O O . MET B 1 137 ? -8.656 6.082 4.055 1 98.75 137 MET B O 1
ATOM 2682 N N . LEU B 1 138 ? -7.629 4.105 3.799 1 98.44 138 LEU B N 1
ATOM 2683 C CA . LEU B 1 138 ? -8.891 3.398 3.617 1 98.44 138 LEU B CA 1
ATOM 2684 C C . LEU B 1 138 ? -9.711 3.414 4.902 1 98.44 138 LEU B C 1
ATOM 2686 O O . LEU B 1 138 ? -10.93 3.605 4.867 1 98.44 138 LEU B O 1
ATOM 2690 N N . THR B 1 139 ? -9.039 3.189 6.02 1 98.06 139 THR B N 1
ATOM 2691 C CA . THR B 1 139 ? -9.719 3.213 7.309 1 98.06 139 THR B CA 1
ATOM 2692 C C . THR B 1 139 ? -10.273 4.605 7.605 1 98.06 139 THR B C 1
ATOM 2694 O O . THR B 1 139 ? -11.391 4.742 8.094 1 98.06 139 THR B O 1
ATOM 2697 N N . ALA B 1 140 ? -9.461 5.645 7.297 1 98.25 140 ALA B N 1
ATOM 2698 C CA . ALA B 1 140 ? -9.938 7.02 7.457 1 98.25 140 ALA B CA 1
ATOM 2699 C C . ALA B 1 140 ? -11.234 7.246 6.68 1 98.25 140 ALA B C 1
ATOM 2701 O O . ALA B 1 140 ? -12.219 7.727 7.234 1 98.25 140 ALA B O 1
ATOM 2702 N N . ARG B 1 141 ? -11.258 6.789 5.445 1 97.19 141 ARG B N 1
ATOM 2703 C CA . ARG B 1 141 ? -12.461 6.934 4.641 1 97.19 141 ARG B CA 1
ATOM 2704 C C . ARG B 1 141 ? -13.641 6.199 5.281 1 97.19 141 ARG B C 1
ATOM 2706 O O . ARG B 1 141 ? -14.758 6.711 5.301 1 97.19 141 ARG B O 1
ATOM 2713 N N . ALA B 1 142 ? -13.375 4.996 5.738 1 96.44 142 ALA B N 1
ATOM 2714 C CA . ALA B 1 142 ? -14.43 4.172 6.328 1 96.44 142 ALA B CA 1
ATOM 2715 C C . ALA B 1 142 ? -15.031 4.855 7.551 1 96.44 142 ALA B C 1
ATOM 2717 O O . ALA B 1 142 ? -16.203 4.613 7.891 1 96.44 142 ALA B O 1
ATOM 2718 N N . LEU B 1 143 ? -14.281 5.754 8.172 1 96.19 143 LEU B N 1
ATOM 2719 C CA . LEU B 1 143 ? -14.727 6.402 9.398 1 96.19 143 LEU B CA 1
ATOM 2720 C C . LEU B 1 143 ? -15.141 7.848 9.125 1 96.19 143 LEU B C 1
ATOM 2722 O O . LEU B 1 143 ? -15.352 8.625 10.062 1 96.19 143 LEU B O 1
ATOM 2726 N N . GLY B 1 144 ? -15.156 8.211 7.871 1 95.44 144 GLY B N 1
ATOM 2727 C CA . GLY B 1 144 ? -15.641 9.523 7.484 1 95.44 144 GLY B CA 1
ATOM 2728 C C . GLY B 1 144 ? -14.578 10.602 7.586 1 95.44 144 GLY B C 1
ATOM 2729 O O . GLY B 1 144 ? -14.898 11.781 7.742 1 95.44 144 GLY B O 1
ATOM 2730 N N . ILE B 1 145 ? -13.336 10.242 7.582 1 97.81 145 ILE B N 1
ATOM 2731 C CA . ILE B 1 145 ? -12.211 11.164 7.695 1 97.81 145 ILE B CA 1
ATOM 2732 C C . ILE B 1 145 ? -11.477 11.258 6.355 1 97.81 145 ILE B C 1
ATOM 2734 O O . ILE B 1 145 ? -11.211 10.234 5.715 1 97.81 145 ILE B O 1
ATOM 2738 N N . ALA B 1 146 ? -11.227 12.445 5.898 1 97.94 146 ALA B N 1
ATOM 2739 C CA . ALA B 1 146 ? -10.492 12.711 4.668 1 97.94 146 ALA B CA 1
ATOM 2740 C C . ALA B 1 146 ? -8.984 12.641 4.906 1 97.94 146 ALA B C 1
ATOM 2742 O O . ALA B 1 146 ? -8.516 12.852 6.027 1 97.94 146 ALA B O 1
ATOM 2743 N N . SER B 1 147 ? -8.266 12.375 3.811 1 98.25 147 SER B N 1
ATOM 2744 C CA . SER B 1 147 ? -6.812 12.273 3.914 1 98.25 147 SER B CA 1
ATOM 2745 C C . SER B 1 147 ? -6.137 12.578 2.582 1 98.25 147 SER B C 1
ATOM 2747 O O . SER B 1 147 ? -6.785 12.547 1.532 1 98.25 147 SER B O 1
ATOM 2749 N N . LYS B 1 148 ? -4.902 12.875 2.639 1 98.31 148 LYS B N 1
ATOM 2750 C CA . LYS B 1 148 ? -4.016 12.992 1.484 1 98.31 148 LYS B CA 1
ATOM 2751 C C . LYS B 1 148 ? -2.576 12.648 1.86 1 98.31 148 LYS B C 1
ATOM 2753 O O . LYS B 1 148 ? -2.082 13.078 2.904 1 98.31 148 LYS B O 1
ATOM 2758 N N . TRP B 1 149 ? -1.967 11.859 1.064 1 98.62 149 TRP B N 1
ATOM 2759 C CA . TRP B 1 149 ? -0.551 11.531 1.187 1 98.62 149 TRP B CA 1
ATOM 2760 C C . TRP B 1 149 ? 0.302 12.461 0.334 1 98.62 149 TRP B C 1
ATOM 2762 O O . TRP B 1 149 ? 0.117 12.547 -0.882 1 98.62 149 TRP B O 1
ATOM 2772 N N . ILE B 1 150 ? 1.243 13.18 0.988 1 97.81 150 ILE B N 1
ATOM 2773 C CA . ILE B 1 150 ? 2.09 14.18 0.336 1 97.81 150 ILE B CA 1
ATOM 2774 C C . ILE B 1 150 ? 3.551 13.742 0.419 1 97.81 150 ILE B C 1
ATOM 2776 O O . ILE B 1 150 ? 4.035 13.375 1.491 1 97.81 150 ILE B O 1
ATOM 2780 N N . THR B 1 151 ? 4.27 13.789 -0.68 1 97.31 151 THR B N 1
ATOM 2781 C CA . THR B 1 151 ? 5.676 13.414 -0.71 1 97.31 151 THR B CA 1
ATOM 2782 C C . THR B 1 151 ? 6.527 14.547 -1.279 1 97.31 151 THR B C 1
ATOM 2784 O O . THR B 1 151 ? 7.387 14.312 -2.131 1 97.31 151 THR B O 1
ATOM 2787 N N . ASN B 1 152 ? 6.328 15.742 -0.775 1 95.38 152 ASN B N 1
ATOM 2788 C CA . ASN B 1 152 ? 7.078 16.891 -1.266 1 95.38 152 ASN B CA 1
ATOM 2789 C C . ASN B 1 152 ? 8.531 16.859 -0.804 1 95.38 152 ASN B C 1
ATOM 2791 O O . ASN B 1 152 ? 8.875 16.109 0.12 1 95.38 152 ASN B O 1
ATOM 2795 N N . ALA B 1 153 ? 9.391 17.656 -1.41 1 96.62 153 ALA B N 1
ATOM 2796 C CA . ALA B 1 153 ? 10.836 17.641 -1.191 1 96.62 153 ALA B CA 1
ATOM 2797 C C . ALA B 1 153 ? 11.172 17.953 0.263 1 96.62 153 ALA B C 1
ATOM 2799 O O . ALA B 1 153 ? 12.078 17.344 0.843 1 96.62 153 ALA B O 1
ATOM 2800 N N . ALA B 1 154 ? 10.484 18.844 0.88 1 98.19 154 ALA B N 1
ATOM 2801 C CA . ALA B 1 154 ? 10.773 19.25 2.252 1 98.19 154 ALA B CA 1
ATOM 2802 C C . ALA B 1 154 ? 10.539 18.109 3.229 1 98.19 154 ALA B C 1
ATOM 2804 O O . ALA B 1 154 ? 11.328 17.891 4.148 1 98.19 154 ALA B O 1
ATOM 2805 N N . SER B 1 155 ? 9.461 17.344 3.027 1 98.19 155 SER B N 1
ATOM 2806 C CA . SER B 1 155 ? 9.117 16.266 3.943 1 98.19 155 SER B CA 1
ATOM 2807 C C . SER B 1 155 ? 10.078 15.094 3.797 1 98.19 155 SER B C 1
ATOM 2809 O O . SER B 1 155 ? 10.258 14.312 4.734 1 98.19 155 SER B O 1
ATOM 2811 N N . LEU B 1 156 ? 10.742 14.984 2.654 1 97.81 156 LEU B N 1
ATOM 2812 C CA . LEU B 1 156 ? 11.641 13.875 2.389 1 97.81 156 LEU B CA 1
ATOM 2813 C C . LEU B 1 156 ? 13.086 14.266 2.688 1 97.81 156 LEU B C 1
ATOM 2815 O O . LEU B 1 156 ? 13.984 13.414 2.645 1 97.81 156 LEU B O 1
ATOM 2819 N N . HIS B 1 157 ? 13.336 15.5 2.988 1 97.88 157 HIS B N 1
ATOM 2820 C CA . HIS B 1 157 ? 14.68 16.047 3.17 1 97.88 157 HIS B CA 1
ATOM 2821 C C . HIS B 1 157 ? 15.352 15.438 4.398 1 97.88 157 HIS B C 1
ATOM 2823 O O . HIS B 1 157 ? 14.703 15.242 5.43 1 97.88 157 HIS B O 1
ATOM 2829 N N . PRO B 1 158 ? 16.688 15.227 4.375 1 97.75 158 PRO B N 1
ATOM 2830 C CA . PRO B 1 158 ? 17.406 14.695 5.531 1 97.75 158 PRO B CA 1
ATOM 2831 C C . PRO B 1 158 ? 17.234 15.547 6.7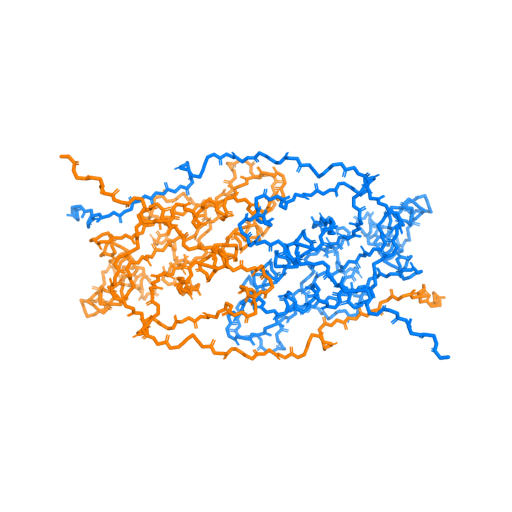85 1 97.75 158 PRO B C 1
ATOM 2833 O O . PRO B 1 158 ? 17.188 15.016 7.898 1 97.75 158 PRO B O 1
ATOM 2836 N N . HIS B 1 159 ? 17.125 16.828 6.613 1 98.06 159 HIS B N 1
ATOM 2837 C CA . HIS B 1 159 ? 16.906 17.688 7.777 1 98.06 159 HIS B CA 1
ATOM 2838 C C . HIS B 1 159 ? 15.617 17.328 8.5 1 98.06 159 HIS B C 1
ATOM 2840 O O . HIS B 1 159 ? 15.562 17.328 9.727 1 98.06 159 HIS B O 1
ATOM 2846 N N . THR B 1 160 ? 14.516 17.109 7.727 1 98.62 160 THR B N 1
ATOM 2847 C CA . THR B 1 160 ? 13.242 16.719 8.328 1 98.62 160 THR B CA 1
ATOM 2848 C C . THR B 1 160 ? 13.406 15.414 9.109 1 98.62 160 THR B C 1
ATOM 2850 O O . THR B 1 160 ? 12.953 15.305 10.25 1 98.62 160 THR B O 1
ATOM 2853 N N . ARG B 1 161 ? 14.062 14.422 8.484 1 98.56 161 ARG B N 1
ATOM 2854 C CA . ARG B 1 161 ? 14.336 13.148 9.148 1 98.56 161 ARG B CA 1
ATOM 2855 C C . ARG B 1 161 ? 15.031 13.367 10.484 1 98.56 161 ARG B C 1
ATOM 2857 O O . ARG B 1 161 ? 14.594 12.836 11.508 1 98.56 161 ARG B O 1
ATOM 2864 N N . GLU B 1 162 ? 16.062 14.195 10.492 1 98.19 162 GLU B N 1
ATOM 2865 C CA . GLU B 1 162 ? 16.859 14.461 11.688 1 98.19 162 GLU B CA 1
ATOM 2866 C C . GLU B 1 162 ? 16.047 15.211 12.734 1 98.19 162 GLU B C 1
ATOM 2868 O O . GLU B 1 162 ? 16.094 14.867 13.922 1 98.19 162 GLU B O 1
ATOM 2873 N N . ALA B 1 163 ? 15.359 16.219 12.297 1 97.44 163 ALA B N 1
ATOM 2874 C CA . ALA B 1 163 ? 14.57 17.047 13.203 1 97.44 163 ALA B CA 1
ATOM 2875 C C . ALA B 1 163 ? 13.492 16.234 13.906 1 97.44 163 ALA B C 1
ATOM 2877 O O . ALA B 1 163 ? 13.102 16.547 15.031 1 97.44 163 ALA B O 1
ATOM 2878 N N . LEU B 1 164 ? 13.062 15.133 13.219 1 97.56 164 LEU B N 1
ATOM 2879 C CA . LEU B 1 164 ? 12.016 14.297 13.797 1 97.56 164 LEU B CA 1
ATOM 2880 C C . LEU B 1 164 ? 12.617 13.18 14.648 1 97.56 164 LEU B C 1
ATOM 2882 O O . LEU B 1 164 ? 11.891 12.312 15.141 1 97.56 164 LEU B O 1
ATOM 2886 N N . GLY B 1 165 ? 13.93 13.156 14.727 1 96.75 165 GLY B N 1
ATOM 2887 C CA . GLY B 1 165 ? 14.594 12.25 15.656 1 96.75 165 GLY B CA 1
ATOM 2888 C C . GLY B 1 165 ? 14.922 10.898 15.047 1 96.75 165 GLY B C 1
ATOM 2889 O O . GLY B 1 165 ? 15.188 9.938 15.766 1 96.75 165 GLY B O 1
ATOM 2890 N N . PHE B 1 166 ? 14.867 10.812 13.734 1 97.62 166 PHE B N 1
ATOM 2891 C CA . PHE B 1 166 ? 15.141 9.539 13.07 1 97.62 166 PHE B CA 1
ATOM 2892 C C . PHE B 1 166 ? 16.625 9.414 12.734 1 97.62 166 PHE B C 1
ATOM 2894 O O . PHE B 1 166 ? 17.266 10.406 12.398 1 97.62 166 PHE B O 1
ATOM 2901 N N . GLY B 1 167 ? 17.125 8.266 12.805 1 96.44 167 GLY B N 1
ATOM 2902 C CA . GLY B 1 167 ? 18.5 7.977 12.438 1 96.44 167 GLY B CA 1
ATOM 2903 C C . GLY B 1 167 ? 18.734 7.996 10.938 1 96.44 167 GLY B C 1
ATOM 2904 O O . GLY B 1 167 ? 17.781 8.133 10.156 1 96.44 167 GLY B O 1
ATOM 2905 N N . GLU B 1 168 ? 19.969 7.781 10.5 1 95.19 168 GLU B N 1
ATOM 2906 C CA . GLU B 1 168 ? 20.391 7.922 9.117 1 95.19 168 GLU B CA 1
ATOM 2907 C C . GLU B 1 168 ? 19.781 6.82 8.242 1 95.19 168 GLU B C 1
ATOM 2909 O O . GLU B 1 168 ? 19.562 7.027 7.047 1 95.19 168 GLU B O 1
ATOM 2914 N N . GLN B 1 169 ? 19.422 5.715 8.82 1 95.25 169 GLN B N 1
ATOM 2915 C CA . GLN B 1 169 ? 18.953 4.574 8.039 1 95.25 169 GLN B CA 1
ATOM 2916 C C . GLN B 1 169 ? 17.453 4.68 7.762 1 95.25 169 GLN B C 1
ATOM 2918 O O . GLN B 1 169 ? 16.906 3.92 6.953 1 95.25 169 GLN B O 1
ATOM 2923 N N . VAL B 1 170 ? 16.828 5.594 8.438 1 97.69 170 VAL B N 1
ATOM 2924 C CA . VAL B 1 170 ? 15.383 5.746 8.289 1 97.69 170 VAL B CA 1
ATOM 2925 C C . VAL B 1 170 ? 15.07 6.484 6.992 1 97.69 170 VAL B C 1
ATOM 2927 O O . VAL B 1 170 ? 15.758 7.449 6.641 1 97.69 170 VAL B O 1
ATOM 2930 N N . SER B 1 171 ? 14.117 5.977 6.273 1 97.88 171 SER B N 1
ATOM 2931 C CA . SER B 1 171 ? 13.664 6.594 5.031 1 97.88 171 SER B CA 1
ATOM 2932 C C . SER B 1 171 ? 12.336 7.312 5.223 1 97.88 171 SER B C 1
ATOM 2934 O O . SER B 1 171 ? 11.32 6.688 5.547 1 97.88 171 SER B O 1
ATOM 2936 N N . MET B 1 172 ? 12.383 8.672 5.004 1 98.69 172 MET B N 1
ATOM 2937 C CA . MET B 1 172 ? 11.133 9.422 5.051 1 98.69 172 MET B CA 1
ATOM 2938 C C . MET B 1 172 ? 10.25 9.078 3.852 1 98.69 172 MET B C 1
ATOM 2940 O O . MET B 1 172 ? 10.75 8.93 2.734 1 98.69 172 MET B O 1
ATOM 2944 N N . MET B 1 173 ? 8.961 8.953 4.125 1 98.81 173 MET B N 1
ATOM 2945 C CA . MET B 1 173 ? 8.031 8.648 3.043 1 98.81 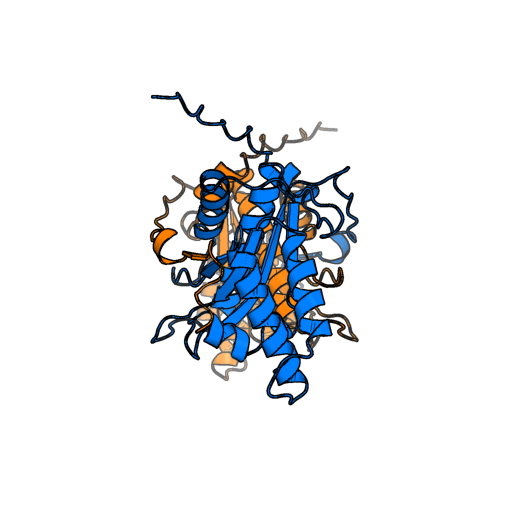173 MET B CA 1
ATOM 2946 C C . MET B 1 173 ? 6.902 9.68 2.982 1 98.81 173 MET B C 1
ATOM 2948 O O . MET B 1 173 ? 5.785 9.352 2.58 1 98.81 173 MET B O 1
ATOM 2952 N N . GLY B 1 174 ? 7.152 10.867 3.5 1 98.62 174 G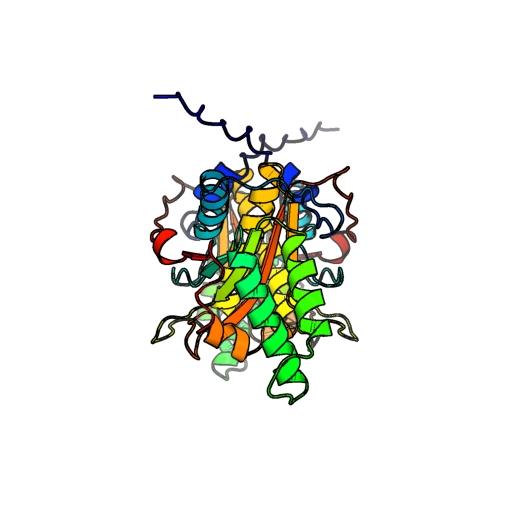LY B N 1
ATOM 2953 C CA . GLY B 1 174 ? 6.238 11.984 3.309 1 98.62 174 GLY B CA 1
ATOM 2954 C C . GLY B 1 174 ? 5.316 12.203 4.492 1 98.62 174 GLY B C 1
ATOM 2955 O O . GLY B 1 174 ? 5.676 11.906 5.633 1 98.62 174 GLY B O 1
ATOM 2956 N N . LEU B 1 175 ? 4.184 12.906 4.199 1 98.88 175 LEU B N 1
ATOM 2957 C CA . LEU B 1 175 ? 3.188 13.297 5.188 1 98.88 175 LEU B CA 1
ATOM 2958 C C . LEU B 1 175 ? 1.791 12.859 4.758 1 98.88 175 LEU B C 1
ATOM 2960 O O . LEU B 1 175 ? 1.466 12.883 3.57 1 98.88 175 LEU B O 1
ATOM 2964 N N . VAL B 1 176 ? 1.026 12.453 5.75 1 98.88 176 VAL B N 1
ATOM 2965 C CA . VAL B 1 176 ? -0.411 12.297 5.551 1 98.88 176 VAL B CA 1
ATOM 2966 C C . VAL B 1 176 ? -1.165 13.312 6.402 1 98.88 176 VAL B C 1
ATOM 2968 O O . VAL B 1 176 ? -0.887 13.461 7.594 1 98.88 176 VAL B O 1
ATOM 2971 N N . TYR B 1 177 ? -2.037 14.07 5.82 1 98.81 177 TYR B N 1
ATOM 2972 C CA . TYR B 1 177 ? -2.902 14.867 6.68 1 98.81 177 TYR B CA 1
ATOM 2973 C C . TYR B 1 177 ? -4.309 14.281 6.738 1 98.81 177 TYR B C 1
ATOM 2975 O O . TYR B 1 177 ? -4.727 13.57 5.82 1 98.81 177 TYR B O 1
ATOM 2983 N N . LEU B 1 178 ? -4.965 14.539 7.785 1 98.81 178 LEU B N 1
ATOM 2984 C CA . LEU B 1 178 ? -6.316 14.062 8.07 1 98.81 178 LEU B CA 1
ATOM 2985 C C . LEU B 1 178 ? -7.223 15.211 8.492 1 98.81 178 LEU B C 1
ATOM 2987 O O . LEU B 1 178 ? -6.777 16.141 9.164 1 98.81 178 LEU B O 1
ATOM 2991 N N . GLY B 1 179 ? -8.445 15.148 8.164 1 98.5 179 GLY B N 1
ATOM 2992 C CA . GLY B 1 179 ? -9.469 16.078 8.602 1 98.5 179 GLY B CA 1
ATOM 2993 C C . GLY B 1 179 ? -10.859 15.703 8.117 1 98.5 179 GLY B C 1
ATOM 2994 O O . GLY B 1 179 ? -11.008 14.836 7.258 1 98.5 179 GLY B O 1
ATOM 2995 N N . TYR B 1 180 ? -11.836 16.312 8.703 1 97.75 180 TYR B N 1
ATOM 2996 C CA . TYR B 1 180 ? -13.203 16.125 8.227 1 97.75 180 TYR B CA 1
ATOM 2997 C C . TYR B 1 180 ? -13.484 16.984 7.004 1 97.75 180 TYR B C 1
ATOM 2999 O O . TYR B 1 180 ? -13.109 18.172 6.969 1 97.75 180 TYR B O 1
ATOM 3007 N N . PRO B 1 181 ? -14.125 16.375 6.004 1 96.88 181 PRO B N 1
ATOM 3008 C CA . PRO B 1 181 ? -14.406 17.172 4.805 1 96.88 181 PRO B CA 1
ATOM 3009 C C . PRO B 1 181 ? -15.461 18.25 5.047 1 96.88 181 PRO B C 1
ATOM 3011 O O . PRO B 1 181 ? -16.406 18.031 5.809 1 96.88 181 PRO B O 1
ATOM 3014 N N . GLN B 1 182 ? -15.352 19.453 4.43 1 95.31 182 GLN B N 1
ATOM 3015 C CA . GLN B 1 182 ? -16.328 20.531 4.488 1 95.31 182 GLN B CA 1
ATOM 3016 C C . GLN B 1 182 ? -17.484 20.281 3.529 1 95.31 182 GLN B C 1
ATOM 3018 O O . GLN B 1 182 ? -18.625 20.703 3.787 1 95.31 182 GLN B O 1
ATOM 3023 N N . GLY B 1 183 ? -17.312 19.562 2.432 1 92.38 183 GLY B N 1
ATOM 3024 C CA . GLY B 1 183 ? -18.312 19.328 1.411 1 92.38 183 GLY B CA 1
ATOM 3025 C C . GLY B 1 183 ? -18.375 17.875 0.966 1 92.38 183 GLY B C 1
ATOM 3026 O O . GLY B 1 183 ? -18.109 16.969 1.753 1 92.38 183 GLY B O 1
ATOM 3027 N N . GLU B 1 184 ? -18.875 17.781 -0.169 1 92.5 184 GLU B N 1
ATOM 3028 C CA . GLU B 1 184 ? -19.016 16.438 -0.725 1 92.5 184 GLU B CA 1
ATOM 3029 C C . GLU B 1 184 ? -17.656 15.805 -1.012 1 92.5 184 GLU B C 1
ATOM 3031 O O . GLU B 1 184 ? -16.719 16.5 -1.394 1 92.5 184 GLU B O 1
ATOM 3036 N N . TRP B 1 185 ? -17.656 14.562 -0.741 1 93.25 185 TRP B N 1
ATOM 3037 C CA . TRP B 1 185 ? -16.453 13.82 -1.084 1 93.25 185 TRP B CA 1
ATOM 3038 C C . TRP B 1 185 ? -16.234 13.797 -2.594 1 93.25 185 TRP B C 1
ATOM 3040 O O . TRP B 1 185 ? -17.172 13.562 -3.359 1 93.25 185 TRP B O 1
ATOM 3050 N N . PRO B 1 186 ? -15.023 14.094 -3.006 1 93.38 186 PRO B N 1
ATOM 3051 C CA . PRO B 1 186 ? -14.766 14.062 -4.449 1 93.38 186 PRO B CA 1
ATOM 3052 C C . PRO B 1 186 ? -15.062 12.703 -5.07 1 93.38 186 PRO B C 1
ATOM 3054 O O . PRO B 1 186 ? -14.883 11.672 -4.418 1 93.38 186 PRO B O 1
ATOM 3057 N N . VAL B 1 187 ? -15.523 12.797 -6.305 1 90.69 187 VAL B N 1
ATOM 3058 C CA . VAL B 1 187 ? -15.711 11.578 -7.09 1 90.69 187 VAL B CA 1
ATOM 3059 C C . VAL B 1 187 ? -14.5 11.352 -7.988 1 90.69 187 VAL B C 1
ATOM 3061 O O . VAL B 1 187 ? -14.055 12.266 -8.68 1 90.69 187 VAL B O 1
ATOM 3064 N N . GLY B 1 188 ? -13.93 10.211 -7.879 1 88.69 188 GLY B N 1
ATOM 3065 C CA . GLY B 1 188 ? -12.742 9.93 -8.672 1 88.69 188 GLY B CA 1
ATOM 3066 C C . GLY B 1 188 ? -13.055 9.273 -10.008 1 88.69 188 GLY B C 1
ATOM 3067 O O . GLY B 1 188 ? -14.195 8.883 -10.258 1 88.69 188 GLY B O 1
ATOM 3068 N N . GLU B 1 189 ? -12.023 9.375 -10.883 1 91.88 189 GLU B N 1
ATOM 3069 C CA . GLU B 1 189 ? -12.031 8.656 -12.156 1 91.88 189 GLU B CA 1
ATOM 3070 C C . GLU B 1 189 ? -10.828 7.727 -12.273 1 91.88 189 GLU B C 1
ATOM 3072 O O . GLU B 1 189 ? -9.75 8.031 -11.758 1 91.88 189 GLU B O 1
ATOM 3077 N N . ARG B 1 190 ? -11.07 6.629 -12.875 1 94.25 190 ARG B N 1
ATOM 3078 C CA . ARG B 1 190 ? -10.008 5.664 -13.133 1 94.25 190 ARG B CA 1
ATOM 3079 C C . ARG B 1 190 ? -10.078 5.148 -14.57 1 94.25 190 ARG B C 1
ATOM 3081 O O . ARG B 1 190 ? -11.172 4.93 -15.102 1 94.25 190 ARG B O 1
ATOM 3088 N N . ARG B 1 191 ? -8.812 5.074 -15.172 1 96.56 191 ARG B N 1
ATOM 3089 C CA . ARG B 1 191 ? -8.758 4.359 -16.438 1 96.56 191 ARG B CA 1
ATOM 3090 C C . ARG B 1 191 ? -9.141 2.893 -16.266 1 96.56 191 ARG B C 1
ATOM 3092 O O . ARG B 1 191 ? -8.969 2.33 -15.18 1 96.56 191 ARG B O 1
ATOM 3099 N N . SER B 1 192 ? -9.594 2.268 -17.297 1 97.62 192 SER B N 1
ATOM 3100 C CA . SER B 1 192 ? -10.141 0.915 -17.234 1 97.62 192 SER B CA 1
ATOM 3101 C C . SER B 1 192 ? -9.102 -0.078 -16.734 1 97.62 192 SER B C 1
ATOM 3103 O O . SER B 1 192 ? -7.945 -0.055 -17.156 1 97.62 192 SER B O 1
ATOM 3105 N N . ILE B 1 193 ? -9.516 -0.947 -15.852 1 97.81 193 ILE B N 1
ATOM 3106 C CA . ILE B 1 193 ? -8.641 -1.995 -15.336 1 97.81 193 ILE B CA 1
ATOM 3107 C C . ILE B 1 193 ? -8.25 -2.947 -16.469 1 97.81 193 ILE B C 1
ATOM 3109 O O . ILE B 1 193 ? -7.172 -3.539 -16.438 1 97.81 193 ILE B O 1
ATOM 3113 N N . GLU B 1 194 ? -9 -3.072 -17.516 1 96.94 194 GLU B N 1
ATOM 3114 C CA . GLU B 1 194 ? -8.758 -3.984 -18.625 1 96.94 194 GLU B CA 1
ATOM 3115 C C . GLU B 1 194 ? -7.465 -3.629 -19.359 1 96.94 194 GLU B C 1
ATOM 3117 O O . GLU B 1 194 ? -6.77 -4.512 -19.859 1 96.94 194 GLU B O 1
ATOM 3122 N N . ASP B 1 195 ? -7.176 -2.385 -19.344 1 96.81 195 ASP B N 1
ATOM 3123 C CA . ASP B 1 195 ? -5.969 -1.919 -20.031 1 96.81 195 ASP B CA 1
ATOM 3124 C C . ASP B 1 195 ? -4.727 -2.199 -19.188 1 96.81 195 ASP B C 1
ATOM 3126 O O . ASP B 1 195 ? -3.6 -2.025 -19.656 1 96.81 195 ASP B O 1
ATOM 3130 N N . LYS B 1 196 ? -4.926 -2.631 -17.984 1 98.25 196 LYS B N 1
ATOM 3131 C CA . LYS B 1 196 ? -3.82 -2.789 -17.047 1 98.25 196 LYS B CA 1
ATOM 3132 C C . LYS B 1 196 ? -3.611 -4.258 -16.688 1 98.25 196 LYS B C 1
ATOM 3134 O O . LYS B 1 196 ? -2.781 -4.578 -15.828 1 98.25 196 LYS B O 1
ATOM 3139 N N . VAL B 1 197 ? -4.449 -5.121 -17.312 1 98.62 197 VAL B N 1
ATOM 3140 C CA . VAL B 1 197 ? -4.422 -6.539 -16.969 1 98.62 197 VAL B CA 1
ATOM 3141 C C . VAL B 1 197 ? -4.199 -7.371 -18.234 1 98.62 197 VAL B C 1
ATOM 3143 O O . VAL B 1 197 ? -4.828 -7.129 -19.266 1 98.62 197 VAL B O 1
ATOM 3146 N N . ARG B 1 198 ? -3.305 -8.297 -18.172 1 98.25 198 ARG B N 1
ATOM 3147 C CA . ARG B 1 198 ? -3.154 -9.352 -19.172 1 98.25 198 ARG B CA 1
ATOM 3148 C C . ARG B 1 198 ? -3.465 -10.719 -18.578 1 98.25 198 ARG B C 1
ATOM 3150 O O . ARG B 1 198 ? -2.998 -11.047 -17.484 1 98.25 198 ARG B O 1
ATOM 3157 N N . TRP B 1 199 ? -4.238 -11.516 -19.312 1 98.12 199 TRP B N 1
ATOM 3158 C CA . TRP B 1 199 ? -4.645 -12.844 -18.859 1 98.12 199 TRP B CA 1
ATOM 3159 C C . TRP B 1 199 ? -3.863 -13.93 -19.578 1 98.12 199 TRP B C 1
ATOM 3161 O O . TRP B 1 199 ? -3.74 -13.898 -20.812 1 98.12 199 TRP B O 1
ATOM 3171 N N . VAL B 1 200 ? -3.301 -14.789 -18.828 1 98.12 200 VAL B N 1
ATOM 3172 C CA . VAL B 1 200 ? -2.627 -15.961 -19.375 1 98.12 200 VAL B CA 1
ATOM 3173 C C . VAL B 1 200 ? -3.32 -17.234 -18.875 1 98.12 200 VAL B C 1
ATOM 3175 O O . VAL B 1 200 ? -3.094 -17.672 -17.75 1 98.12 200 VAL B O 1
ATOM 3178 N N . GLU B 1 201 ? -4.09 -17.859 -19.703 1 95.56 201 GLU B N 1
ATOM 3179 C CA . GLU B 1 201 ? -4.945 -18.969 -19.281 1 95.56 201 GLU B CA 1
ATOM 3180 C C . GLU B 1 201 ? -4.484 -20.281 -19.891 1 95.56 201 GLU B C 1
ATOM 3182 O O . GLU B 1 201 ? -4.887 -21.359 -19.422 1 95.56 201 GLU B O 1
ATOM 3187 N N . THR B 1 202 ? -3.682 -20.172 -20.984 1 89.94 202 THR B N 1
ATOM 3188 C CA . THR B 1 202 ? -3.164 -21.344 -21.672 1 89.94 202 THR B CA 1
ATOM 3189 C C . THR B 1 202 ? -1.639 -21.344 -21.656 1 89.94 202 THR B C 1
ATOM 3191 O O . THR B 1 202 ? -1.012 -20.328 -21.391 1 89.94 202 THR B O 1
ATOM 3194 N N . ALA B 1 203 ? -1.009 -22.531 -21.797 1 82.31 203 ALA B N 1
ATOM 3195 C CA . ALA B 1 203 ? 0.44 -22.688 -21.703 1 82.31 203 ALA B CA 1
ATOM 3196 C C . ALA B 1 203 ? 1.136 -22.141 -22.938 1 82.31 203 ALA B C 1
ATOM 3198 O O . ALA B 1 203 ? 0.761 -22.469 -24.062 1 82.31 203 ALA B O 1
ATOM 3199 N N . GLY B 1 204 ? 0.82 -20.953 -23.422 1 64 204 GLY B N 1
ATOM 3200 C CA . GLY B 1 204 ? 1.448 -20.422 -24.609 1 64 204 GLY B CA 1
ATOM 3201 C C . GLY B 1 204 ? 2.248 -21.469 -25.375 1 64 204 GLY B C 1
ATOM 3202 O O . GLY B 1 204 ? 2.637 -22.484 -24.812 1 64 204 GLY B O 1
ATOM 3203 N N . GLU B 1 205 ? 2.119 -21.641 -26.688 1 48.75 205 GLU B N 1
ATOM 3204 C CA . GLU B 1 205 ? 2.871 -22.547 -27.547 1 48.75 205 GLU B CA 1
ATOM 3205 C C . GLU B 1 205 ? 4.375 -22.391 -27.328 1 48.75 205 GLU B C 1
ATOM 3207 O O . GLU B 1 205 ? 4.895 -21.281 -27.312 1 48.75 205 GLU B O 1
ATOM 3212 N N . GLN B 1 206 ? 4.926 -22.938 -26.312 1 42.91 206 GLN B N 1
ATOM 3213 C CA . GLN B 1 206 ? 6.383 -22.969 -26.422 1 42.91 206 GLN B CA 1
ATOM 3214 C C . GLN B 1 206 ? 6.824 -23.25 -27.859 1 42.91 206 GLN B C 1
ATOM 3216 O O . GLN B 1 206 ? 6.473 -24.281 -28.422 1 42.91 206 GLN B O 1
ATOM 3221 N N . ASP B 1 207 ? 6.773 -22.219 -28.641 1 34.12 207 ASP B N 1
ATOM 3222 C CA . ASP B 1 207 ? 7.582 -22.594 -29.797 1 34.12 207 ASP B CA 1
ATOM 3223 C C . ASP B 1 207 ? 8.984 -23 -29.375 1 34.12 207 ASP B C 1
ATOM 3225 O O . ASP B 1 207 ? 9.562 -22.422 -28.453 1 34.12 207 ASP B O 1
#

Nearest PDB structures (foldseek):
  3bm1-assembly1_A  TM=8.843E-01  e=6.475E-15  Escherichia coli K-12
  7tmg-assembly1_B  TM=8.756E-01  e=8.915E-14  Klebsiella pneumoniae subsp. pneumoniae HS11286
  3k6h-assembly1_B  TM=8.503E-01  e=5.534E-14  Agrobacterium fabrum str. C58
  8dil-assembly1_A  TM=8.801E-01  e=1.201E-13  Salmonella enterica subsp. enterica serovar Typhimurium str. SL1344
  8dil-assembly2_C  TM=8.984E-01  e=2.313E-13  Salmonella enterica subsp. enterica serovar Typhimurium str. SL1344

Organism: Deinococcus geothermalis (strain DSM 11300 / CIP 105573 / AG-3a) (NCBI:txid319795)

InterPro domains:
  IPR000415 Nitroreductase-like [G3DSA:3.40.109.10] (13-200)
  IPR000415 Nitroreductase-like [SSF55469] (12-201)
  IPR026021 Putative NAD(P)H nitroreductase YdjA-like [PIRSF000232] (14-204)
  IPR026021 Putative NAD(P)H nitroreductase YdjA-like [cd02135] (16-180)
  IPR029479 Nitroreductase [PF00881] (19-180)
  IPR052530 NAD(P)H nitroreductase [PTHR43821] (10-200)

Secondary structure (DSSP, 8-state):
---------PPPPBHHHHHHH-----GGGB--PPPPHHHHHHHHHHHHT---GGG---EEEEEEETTHHHHHHHHHHHHHHHHTT-SS--HHHHHHHHHHHTSSSEEEEEEE---SS-SS-HHHHHHHHHHHHHHHHHHHHHTT-EEEEE--HHHHSHHHHHHTT--TT-EEEEEEEEE-BSSPPPPP----GGGGEEEE-S-----/---------PPPPBHHHHHHH-----GGGB--PPPPHHHHHHHHHHHHT---GGG---EEEEEEETTHHHHHHHHHHHHHHHHTT-SS--HHHHHHHHHHHTSSSEEEEEEE---SS-SS-HHHHHHHHHHHHHHHHHHHHHTT-EEEEE--HHHHSHHHHHHTT--TT-EEEEEEEEE-BSSPPPPP----GGGGEEEE-S-----

Sequence (414 aa):
MGNVGKTALPAPLDLLTAVRERRTVDLKALKPDPIPREVLLTLLEAANWAPSHGRTEPWRFVVFTGEGRRQLADTLAMSLARLKGAAQPDPEVQRAQRERQNLAPVWIAVAAEPAEQPRMPLHEEQWAVACAVQTLMLTARALGIASKWITNAASLHPHTREALGFGEQVSMMGLVYLGYPQGEWPVGERRSIEDKVRWVETAGEQDMGNVGKTALPAPLDLLTAVRERRTVDLKALKPDPIPREVLLTLLEAANWAPSHGRTEPWRFVVFTGEGRRQLADTLAMSLARLKGAAQPDPEVQRAQRERQNLAPVWIAVAAEPAEQPRMPLHEEQWAVACAVQTLMLTARALGIASKWITNAASLHPHTREALGFGEQVSMMGLVYLGYPQGEWPVGERRSIEDKVRWVETAGEQD

Solvent-accessible surface area (backbone atoms only — not comparable to full-atom values): 21696 Å² total; per-residue (Å²): 131,78,78,70,69,78,76,72,75,69,81,55,34,37,37,69,58,19,43,72,56,45,48,68,50,57,61,90,46,34,32,71,58,76,75,57,66,71,60,50,49,53,31,49,46,45,19,58,47,38,65,39,79,89,72,61,69,30,48,34,38,39,38,23,27,74,46,10,26,47,46,53,15,50,42,36,23,39,22,46,17,48,75,72,73,36,94,59,49,53,66,67,51,35,52,51,32,36,56,55,43,61,36,34,34,30,39,30,40,35,29,25,43,67,55,96,74,61,87,60,62,67,68,58,40,42,30,22,29,27,20,15,51,43,39,23,47,37,46,28,35,23,66,62,31,33,34,43,82,44,73,52,70,30,52,49,27,68,58,32,40,48,75,72,70,45,61,89,78,43,40,55,67,11,36,35,38,36,26,36,60,67,63,79,78,58,82,83,86,70,79,65,54,70,82,33,50,44,80,33,53,53,51,60,81,80,122,132,78,78,74,68,78,78,72,75,66,81,55,32,38,37,70,57,18,42,71,54,47,49,68,50,58,62,87,45,33,30,69,59,76,75,57,66,71,58,51,48,54,30,49,46,46,18,59,48,38,67,40,80,89,71,61,69,30,48,35,38,40,37,22,28,75,46,10,25,47,40,53,14,48,41,36,22,42,23,46,18,46,75,71,72,37,95,58,48,53,68,68,52,32,50,51,31,37,56,54,44,61,36,34,34,31,39,30,41,36,29,25,42,65,56,96,75,60,89,61,60,67,68,57,41,43,30,20,29,27,21,15,52,42,40,24,46,37,45,29,36,23,65,63,30,32,34,41,81,42,73,50,71,30,51,49,27,69,58,28,41,46,76,73,68,44,60,89,76,42,42,56,66,11,35,36,37,36,26,36,61,67,64,80,79,55,81,81,85,70,82,65,53,71,83,33,50,44,80,33,54,53,50,64,79,78,120

Foldseek 3Di:
DDCPPPPDQPQFDDLVVLVQQQDADDLQQFDLDADDPVLVVVLQVLLQPFDADVSQSFKDKDKAADCSLLLLLLLLQCLVCVVVVHRHGDPVSSVVSSVSSSSFRMKMWIKGHADPDHPDDVVRSVVRSVRSVVSSSSRCSRRQKHKDFDADSSSQGVSVCVSVPHDPRMGTRGMMTIGHGNDDRDRDDDDDCVVVDDDDDDPPPPD/DDCPDPPDQPQFDDLVVLVQQQDADDLQQFDLDADDPVLVVVLQVQLQPFDADVSQSFKDKDKAADCSLLLLLLLLQCLVCVVVVHRHGDPVSSVVSSVSSSSFRMKMWIKGHADPDHPDDVVRSVVSSVRSVVSSSSRCSRRQKHKDFDADSSSQGVSVCVSVPHDPRMGTRGMMTIGHGNDDRDRDDDDDCVVVDDDDDDPPPPD